Protein AF-A0A2U8FVJ4-F1 (afdb_monomer_lite)

Radius of gyration: 39.27 Å; chains: 1; bounding box: 88×82×113 Å

Sequence (380 aa):
MAILHAAEDKVAYCERFGIKIQPGEWHAMTFRQFVMDNGEGKGQLAMRALEEMEVGASFGAAYDAINKSPLESRHASTQTHVDHLMPGSTMGKRAARGEPCRASLARLNFFEYMPRLIRHVLYHNNEEIITLPTIEMRRDGVEPTRRGVVEWMVANGYTTSAPTDLQALRIRCLPRLQACIQPDGIHLYDPTYSGKRIIRQLVYSSDWLQRSGSLARSRRWTLEAHINPSDLSRIWVNLGGLKCMSLKSPDPDLKELTLMDWLTISGDDRLRLFLDKANKVQEGVDAVASLKRVIKVANKERNAEIKATGTKPTRSELKRERRSNTVLERVAMTGIPTGSKHTRPHAESHAKEDWGTEPTMQPAGLGLDLMQAIRASRKQ

pLDDT: mean 78.92, std 18.02, range [27.73, 97.12]

Structure (mmCIF, N/CA/C/O backbone):
data_AF-A0A2U8FVJ4-F1
#
_entry.id   AF-A0A2U8FVJ4-F1
#
loop_
_atom_site.group_PDB
_atom_site.id
_atom_site.type_symbol
_atom_site.label_atom_id
_atom_site.label_alt_id
_atom_site.label_comp_id
_atom_site.label_asym_id
_atom_site.label_entity_id
_atom_site.label_seq_id
_atom_site.pdbx_PDB_ins_code
_atom_site.Cartn_x
_atom_site.Cartn_y
_atom_site.Cartn_z
_atom_site.occupancy
_atom_site.B_iso_or_equiv
_atom_site.auth_seq_id
_atom_site.auth_comp_id
_atom_site.auth_asym_id
_atom_site.auth_atom_id
_atom_site.pdbx_PDB_model_num
ATOM 1 N N . MET A 1 1 ? 8.568 6.571 -2.606 1.00 82.31 1 MET A N 1
ATOM 2 C CA . MET A 1 1 ? 7.863 5.307 -2.925 1.00 82.31 1 MET A CA 1
ATOM 3 C C . MET A 1 1 ? 8.201 4.775 -4.320 1.00 82.31 1 MET A C 1
ATOM 5 O O . MET A 1 1 ? 8.817 3.723 -4.378 1.00 82.31 1 MET A O 1
ATOM 9 N N . ALA A 1 2 ? 7.887 5.476 -5.422 1.00 83.25 2 ALA A N 1
ATOM 10 C CA . ALA A 1 2 ? 8.130 4.967 -6.788 1.00 83.25 2 ALA A CA 1
ATOM 11 C C . ALA A 1 2 ? 9.593 4.563 -7.062 1.00 83.25 2 ALA A C 1
ATOM 13 O O . ALA A 1 2 ? 9.848 3.517 -7.649 1.00 83.25 2 ALA A O 1
ATOM 14 N N . ILE A 1 3 ? 10.549 5.352 -6.562 1.00 84.50 3 ILE A N 1
ATOM 15 C CA . ILE A 1 3 ? 11.986 5.068 -6.690 1.00 84.50 3 ILE A CA 1
ATOM 16 C C . ILE A 1 3 ? 12.371 3.746 -6.005 1.00 84.50 3 ILE A C 1
ATOM 18 O O . ILE A 1 3 ? 13.066 2.923 -6.593 1.00 84.50 3 ILE A O 1
ATOM 22 N N . LEU A 1 4 ? 11.883 3.517 -4.781 1.00 88.50 4 LEU A N 1
ATOM 23 C CA . LEU A 1 4 ? 12.090 2.254 -4.069 1.00 88.50 4 LEU A CA 1
ATOM 24 C C . LEU A 1 4 ? 11.462 1.091 -4.838 1.00 88.50 4 LEU A C 1
ATOM 26 O O . LEU A 1 4 ? 12.130 0.089 -5.061 1.00 88.50 4 LEU A O 1
ATOM 30 N N . HIS A 1 5 ? 10.218 1.252 -5.294 1.00 90.38 5 HIS A N 1
ATOM 31 C CA . HIS A 1 5 ? 9.534 0.217 -6.060 1.00 90.38 5 HIS A CA 1
ATOM 32 C C . HIS A 1 5 ? 10.307 -0.155 -7.327 1.00 90.38 5 HIS A C 1
ATOM 34 O O . HIS A 1 5 ? 10.372 -1.331 -7.655 1.00 90.38 5 HIS A O 1
ATOM 40 N N . ALA A 1 6 ? 10.936 0.802 -8.021 1.00 89.31 6 ALA A N 1
ATOM 41 C CA . ALA A 1 6 ? 11.774 0.518 -9.186 1.00 89.31 6 ALA A CA 1
ATOM 42 C C . ALA A 1 6 ? 12.968 -0.394 -8.847 1.00 89.31 6 ALA A C 1
ATOM 44 O O . ALA A 1 6 ? 13.240 -1.327 -9.603 1.00 89.31 6 ALA A O 1
ATOM 45 N N . ALA A 1 7 ? 13.591 -0.193 -7.684 1.00 89.38 7 ALA A N 1
ATOM 46 C CA . ALA A 1 7 ? 14.738 -0.964 -7.208 1.00 89.38 7 ALA A CA 1
ATOM 47 C C . ALA A 1 7 ? 14.377 -2.328 -6.587 1.00 89.38 7 ALA A C 1
ATOM 49 O O . ALA A 1 7 ? 15.232 -3.203 -6.490 1.00 89.38 7 ALA A O 1
ATOM 50 N N . GLU A 1 8 ? 13.138 -2.510 -6.126 1.00 90.69 8 GLU A N 1
ATOM 51 C CA . GLU A 1 8 ? 12.701 -3.745 -5.467 1.00 90.69 8 GLU A CA 1
ATOM 52 C C . GLU A 1 8 ? 12.617 -4.943 -6.423 1.00 90.69 8 GLU A C 1
ATOM 54 O O . GLU A 1 8 ? 12.389 -4.795 -7.626 1.00 90.69 8 GLU A O 1
ATOM 59 N N . ASP A 1 9 ? 12.768 -6.146 -5.866 1.00 92.44 9 ASP A N 1
ATOM 60 C CA . ASP A 1 9 ? 12.634 -7.396 -6.610 1.00 92.44 9 ASP A CA 1
ATOM 61 C C . ASP A 1 9 ? 11.211 -7.553 -7.167 1.00 92.44 9 ASP A C 1
ATOM 63 O O . ASP A 1 9 ? 10.228 -7.646 -6.424 1.00 92.44 9 ASP A O 1
ATOM 67 N N . LYS A 1 10 ? 11.116 -7.585 -8.499 1.00 94.94 10 LYS A N 1
ATOM 68 C CA . LYS A 1 10 ? 9.847 -7.697 -9.216 1.00 94.94 10 LYS A CA 1
ATOM 69 C C . LYS A 1 10 ? 9.264 -9.098 -9.160 1.00 94.94 10 LYS A C 1
ATOM 71 O O . LYS A 1 10 ? 8.044 -9.213 -9.222 1.00 94.94 10 LYS A O 1
ATOM 76 N N . VAL A 1 11 ? 10.088 -10.134 -8.996 1.00 96.12 11 VAL A N 1
ATOM 77 C CA . VAL A 1 11 ? 9.610 -11.515 -8.862 1.00 96.12 11 VAL A CA 1
ATOM 78 C C . VAL A 1 11 ? 8.831 -11.641 -7.556 1.00 96.12 11 VAL A C 1
ATOM 80 O O . VAL A 1 11 ? 7.647 -11.971 -7.583 1.00 96.12 11 VAL A O 1
ATOM 83 N N . ALA A 1 12 ? 9.447 -11.257 -6.432 1.00 94.31 12 ALA A N 1
ATOM 84 C CA . ALA A 1 12 ? 8.789 -11.248 -5.126 1.00 94.31 12 ALA A CA 1
ATOM 85 C C . ALA A 1 12 ? 7.561 -10.316 -5.085 1.00 94.31 12 ALA A C 1
ATOM 87 O O . ALA A 1 12 ? 6.540 -10.647 -4.479 1.00 94.31 12 ALA A O 1
ATOM 88 N N . TYR A 1 13 ? 7.635 -9.155 -5.747 1.00 94.50 13 TYR A N 1
ATOM 89 C CA . TYR A 1 13 ? 6.501 -8.234 -5.844 1.00 94.50 13 TYR A CA 1
ATOM 90 C C . TYR A 1 13 ? 5.318 -8.834 -6.617 1.00 94.50 13 TYR A C 1
ATOM 92 O O . TYR A 1 13 ? 4.182 -8.725 -6.163 1.00 94.50 13 TYR A O 1
ATOM 100 N N . CYS A 1 14 ? 5.559 -9.478 -7.762 1.00 96.19 14 CYS A N 1
ATOM 101 C CA . CYS A 1 14 ? 4.499 -10.103 -8.555 1.00 96.19 14 CYS A CA 1
ATOM 102 C C . CYS A 1 14 ? 3.914 -11.334 -7.851 1.00 96.19 14 CYS A C 1
ATOM 104 O O . CYS A 1 14 ? 2.695 -11.525 -7.867 1.00 96.19 14 CYS A O 1
ATOM 106 N N . GLU A 1 15 ? 4.756 -12.123 -7.174 1.00 95.50 15 GLU A N 1
ATOM 107 C CA . GLU A 1 15 ? 4.329 -13.310 -6.429 1.00 95.50 15 GLU A CA 1
ATOM 108 C C . GLU A 1 15 ? 3.323 -12.958 -5.329 1.00 95.50 15 GLU A C 1
ATOM 110 O O . GLU A 1 15 ? 2.340 -13.676 -5.143 1.00 95.50 15 GLU A O 1
ATOM 115 N N . ARG A 1 16 ? 3.493 -11.800 -4.673 1.00 92.31 16 ARG A N 1
ATOM 116 C CA . ARG A 1 16 ? 2.531 -11.265 -3.695 1.00 92.31 16 ARG A CA 1
ATOM 117 C C . ARG A 1 16 ? 1.104 -11.172 -4.246 1.00 92.31 16 ARG A C 1
ATOM 119 O O . ARG A 1 16 ? 0.153 -11.329 -3.490 1.00 92.31 16 ARG A O 1
ATOM 126 N N . PHE A 1 17 ? 0.956 -10.915 -5.542 1.00 94.62 17 PHE A N 1
ATOM 127 C CA . PHE A 1 17 ? -0.332 -10.799 -6.229 1.00 94.62 17 PHE A CA 1
ATOM 128 C C . PHE A 1 17 ? -0.687 -12.060 -7.037 1.00 94.62 17 PHE A C 1
ATOM 130 O O . PHE A 1 17 ? -1.544 -12.016 -7.920 1.00 94.62 17 PHE A O 1
ATOM 137 N N . GLY A 1 18 ? -0.017 -13.185 -6.766 1.00 94.75 18 GLY A N 1
ATOM 138 C CA . GLY A 1 18 ? -0.267 -14.469 -7.421 1.00 94.75 18 GLY A CA 1
ATOM 139 C C . GLY A 1 18 ? 0.235 -14.557 -8.865 1.00 94.75 18 GLY A C 1
ATOM 140 O O . GLY A 1 18 ? -0.200 -15.439 -9.605 1.00 94.75 18 GLY A O 1
ATOM 141 N N . ILE A 1 19 ? 1.130 -13.660 -9.291 1.00 96.69 19 ILE A N 1
ATOM 142 C CA . ILE A 1 19 ? 1.704 -13.653 -10.641 1.00 96.69 19 ILE A CA 1
ATOM 143 C C . ILE A 1 19 ? 3.146 -14.143 -10.565 1.00 96.69 19 ILE A C 1
ATOM 145 O O . ILE A 1 19 ? 3.987 -13.537 -9.909 1.00 96.69 19 ILE A O 1
ATOM 149 N N . LYS A 1 20 ?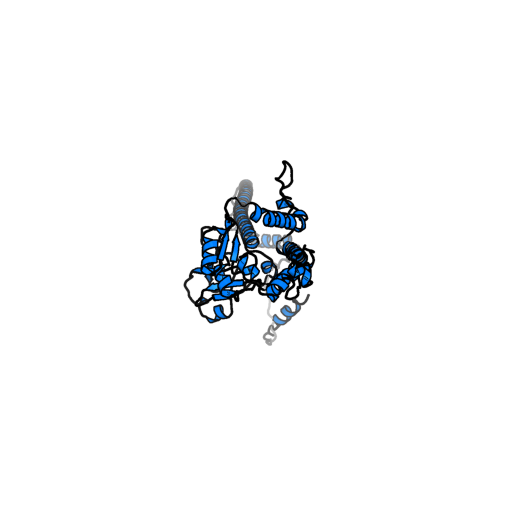 3.442 -15.240 -11.263 1.00 97.12 20 LYS A N 1
ATOM 150 C CA . LYS A 1 20 ? 4.801 -15.775 -11.376 1.00 97.12 20 LYS A CA 1
ATOM 151 C C . LYS A 1 20 ? 5.441 -15.239 -12.648 1.00 97.12 20 LYS A C 1
ATOM 153 O O . LYS A 1 20 ? 4.868 -15.410 -13.719 1.00 97.12 20 LYS A O 1
ATOM 158 N N . ILE A 1 21 ? 6.605 -14.619 -12.501 1.00 96.50 21 ILE A N 1
ATOM 159 C CA . ILE A 1 21 ? 7.416 -14.104 -13.606 1.00 96.50 21 ILE A CA 1
ATOM 160 C C . ILE A 1 21 ? 8.842 -14.628 -13.490 1.00 96.50 21 ILE A C 1
ATOM 162 O O . ILE A 1 21 ? 9.293 -14.964 -12.391 1.00 96.50 21 ILE A O 1
ATOM 166 N N . GLN A 1 22 ? 9.553 -14.673 -14.609 1.00 94.81 22 GLN A N 1
ATOM 167 C CA . GLN A 1 22 ? 10.984 -14.952 -14.616 1.00 94.81 22 GLN A CA 1
ATOM 168 C C . GLN A 1 22 ? 11.797 -13.676 -14.356 1.00 94.81 22 GLN A C 1
ATOM 170 O O . GLN A 1 22 ? 11.362 -12.574 -14.718 1.00 94.81 22 GLN A O 1
ATOM 175 N N . PRO A 1 23 ? 13.001 -13.790 -13.761 1.00 91.50 23 PRO A N 1
ATOM 176 C CA . PRO A 1 23 ? 13.939 -12.674 -13.714 1.00 91.50 23 PRO A CA 1
ATOM 177 C C . PRO A 1 23 ? 14.163 -12.100 -15.125 1.00 91.50 23 PRO A C 1
ATOM 179 O O . PRO A 1 23 ? 14.451 -12.850 -16.052 1.00 91.50 23 PRO A O 1
ATOM 182 N N . GLY A 1 24 ? 14.005 -10.781 -15.289 1.00 88.50 24 GLY A N 1
ATOM 183 C CA . GLY A 1 24 ? 14.154 -10.081 -16.579 1.00 88.50 24 GLY A CA 1
ATOM 184 C C . GLY A 1 24 ? 12.837 -9.725 -17.285 1.00 88.50 24 GLY A C 1
ATOM 185 O O . GLY A 1 24 ? 12.772 -8.718 -17.983 1.00 88.50 24 GLY A O 1
ATOM 186 N N . GLU A 1 25 ? 11.731 -10.432 -17.024 1.00 92.50 25 GLU A N 1
ATOM 187 C CA . GLU A 1 25 ? 10.412 -10.039 -17.569 1.00 92.50 25 GLU A CA 1
ATOM 188 C C . GLU A 1 25 ? 9.929 -8.691 -17.012 1.00 92.50 25 GLU A C 1
ATOM 190 O O . GLU A 1 25 ? 9.162 -7.962 -17.645 1.00 92.50 25 GLU A O 1
ATOM 195 N N . TRP A 1 26 ? 10.416 -8.331 -15.825 1.00 94.25 26 TRP A N 1
ATOM 196 C CA . TRP A 1 26 ? 10.342 -6.980 -15.294 1.00 94.25 26 TRP A CA 1
ATOM 197 C C . TRP A 1 26 ? 11.642 -6.651 -14.563 1.00 94.25 26 TRP A C 1
ATOM 199 O O . TRP A 1 26 ? 11.927 -7.169 -13.484 1.00 94.25 26 TRP A O 1
ATOM 209 N N . HIS A 1 27 ? 12.437 -5.764 -15.156 1.00 90.12 27 HIS A N 1
ATOM 210 C CA . HIS A 1 27 ? 13.724 -5.360 -14.607 1.00 90.12 27 HIS A CA 1
ATOM 211 C C . HIS A 1 27 ? 13.566 -4.501 -13.346 1.00 90.12 27 HIS A C 1
ATOM 213 O O . HIS A 1 27 ? 12.859 -3.488 -13.340 1.00 90.12 27 HIS A O 1
ATOM 219 N N . ALA A 1 28 ? 14.263 -4.894 -12.278 1.00 89.75 28 ALA A N 1
ATOM 220 C CA . ALA A 1 28 ? 14.525 -4.025 -11.139 1.00 89.75 28 ALA A CA 1
ATOM 221 C C . ALA A 1 28 ? 15.705 -3.109 -11.487 1.00 89.75 28 ALA A C 1
ATOM 223 O O . ALA A 1 28 ? 16.768 -3.591 -11.875 1.00 89.75 28 ALA A O 1
ATOM 224 N N . MET A 1 29 ? 15.510 -1.796 -11.385 1.00 86.00 29 MET A N 1
ATOM 225 C CA . MET A 1 29 ? 16.516 -0.809 -11.769 1.00 86.00 29 MET A CA 1
ATOM 226 C C . MET A 1 29 ? 16.517 0.378 -10.816 1.00 86.00 29 MET A C 1
ATOM 228 O O . MET A 1 29 ? 15.477 0.827 -10.331 1.00 86.00 29 MET A O 1
ATOM 232 N N . THR A 1 30 ? 17.707 0.918 -10.597 1.00 84.06 30 THR A N 1
ATOM 233 C CA . THR A 1 30 ? 17.937 2.188 -9.911 1.00 84.06 30 THR A CA 1
ATOM 234 C C . THR A 1 30 ? 18.452 3.198 -10.924 1.00 84.06 30 THR A C 1
ATOM 236 O O . THR A 1 30 ? 19.288 2.891 -11.777 1.00 84.06 30 THR A O 1
ATOM 239 N N . PHE A 1 31 ? 17.946 4.422 -10.835 1.00 79.88 31 PHE A N 1
ATOM 240 C CA . PHE A 1 31 ? 18.260 5.474 -11.793 1.00 79.88 31 PHE A CA 1
ATOM 241 C C . PHE A 1 31 ? 19.105 6.551 -11.119 1.00 79.88 31 PHE A C 1
ATOM 243 O O . PHE A 1 31 ? 18.801 6.975 -10.006 1.00 79.88 31 PHE A O 1
ATOM 250 N N . ARG A 1 32 ? 20.160 7.002 -11.809 1.00 76.56 32 ARG A N 1
ATOM 251 C CA . ARG A 1 32 ? 20.996 8.138 -11.375 1.00 76.56 32 ARG A CA 1
ATOM 252 C C . ARG A 1 32 ? 20.399 9.494 -11.724 1.00 76.56 32 ARG A C 1
ATOM 254 O O . ARG A 1 32 ? 20.836 10.503 -11.181 1.00 76.56 32 ARG A O 1
ATOM 261 N N . GLN A 1 33 ? 19.423 9.516 -12.624 1.00 77.06 33 GLN A N 1
ATOM 262 C CA . GLN A 1 33 ? 18.731 10.726 -13.028 1.00 77.06 33 GLN A CA 1
ATOM 263 C C . GLN A 1 33 ? 17.250 10.431 -13.244 1.00 77.06 33 GLN A C 1
ATOM 265 O O . GLN A 1 33 ? 16.899 9.487 -13.953 1.00 77.06 33 GLN A O 1
ATOM 270 N N . PHE A 1 34 ? 16.391 11.256 -12.656 1.00 77.56 34 PHE A N 1
ATOM 271 C CA . PHE A 1 34 ? 14.957 11.237 -12.905 1.00 77.56 34 PHE A CA 1
ATOM 272 C C . PHE A 1 34 ? 14.550 12.451 -13.731 1.00 77.56 34 PHE A C 1
ATOM 274 O O . PHE A 1 34 ? 14.886 13.587 -13.399 1.00 77.56 34 PHE A O 1
ATOM 281 N N . VAL A 1 35 ? 13.786 12.212 -14.795 1.00 75.69 35 VAL A N 1
ATOM 282 C CA . VAL A 1 35 ? 13.048 13.279 -15.471 1.00 75.69 35 VAL A CA 1
ATOM 283 C C . VAL A 1 35 ? 11.743 13.471 -14.713 1.00 75.69 35 VAL A C 1
ATOM 285 O O . VAL A 1 35 ? 10.942 12.543 -14.618 1.00 75.69 35 VAL A O 1
ATOM 288 N N . MET A 1 36 ? 11.550 14.653 -14.134 1.00 69.94 36 MET A N 1
ATOM 289 C CA . MET A 1 36 ? 10.384 14.955 -13.308 1.00 69.94 36 MET A CA 1
ATOM 290 C C . MET A 1 36 ? 9.603 16.140 -13.864 1.00 69.94 36 MET A C 1
ATOM 292 O O . MET A 1 36 ? 10.172 17.072 -14.438 1.00 69.94 36 MET A O 1
ATOM 296 N N . ASP A 1 37 ? 8.286 16.123 -13.654 1.00 67.88 37 ASP A N 1
ATOM 297 C CA . ASP A 1 37 ? 7.468 17.305 -13.904 1.00 67.88 37 ASP A CA 1
ATOM 298 C C . ASP A 1 37 ? 7.768 18.390 -12.853 1.00 67.88 37 ASP A C 1
ATOM 300 O O . ASP A 1 37 ? 8.083 18.114 -11.693 1.00 67.88 37 ASP A O 1
ATOM 304 N N . ASN A 1 38 ? 7.623 19.647 -13.268 1.00 66.75 38 ASN A N 1
ATOM 305 C CA . ASN A 1 38 ? 7.812 20.848 -12.462 1.00 66.75 38 ASN A CA 1
ATOM 306 C C . ASN A 1 38 ? 6.800 20.989 -11.307 1.00 66.75 38 ASN A C 1
ATOM 308 O O . ASN A 1 38 ? 6.978 21.873 -10.473 1.00 66.75 38 ASN A O 1
ATOM 312 N N . GLY A 1 39 ? 5.747 20.165 -11.269 1.00 68.00 39 GLY A N 1
ATOM 313 C CA . GLY A 1 39 ? 4.781 20.100 -10.171 1.00 68.00 39 GLY A CA 1
ATOM 314 C C . GLY A 1 39 ? 5.323 19.311 -8.978 1.00 68.00 39 GLY A C 1
ATOM 315 O O . GLY A 1 39 ? 6.091 19.831 -8.170 1.00 68.00 39 GLY A O 1
ATOM 316 N N . GLU A 1 40 ? 4.933 18.039 -8.866 1.00 66.75 40 GLU A N 1
ATOM 317 C CA . GLU A 1 40 ? 5.274 17.180 -7.719 1.00 66.75 40 GLU A CA 1
ATOM 318 C C . GLU A 1 40 ? 6.786 17.020 -7.493 1.00 66.75 40 GLU A C 1
ATOM 320 O O . GLU A 1 40 ? 7.234 16.953 -6.347 1.00 66.75 40 GLU A O 1
ATOM 325 N N . GLY A 1 41 ? 7.589 17.029 -8.564 1.00 62.66 41 GLY A N 1
ATOM 326 C CA . GLY A 1 41 ? 9.043 16.876 -8.479 1.00 62.66 41 GLY A CA 1
ATOM 327 C C . GLY A 1 41 ? 9.756 18.033 -7.768 1.00 62.66 41 GLY A C 1
ATOM 328 O O . GLY A 1 41 ? 10.834 17.829 -7.218 1.00 62.66 41 GLY A O 1
ATOM 329 N N . LYS A 1 42 ? 9.149 19.229 -7.713 1.00 69.88 42 LYS A N 1
ATOM 330 C CA . LYS A 1 42 ? 9.682 20.392 -6.974 1.00 69.88 42 LYS A CA 1
ATOM 331 C C . LYS A 1 42 ? 9.216 20.463 -5.519 1.00 69.88 42 LYS A C 1
ATOM 333 O O . LYS A 1 42 ? 9.543 21.414 -4.809 1.00 69.88 42 LYS A O 1
ATOM 338 N N . GLY A 1 43 ? 8.456 19.475 -5.047 1.00 73.69 43 GLY A N 1
ATOM 339 C CA . GLY A 1 43 ? 8.089 19.384 -3.639 1.00 73.69 43 GLY A CA 1
ATOM 340 C C . GLY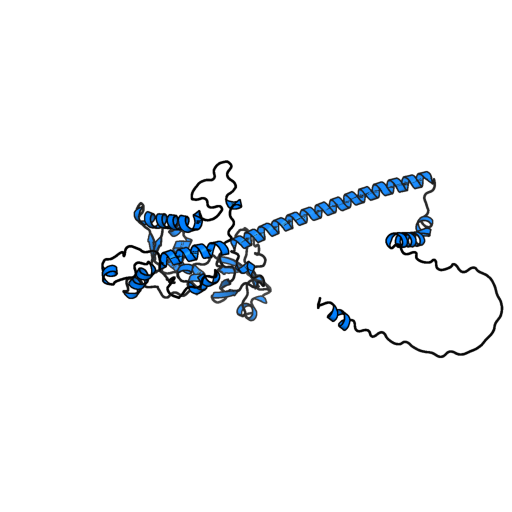 A 1 43 ? 9.332 19.254 -2.753 1.00 73.69 43 GLY A C 1
ATOM 341 O O . GLY A 1 43 ? 10.242 18.487 -3.059 1.00 73.69 43 GLY A O 1
ATOM 342 N N . GLN A 1 44 ? 9.361 19.957 -1.616 1.00 73.62 44 GLN A N 1
ATOM 343 C CA . GLN A 1 44 ? 10.512 19.939 -0.695 1.00 73.62 44 GLN A CA 1
ATOM 344 C C . GLN A 1 44 ? 10.902 18.521 -0.250 1.00 73.62 44 GLN A C 1
ATOM 346 O O . GLN A 1 44 ? 12.083 18.223 -0.108 1.00 73.62 44 GLN A O 1
ATOM 351 N N . LEU A 1 45 ? 9.918 17.639 -0.048 1.00 71.94 45 LEU A N 1
ATOM 352 C CA . LEU A 1 45 ? 10.161 16.243 0.321 1.00 71.94 45 LEU A CA 1
ATOM 353 C C . LEU A 1 45 ? 10.799 15.441 -0.819 1.00 71.94 45 LEU A C 1
ATOM 355 O O . LEU A 1 45 ? 11.688 14.636 -0.561 1.00 71.94 45 LEU A O 1
ATOM 359 N N . ALA A 1 46 ? 10.368 15.671 -2.063 1.00 72.75 46 ALA A N 1
ATOM 360 C CA . ALA A 1 46 ? 10.928 15.003 -3.234 1.00 72.75 46 ALA A CA 1
ATOM 361 C C . ALA A 1 46 ? 12.373 15.456 -3.478 1.00 72.75 46 ALA A C 1
ATOM 363 O O . ALA A 1 46 ? 13.248 14.611 -3.636 1.00 72.75 46 ALA A O 1
ATOM 364 N N . MET A 1 47 ? 12.640 16.766 -3.410 1.00 75.00 47 MET A N 1
ATOM 365 C CA . MET A 1 47 ? 13.994 17.298 -3.591 1.00 75.00 47 MET A CA 1
ATOM 366 C C . MET A 1 47 ? 14.954 16.817 -2.500 1.00 75.00 47 MET A C 1
ATOM 368 O O . MET A 1 47 ? 16.025 16.324 -2.829 1.00 75.00 47 MET A O 1
ATOM 372 N N . ARG A 1 48 ? 14.545 16.843 -1.222 1.00 74.81 48 ARG A N 1
ATOM 373 C CA . ARG A 1 48 ? 15.369 16.295 -0.129 1.00 74.81 48 ARG A CA 1
ATOM 374 C C . ARG A 1 48 ? 15.662 14.810 -0.312 1.00 74.81 48 ARG A C 1
ATOM 376 O O . ARG A 1 48 ? 16.789 14.388 -0.100 1.00 74.81 48 ARG A O 1
ATOM 383 N N . ALA A 1 49 ? 14.668 14.018 -0.719 1.00 73.94 49 ALA A N 1
ATOM 384 C CA . ALA A 1 49 ? 14.883 12.598 -0.969 1.00 73.94 49 ALA A CA 1
ATOM 385 C C . ALA A 1 49 ? 15.882 12.365 -2.116 1.00 73.94 49 ALA A C 1
ATOM 387 O O . ALA A 1 49 ? 16.715 11.473 -2.008 1.00 73.94 49 ALA A O 1
ATOM 388 N N . LEU A 1 50 ? 15.826 13.164 -3.186 1.00 77.56 50 LEU A N 1
ATOM 389 C CA . LEU A 1 50 ? 16.748 13.069 -4.324 1.00 77.56 50 LEU A CA 1
ATOM 390 C C . LEU A 1 50 ? 18.170 13.511 -3.952 1.00 77.56 50 LEU A C 1
ATOM 392 O O . LEU A 1 50 ? 19.120 12.799 -4.273 1.00 77.56 50 LEU A O 1
ATOM 396 N N . GLU A 1 51 ? 18.303 14.615 -3.212 1.00 75.06 51 GLU A N 1
ATOM 397 C CA . GLU A 1 51 ? 19.577 15.098 -2.661 1.00 75.06 51 GLU A CA 1
ATOM 398 C C . GLU A 1 51 ? 20.219 14.055 -1.743 1.00 75.06 51 GLU A C 1
ATOM 400 O O . GLU A 1 51 ? 21.367 13.672 -1.950 1.00 75.06 51 GLU A O 1
ATOM 405 N N . GLU A 1 52 ? 19.469 13.529 -0.768 1.00 72.06 52 GLU A N 1
ATOM 406 C CA . GLU A 1 52 ? 19.955 12.485 0.141 1.00 72.06 52 GLU A CA 1
ATOM 407 C C . GLU A 1 52 ? 20.363 11.216 -0.618 1.00 72.06 52 GLU A C 1
ATOM 409 O O . GLU A 1 52 ? 21.270 10.501 -0.191 1.00 72.06 52 GLU A O 1
ATOM 414 N N . MET A 1 53 ? 19.683 10.914 -1.726 1.00 71.12 53 MET A N 1
ATOM 415 C CA . MET A 1 53 ? 19.970 9.774 -2.592 1.00 71.12 53 MET A CA 1
ATOM 416 C C . MET A 1 53 ? 21.146 9.976 -3.544 1.00 71.12 53 MET A C 1
ATOM 418 O O . MET A 1 53 ? 21.531 8.998 -4.180 1.00 71.12 53 MET A O 1
ATOM 422 N N . GLU A 1 54 ? 21.715 11.182 -3.622 1.00 71.50 54 GLU A N 1
ATOM 423 C CA . GLU A 1 54 ? 22.726 11.552 -4.622 1.00 71.50 54 GLU A CA 1
ATOM 424 C C . GLU A 1 54 ? 22.248 11.253 -6.056 1.00 71.50 54 GLU A C 1
ATOM 426 O O . GLU A 1 54 ? 23.016 10.865 -6.938 1.00 71.50 54 GLU A O 1
ATOM 431 N N . VAL A 1 55 ? 20.941 11.413 -6.288 1.00 74.31 55 VAL A N 1
ATOM 432 C CA . VAL A 1 55 ? 20.304 11.189 -7.585 1.00 74.31 55 VAL A CA 1
ATOM 433 C C . VAL A 1 55 ? 19.950 12.532 -8.210 1.00 74.31 55 VAL A C 1
ATOM 435 O O . VAL A 1 55 ? 19.320 13.383 -7.585 1.00 74.31 55 VAL A O 1
ATOM 438 N N . GLY A 1 56 ? 20.326 12.716 -9.474 1.00 69.12 56 GLY A N 1
ATOM 439 C CA . GLY A 1 56 ? 19.991 13.911 -10.234 1.00 69.12 56 GLY A CA 1
ATOM 440 C C . GLY A 1 56 ? 18.503 13.984 -10.580 1.00 69.12 56 GLY A C 1
ATOM 441 O O . GLY A 1 56 ? 17.847 12.976 -10.844 1.00 69.12 56 GLY A O 1
ATOM 442 N N . ALA A 1 57 ? 17.973 15.200 -10.649 1.00 68.38 57 ALA A N 1
ATOM 443 C CA . ALA A 1 57 ? 16.646 15.472 -11.180 1.00 68.38 57 ALA A CA 1
ATOM 444 C C . ALA A 1 57 ? 16.778 16.462 -12.335 1.00 68.38 57 ALA A C 1
ATOM 446 O O . ALA A 1 57 ? 17.307 17.558 -12.160 1.00 68.38 57 ALA A O 1
ATOM 447 N N . SER A 1 58 ? 16.300 16.085 -13.516 1.00 68.75 58 SER A N 1
ATOM 448 C CA . SER A 1 58 ? 16.127 17.023 -14.622 1.00 68.75 58 SER A CA 1
ATOM 449 C C . SER A 1 58 ? 14.661 17.382 -14.746 1.00 68.75 58 SER A C 1
ATOM 451 O O . SER A 1 58 ? 13.802 16.508 -14.877 1.00 68.75 58 SER A O 1
ATOM 453 N N . PHE A 1 59 ? 14.391 18.677 -14.748 1.00 68.62 59 PHE A N 1
ATOM 454 C CA . PHE A 1 59 ? 13.067 19.214 -14.997 1.00 68.62 59 PHE A CA 1
ATOM 455 C C . PHE A 1 59 ? 12.994 19.675 -16.447 1.00 68.62 59 PHE A C 1
ATOM 457 O O . PHE A 1 59 ? 13.910 20.342 -16.930 1.00 68.62 59 PHE A O 1
ATOM 464 N N . GLY A 1 60 ? 11.909 19.327 -17.141 1.00 59.16 60 GLY A N 1
ATOM 465 C CA . GLY A 1 60 ? 11.651 19.879 -18.470 1.00 59.16 60 GLY A CA 1
ATOM 466 C C . GLY A 1 60 ? 11.600 21.410 -18.415 1.00 59.16 60 GLY A C 1
ATOM 467 O O . GLY A 1 60 ? 11.133 21.984 -17.421 1.00 59.16 60 GLY A O 1
ATOM 468 N N . ALA A 1 61 ? 12.084 22.074 -19.469 1.00 56.88 61 ALA A N 1
ATOM 469 C CA . ALA A 1 61 ? 12.021 23.528 -19.570 1.00 56.88 61 ALA A CA 1
ATOM 470 C C . ALA A 1 61 ? 10.568 24.016 -19.408 1.00 56.88 61 ALA A C 1
ATOM 472 O O . ALA A 1 61 ? 9.616 23.354 -19.834 1.00 56.88 61 ALA A O 1
ATOM 473 N N . ALA A 1 62 ? 10.378 25.165 -18.753 1.00 49.44 62 ALA A N 1
ATOM 474 C CA . ALA A 1 62 ? 9.054 25.769 -18.646 1.00 49.44 62 ALA A CA 1
ATOM 475 C C . ALA A 1 62 ? 8.491 25.996 -20.062 1.00 49.44 62 ALA A C 1
ATOM 477 O O . ALA A 1 62 ? 9.201 26.524 -20.913 1.00 49.44 62 ALA A O 1
ATOM 478 N N . TYR A 1 63 ? 7.235 25.598 -20.293 1.00 50.72 63 TYR A N 1
ATOM 479 C CA . TYR A 1 63 ? 6.534 25.637 -21.591 1.00 50.72 63 TYR A CA 1
ATOM 480 C C . TYR A 1 63 ? 6.945 24.596 -22.645 1.00 50.72 63 TYR A C 1
ATOM 482 O O . TYR A 1 63 ? 6.418 24.628 -23.755 1.00 50.72 63 TYR A O 1
ATOM 490 N N . ASP A 1 64 ? 7.781 23.614 -22.305 1.00 51.28 64 ASP A N 1
ATOM 491 C CA . ASP A 1 64 ? 8.107 22.517 -23.219 1.00 51.28 64 ASP A CA 1
ATOM 492 C C . ASP A 1 64 ? 7.071 21.378 -23.121 1.00 51.28 64 ASP A C 1
ATOM 494 O O . ASP A 1 64 ? 7.260 20.358 -22.449 1.00 51.28 64 ASP A O 1
ATOM 498 N N . ALA A 1 65 ? 5.912 21.587 -23.758 1.00 44.72 65 ALA A N 1
ATOM 499 C CA . ALA A 1 65 ? 4.784 20.645 -23.789 1.00 44.72 65 ALA A CA 1
ATOM 500 C C . ALA A 1 65 ? 5.144 19.274 -24.406 1.00 44.72 65 ALA A C 1
ATOM 502 O O . ALA A 1 65 ? 4.449 18.279 -24.176 1.00 44.72 65 ALA A O 1
ATOM 503 N N . ILE A 1 66 ? 6.254 19.203 -25.148 1.00 44.78 66 ILE A N 1
ATOM 504 C CA . ILE A 1 66 ? 6.746 18.000 -25.827 1.00 44.78 66 ILE A CA 1
ATOM 505 C C . ILE A 1 66 ? 7.194 16.933 -24.818 1.00 44.78 66 ILE A C 1
ATOM 507 O O . ILE A 1 66 ? 6.990 15.748 -25.062 1.00 44.78 66 ILE A O 1
ATOM 511 N N . ASN A 1 67 ? 7.701 17.325 -23.644 1.00 49.50 67 ASN A N 1
ATOM 512 C CA . ASN A 1 67 ? 8.084 16.368 -22.600 1.00 49.50 67 ASN A CA 1
ATOM 513 C C . ASN A 1 67 ? 6.873 15.761 -21.869 1.00 49.50 67 ASN A C 1
ATOM 515 O O . ASN A 1 67 ? 6.967 14.654 -21.345 1.00 49.50 67 ASN A O 1
ATOM 519 N N . LYS A 1 68 ? 5.723 16.451 -21.850 1.00 52.38 68 LYS A N 1
ATOM 520 C CA . LYS A 1 68 ? 4.497 15.979 -21.179 1.00 52.38 68 LYS A CA 1
ATOM 521 C C . LYS A 1 68 ? 3.650 15.068 -22.060 1.00 52.38 68 LYS A C 1
ATOM 523 O O . LYS A 1 68 ? 3.141 14.059 -21.579 1.00 52.38 68 LYS A O 1
ATOM 528 N N . SER A 1 69 ? 3.552 15.382 -23.351 1.00 52.53 69 SER A N 1
ATOM 529 C CA . SER A 1 69 ? 2.639 14.707 -24.282 1.00 52.53 69 SER A CA 1
ATOM 530 C C . SER A 1 69 ? 2.819 13.173 -24.359 1.00 52.53 69 SER A C 1
ATOM 532 O O . SER A 1 69 ? 1.816 12.461 -24.263 1.00 52.53 69 SER A O 1
ATOM 534 N N . PRO A 1 70 ? 4.044 12.600 -24.417 1.00 56.88 70 PRO A N 1
ATOM 535 C CA . PRO A 1 70 ? 4.228 11.146 -24.420 1.00 56.88 70 PRO A CA 1
ATOM 536 C C . PRO A 1 70 ? 3.869 10.474 -23.087 1.00 56.88 70 PRO A C 1
ATOM 538 O O . PRO A 1 70 ? 3.343 9.363 -23.088 1.00 56.88 70 PRO A O 1
ATOM 541 N N . LEU A 1 71 ? 4.148 11.127 -21.954 1.00 55.78 71 LEU A N 1
ATOM 542 C CA . LEU A 1 71 ? 3.839 10.612 -20.615 1.00 55.78 71 LEU A CA 1
ATOM 543 C C . LEU A 1 71 ? 2.328 10.650 -20.350 1.00 55.78 71 LEU A C 1
ATOM 545 O O . LEU A 1 71 ? 1.757 9.654 -19.915 1.00 55.78 71 LEU A O 1
ATOM 549 N N . GLU A 1 72 ? 1.664 11.759 -20.673 1.00 59.53 72 GLU A N 1
ATOM 550 C CA . GLU A 1 72 ? 0.212 11.922 -20.528 1.00 59.53 72 GLU A CA 1
ATOM 551 C C . GLU A 1 72 ? -0.565 10.991 -21.470 1.00 59.53 72 GLU A C 1
ATOM 553 O O . GLU A 1 72 ? -1.499 10.316 -21.036 1.00 59.53 72 GLU A O 1
ATOM 558 N N . SER A 1 73 ? -0.128 10.856 -22.728 1.00 60.88 73 SER A N 1
ATOM 559 C CA . SER A 1 73 ? -0.744 9.928 -23.690 1.00 60.88 73 SER A CA 1
ATOM 560 C C . SER A 1 73 ? -0.599 8.464 -23.261 1.00 60.88 73 SER A C 1
ATOM 562 O O . SER A 1 73 ? -1.510 7.659 -23.458 1.00 60.88 73 SER A O 1
ATOM 564 N N . ARG A 1 74 ? 0.528 8.097 -22.633 1.00 65.44 74 ARG A N 1
ATOM 565 C CA . ARG A 1 74 ? 0.740 6.740 -22.104 1.00 65.44 74 ARG A CA 1
ATOM 566 C C . ARG A 1 74 ? -0.097 6.467 -20.861 1.00 65.44 74 ARG A C 1
ATOM 568 O O . ARG A 1 74 ? -0.704 5.403 -20.794 1.00 65.44 74 ARG A O 1
ATOM 575 N N . HIS A 1 75 ? -0.204 7.421 -19.935 1.00 64.06 75 HIS A N 1
ATOM 576 C CA . HIS A 1 75 ? -1.131 7.298 -18.806 1.00 64.06 75 HIS A CA 1
ATOM 577 C C . HIS A 1 75 ? -2.574 7.112 -19.287 1.00 64.06 75 HIS A C 1
ATOM 579 O O . HIS A 1 75 ? -3.267 6.234 -18.782 1.00 64.06 75 HIS A O 1
ATOM 585 N N . ALA A 1 76 ? -2.999 7.854 -20.314 1.00 63.41 76 ALA A N 1
ATOM 586 C CA . ALA A 1 76 ? -4.313 7.674 -20.927 1.00 63.41 76 ALA A CA 1
ATOM 587 C C . ALA A 1 76 ? -4.482 6.280 -21.567 1.00 63.41 76 ALA A C 1
ATOM 589 O O . ALA A 1 76 ? -5.553 5.677 -21.461 1.00 63.41 76 ALA A O 1
ATOM 590 N N . SER A 1 77 ? -3.431 5.730 -22.188 1.00 71.88 77 SER A N 1
ATOM 591 C CA . SER A 1 77 ? -3.449 4.367 -22.741 1.00 71.88 77 SER A CA 1
ATOM 592 C C . SER A 1 77 ? -3.599 3.300 -21.652 1.00 71.88 77 SER A C 1
ATOM 594 O O . SER A 1 77 ? -4.465 2.429 -21.767 1.00 71.88 77 SER A O 1
ATOM 596 N N . THR A 1 78 ? -2.827 3.393 -20.565 1.00 71.44 78 THR A N 1
ATOM 597 C CA . THR A 1 78 ? -2.944 2.482 -19.415 1.00 71.44 78 THR A CA 1
ATOM 598 C C . THR A 1 78 ? -4.318 2.589 -18.755 1.00 71.44 78 THR A C 1
ATOM 600 O O . THR A 1 78 ? -4.963 1.567 -18.518 1.00 71.44 78 THR A O 1
ATOM 603 N N . GLN A 1 79 ? -4.814 3.812 -18.536 1.00 75.00 79 GLN A N 1
ATOM 604 C CA . GLN A 1 79 ? -6.165 4.052 -18.017 1.00 75.00 79 GLN A CA 1
ATOM 605 C C . GLN A 1 79 ? -7.234 3.433 -18.920 1.00 75.00 79 GLN A C 1
ATOM 607 O O . GLN A 1 79 ? -8.196 2.852 -18.429 1.00 75.00 79 GLN A O 1
ATOM 612 N N . THR A 1 80 ? -7.058 3.492 -20.240 1.00 75.88 80 THR A N 1
ATOM 613 C CA . THR A 1 80 ? -8.012 2.904 -21.187 1.00 75.88 80 THR A CA 1
ATOM 614 C C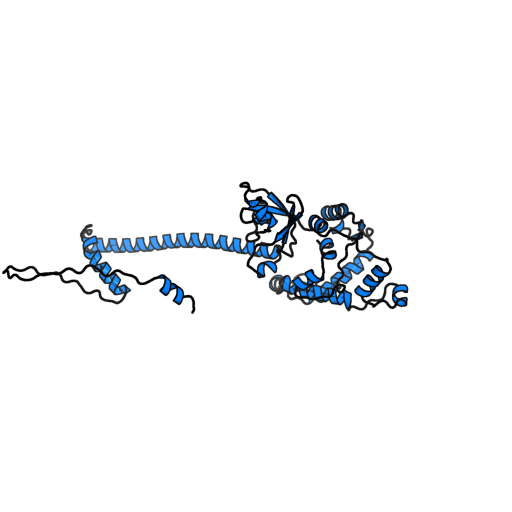 . THR A 1 80 ? -8.005 1.378 -21.152 1.00 75.88 80 THR A C 1
ATOM 616 O O . THR A 1 80 ? -9.070 0.765 -21.166 1.00 75.88 80 THR A O 1
ATOM 619 N N . HIS A 1 81 ? -6.830 0.755 -21.076 1.00 77.94 81 HIS A N 1
ATOM 620 C CA . HIS A 1 81 ? -6.706 -0.704 -21.108 1.00 77.94 81 HIS A CA 1
ATOM 621 C C . HIS A 1 81 ? -7.059 -1.380 -19.785 1.00 77.94 81 HIS A C 1
ATOM 623 O O . HIS A 1 81 ? -7.528 -2.516 -19.791 1.00 77.94 81 HIS A O 1
ATOM 629 N N . VAL A 1 82 ? -6.819 -0.710 -18.659 1.00 79.88 82 VAL A N 1
ATOM 630 C CA . VAL A 1 82 ? -7.064 -1.275 -17.330 1.00 79.88 82 VAL A CA 1
ATOM 631 C C . VAL A 1 82 ? -8.262 -0.584 -16.693 1.00 79.88 82 VAL A C 1
ATOM 633 O O . VAL A 1 82 ? -9.311 -1.198 -16.530 1.00 79.88 82 VAL A O 1
ATOM 636 N N . ASP A 1 83 ? -8.154 0.704 -16.382 1.00 78.62 83 ASP A N 1
ATOM 637 C CA . ASP A 1 83 ? -9.101 1.385 -15.491 1.00 78.62 83 ASP A CA 1
ATOM 638 C C . ASP A 1 83 ? -10.488 1.615 -16.110 1.00 78.62 83 ASP A C 1
ATOM 640 O O . ASP A 1 83 ? -11.493 1.592 -15.401 1.00 78.62 83 ASP A O 1
ATOM 644 N N . HIS A 1 84 ? -10.592 1.834 -17.423 1.00 83.19 84 HIS A N 1
ATOM 645 C CA . HIS A 1 84 ? -11.873 2.070 -18.104 1.00 83.19 84 HIS A CA 1
ATOM 646 C C . HIS A 1 84 ? -12.731 0.808 -18.216 1.00 83.19 84 HIS A C 1
ATOM 648 O O . HIS A 1 84 ? -13.951 0.912 -18.326 1.00 83.19 84 HIS A O 1
ATOM 654 N N . LEU A 1 85 ? -12.119 -0.375 -18.139 1.00 82.06 85 LEU A N 1
ATOM 655 C CA . LEU A 1 85 ? -12.841 -1.647 -18.125 1.00 82.06 85 LEU A CA 1
ATOM 656 C C . LEU A 1 85 ? -13.420 -1.972 -16.738 1.00 82.06 85 LEU A C 1
ATOM 658 O O . LEU A 1 85 ? -14.192 -2.921 -16.599 1.00 82.06 85 LEU A O 1
ATOM 662 N N . MET A 1 86 ? -13.055 -1.202 -15.706 1.00 83.94 86 MET A N 1
ATOM 663 C CA . MET A 1 86 ? -13.457 -1.476 -14.331 1.00 83.94 86 MET A CA 1
ATOM 664 C C . MET A 1 86 ? -14.843 -0.901 -14.004 1.00 83.94 86 MET A C 1
ATOM 666 O O . MET A 1 86 ? -15.175 0.225 -14.398 1.00 83.94 86 MET A O 1
ATOM 670 N N . PRO A 1 87 ? -15.659 -1.628 -13.221 1.00 81.19 87 PRO A N 1
ATOM 671 C CA . PRO A 1 87 ? -16.942 -1.117 -12.759 1.00 81.19 87 PRO A CA 1
ATOM 672 C C . PRO A 1 87 ? -16.731 0.099 -11.846 1.00 81.19 87 PRO A C 1
ATOM 674 O O . PRO A 1 87 ? -15.888 0.082 -10.951 1.00 81.19 87 PRO A O 1
ATOM 677 N N . GLY A 1 88 ? -17.494 1.168 -12.086 1.00 78.19 88 GLY A N 1
ATOM 678 C CA . GLY A 1 88 ? -17.359 2.438 -11.361 1.00 78.19 88 GLY A CA 1
ATOM 679 C C . GLY A 1 88 ? -16.315 3.406 -11.932 1.00 78.19 88 GLY A C 1
ATOM 680 O O . GLY A 1 88 ? -16.145 4.493 -11.380 1.00 78.19 88 GLY A O 1
ATOM 681 N N . SER A 1 89 ? -15.658 3.075 -13.050 1.00 82.56 89 SER A N 1
ATOM 682 C CA . SER A 1 89 ? -14.714 3.979 -13.717 1.00 82.56 89 SER A CA 1
ATOM 683 C C . SER A 1 89 ? -15.355 5.312 -14.123 1.00 82.56 89 SER A C 1
ATOM 685 O O . SER A 1 89 ? -16.523 5.382 -14.527 1.00 82.56 89 SER A O 1
ATOM 687 N N . THR A 1 90 ? -14.594 6.407 -14.021 1.00 77.62 90 THR A N 1
ATOM 688 C CA . THR A 1 90 ? -15.039 7.724 -14.500 1.00 77.62 90 THR A CA 1
ATOM 689 C C . THR A 1 90 ? -14.945 7.853 -16.013 1.00 77.62 90 THR A C 1
ATOM 691 O O . THR A 1 90 ? -15.664 8.664 -16.594 1.00 77.62 90 THR A O 1
ATOM 694 N N . MET A 1 91 ? -14.063 7.074 -16.651 1.00 78.38 91 MET A N 1
ATOM 695 C CA . MET A 1 91 ? -13.620 7.291 -18.033 1.00 78.38 91 MET A CA 1
ATOM 696 C C . MET A 1 91 ? -13.247 8.761 -18.310 1.00 78.38 91 MET A C 1
ATOM 698 O O . MET A 1 91 ? -13.526 9.293 -19.383 1.00 78.38 91 MET A O 1
ATOM 702 N N . GLY A 1 92 ? -12.734 9.470 -17.295 1.00 74.81 92 GLY A N 1
ATOM 703 C CA . GLY A 1 92 ? -12.444 10.907 -17.364 1.00 74.81 92 GLY A CA 1
ATOM 704 C C . GLY A 1 92 ? -13.673 11.832 -17.406 1.00 74.81 92 GLY A C 1
ATOM 705 O O . GLY A 1 92 ? -13.519 13.046 -17.527 1.00 74.81 92 GLY A O 1
ATOM 706 N N . LYS A 1 93 ? -14.898 11.306 -17.290 1.00 79.31 93 LYS A N 1
ATOM 707 C CA . LYS A 1 93 ? -16.141 12.089 -17.334 1.00 79.31 93 LYS A CA 1
ATOM 708 C C . LYS A 1 93 ? -16.572 12.542 -15.939 1.00 79.31 93 LYS A C 1
ATOM 710 O O . LYS A 1 93 ? -16.484 11.798 -14.960 1.00 79.31 93 LYS A O 1
ATOM 715 N N . ARG A 1 94 ? -17.099 13.769 -15.857 1.00 81.19 94 ARG A N 1
ATOM 716 C CA . ARG A 1 94 ? -17.791 14.264 -14.656 1.00 81.19 94 ARG A CA 1
ATOM 717 C C . ARG A 1 94 ? -19.116 13.521 -14.481 1.00 81.19 94 ARG A C 1
ATOM 719 O O . ARG A 1 94 ? -19.720 13.097 -15.462 1.00 81.19 94 ARG A O 1
ATOM 726 N N . ALA A 1 95 ? -19.557 13.365 -13.235 1.00 80.75 95 ALA A N 1
ATOM 727 C CA . ALA A 1 95 ? -20.855 12.769 -12.937 1.00 80.75 95 ALA A CA 1
ATOM 728 C C . ALA A 1 95 ? -21.988 13.624 -13.523 1.00 80.75 95 ALA A C 1
ATOM 730 O O . ALA A 1 95 ? -22.016 14.841 -13.315 1.00 80.75 95 ALA A O 1
ATOM 731 N N . ALA A 1 96 ? -22.912 12.993 -14.245 1.00 84.00 96 ALA A N 1
ATOM 732 C CA . ALA A 1 96 ? -24.126 13.647 -14.711 1.00 84.00 96 ALA A CA 1
ATOM 733 C C . ALA A 1 96 ? -25.221 13.601 -13.633 1.00 84.00 96 ALA A C 1
ATOM 735 O O . ALA A 1 96 ? -25.242 12.734 -12.755 1.00 84.00 96 ALA A O 1
ATOM 736 N N . ARG A 1 97 ? -26.153 14.559 -13.681 1.00 81.62 97 ARG A N 1
ATOM 737 C CA . ARG A 1 97 ? -27.269 14.623 -12.730 1.00 81.62 97 ARG A CA 1
ATOM 738 C C . ARG A 1 97 ? -28.140 13.369 -12.872 1.00 81.62 97 ARG A C 1
ATOM 740 O O . ARG A 1 97 ? -28.667 13.116 -13.948 1.00 81.62 97 ARG A O 1
ATOM 747 N N . GLY A 1 98 ? -28.320 12.635 -11.775 1.00 83.94 98 GLY A N 1
ATOM 748 C CA . GLY A 1 98 ? -29.104 11.395 -11.737 1.00 83.94 98 GLY A CA 1
ATOM 749 C C . GLY A 1 98 ? -28.286 10.115 -11.927 1.00 83.94 98 GLY A C 1
ATOM 750 O O . GLY A 1 98 ? -28.838 9.032 -11.758 1.00 83.94 98 GLY A O 1
ATOM 751 N N . GLU A 1 99 ? -26.983 10.210 -12.219 1.00 83.50 99 GLU A N 1
ATOM 752 C CA . GLU A 1 99 ? -26.113 9.032 -12.224 1.00 83.50 99 GLU A CA 1
ATOM 753 C C . GLU A 1 99 ? -25.905 8.498 -10.796 1.00 83.50 99 GLU A C 1
ATOM 755 O O . GLU A 1 99 ? -25.729 9.285 -9.857 1.00 83.50 99 GLU A O 1
ATOM 760 N N . PRO A 1 100 ? -25.890 7.166 -10.606 1.00 81.38 100 PRO A N 1
ATOM 761 C CA . PRO A 1 100 ? -25.530 6.576 -9.325 1.00 81.38 100 PRO A CA 1
ATOM 762 C C . PRO A 1 100 ? -24.092 6.949 -8.944 1.00 81.38 100 PRO A C 1
ATOM 764 O O . PRO A 1 100 ? -23.213 7.109 -9.795 1.00 81.38 100 PRO A O 1
ATOM 767 N N . CYS A 1 101 ? -23.834 7.063 -7.639 1.00 83.69 101 CYS A N 1
ATOM 768 C CA . CYS A 1 101 ? -22.502 7.383 -7.138 1.00 83.69 101 CYS A CA 1
ATOM 769 C C . CYS A 1 101 ? -21.487 6.334 -7.616 1.00 83.69 101 CYS A C 1
ATOM 771 O O . CYS A 1 101 ? -21.648 5.144 -7.351 1.00 83.69 101 CYS A O 1
ATOM 773 N N . ARG A 1 102 ? -20.408 6.758 -8.279 1.00 80.75 102 ARG A N 1
ATOM 774 C CA . ARG A 1 102 ? -19.405 5.837 -8.845 1.00 80.75 102 ARG A CA 1
ATOM 775 C C . ARG A 1 102 ? -18.729 4.964 -7.789 1.00 80.75 102 ARG A C 1
ATOM 777 O O . ARG A 1 102 ? -18.492 3.790 -8.043 1.00 80.75 102 ARG A O 1
ATOM 784 N N . ALA A 1 103 ? -18.531 5.492 -6.580 1.00 81.88 103 ALA A N 1
ATOM 785 C CA . ALA A 1 103 ? -18.024 4.714 -5.450 1.00 81.88 103 ALA A CA 1
ATOM 786 C C . ALA A 1 103 ? -18.945 3.535 -5.084 1.00 81.88 103 ALA A C 1
ATOM 788 O O . ALA A 1 103 ? -18.457 2.482 -4.700 1.00 81.88 103 ALA A O 1
ATOM 789 N N . SER A 1 104 ? -20.266 3.669 -5.268 1.00 83.69 104 SER A N 1
ATOM 790 C CA . SER A 1 104 ? -21.218 2.564 -5.049 1.00 83.69 104 SER A CA 1
ATOM 791 C C . SER A 1 104 ? -21.179 1.494 -6.146 1.00 83.69 104 SER A C 1
ATOM 793 O O . SER A 1 104 ? -21.627 0.368 -5.938 1.00 83.69 104 SER A O 1
ATOM 795 N N . LEU A 1 105 ? -20.641 1.841 -7.319 1.00 84.19 105 LEU A N 1
ATOM 796 C CA . LEU A 1 105 ? -20.456 0.922 -8.436 1.00 84.19 105 LEU A CA 1
ATOM 797 C C . LEU A 1 105 ? -19.093 0.225 -8.410 1.00 84.19 105 LEU A C 1
ATOM 799 O O . LEU A 1 105 ? -18.948 -0.787 -9.091 1.00 84.19 105 LEU A O 1
ATOM 803 N N . ALA A 1 106 ? -18.115 0.740 -7.659 1.00 84.12 106 ALA A N 1
ATOM 804 C CA . ALA A 1 106 ? -16.805 0.118 -7.512 1.00 84.12 106 ALA A CA 1
ATOM 805 C C . ALA A 1 106 ? -16.943 -1.269 -6.863 1.00 84.12 106 ALA A C 1
ATOM 807 O O . ALA A 1 106 ? -17.604 -1.421 -5.837 1.00 84.12 106 ALA A O 1
ATOM 808 N N . ARG A 1 107 ? -16.349 -2.292 -7.490 1.00 86.19 107 ARG A N 1
ATOM 809 C CA . ARG A 1 107 ? -16.455 -3.697 -7.044 1.00 86.19 107 ARG A CA 1
ATOM 810 C C . ARG A 1 107 ? -15.133 -4.361 -6.707 1.00 86.19 107 ARG A C 1
ATOM 812 O O . ARG A 1 107 ? -15.169 -5.433 -6.123 1.00 86.19 107 ARG A O 1
ATOM 819 N N . LEU A 1 108 ? -14.015 -3.763 -7.107 1.00 88.62 108 LEU A N 1
ATOM 820 C CA . LEU A 1 108 ? -12.703 -4.365 -6.926 1.00 88.62 108 LEU A CA 1
ATOM 821 C C . LEU A 1 108 ? -11.999 -3.763 -5.720 1.00 88.62 108 LEU A C 1
ATOM 823 O O . LEU A 1 108 ? -11.973 -2.541 -5.563 1.00 88.62 108 LEU A O 1
ATOM 827 N N . ASN A 1 109 ? -11.395 -4.625 -4.912 1.00 89.06 109 ASN A N 1
ATOM 828 C CA . ASN A 1 109 ? -10.433 -4.220 -3.899 1.00 89.06 109 ASN A CA 1
ATOM 829 C C . ASN A 1 109 ? -9.018 -4.075 -4.501 1.00 89.06 109 ASN A C 1
ATOM 831 O O . ASN A 1 109 ? -8.775 -4.369 -5.677 1.00 89.06 109 ASN A O 1
ATOM 835 N N . PHE A 1 110 ? -8.067 -3.611 -3.686 1.00 91.12 110 PHE A N 1
ATOM 836 C CA . PHE A 1 110 ? -6.682 -3.404 -4.112 1.00 91.12 110 PHE A CA 1
ATOM 837 C C . PHE A 1 110 ? -6.027 -4.691 -4.645 1.00 91.12 110 PHE A C 1
ATOM 839 O O . PHE A 1 110 ? -5.417 -4.673 -5.715 1.00 91.12 110 PHE A O 1
ATOM 846 N N . PHE A 1 111 ? -6.194 -5.820 -3.955 1.00 91.19 111 PHE A N 1
ATOM 847 C CA . PHE A 1 111 ? -5.591 -7.102 -4.335 1.00 91.19 111 PHE A CA 1
ATOM 848 C C . PHE A 1 111 ? -6.227 -7.742 -5.566 1.00 91.19 111 PHE A C 1
ATOM 850 O O . PHE A 1 111 ? -5.558 -8.479 -6.284 1.00 91.19 111 PHE A O 1
ATOM 857 N N . GLU A 1 112 ? -7.476 -7.416 -5.878 1.00 91.00 112 GLU A N 1
ATOM 858 C CA . GLU A 1 112 ? -8.113 -7.819 -7.127 1.00 91.00 112 GLU A CA 1
ATOM 859 C C . GLU A 1 112 ? -7.669 -6.926 -8.292 1.00 91.00 112 GLU A C 1
ATOM 861 O O . GLU A 1 112 ? -7.480 -7.402 -9.415 1.00 91.00 112 GLU A O 1
ATOM 866 N N . TYR A 1 113 ? -7.488 -5.627 -8.055 1.00 92.00 113 TYR A N 1
ATOM 867 C CA . TYR A 1 113 ? -7.048 -4.684 -9.081 1.00 92.00 113 TYR A CA 1
ATOM 868 C C . TYR A 1 113 ? -5.597 -4.934 -9.517 1.00 92.00 113 TYR A C 1
ATOM 870 O O . TYR A 1 113 ? -5.317 -5.042 -10.714 1.00 92.00 113 TYR A O 1
ATOM 878 N N . MET A 1 114 ? -4.679 -5.074 -8.559 1.00 94.00 114 MET A N 1
ATOM 879 C CA . MET A 1 114 ? -3.237 -5.117 -8.818 1.00 94.00 114 MET A CA 1
ATOM 880 C C . MET A 1 114 ? -2.789 -6.184 -9.834 1.00 94.00 114 MET A C 1
ATOM 882 O O . MET A 1 114 ? -2.016 -5.837 -10.729 1.00 94.00 114 MET A O 1
ATOM 886 N N . PRO A 1 115 ? -3.289 -7.437 -9.813 1.00 94.38 115 PRO A N 1
ATOM 887 C CA . PRO A 1 115 ? -2.951 -8.431 -10.827 1.00 94.38 115 PRO A CA 1
ATOM 888 C C . PRO A 1 115 ? -3.258 -7.986 -12.262 1.00 94.38 115 PRO A C 1
ATOM 890 O O . PRO A 1 115 ? -2.543 -8.348 -13.193 1.00 94.38 115 PRO A O 1
ATOM 893 N N . ARG A 1 116 ? -4.322 -7.200 -12.468 1.00 93.44 116 ARG A N 1
ATOM 894 C CA . ARG A 1 116 ? -4.712 -6.706 -13.799 1.00 93.44 116 ARG A CA 1
ATOM 895 C C . ARG A 1 116 ? -3.727 -5.654 -14.293 1.00 93.44 116 ARG A C 1
ATOM 897 O O . ARG A 1 116 ? -3.273 -5.737 -15.432 1.00 93.44 116 ARG A O 1
ATOM 904 N N . LEU A 1 117 ? -3.352 -4.726 -13.414 1.00 92.69 117 LEU A N 1
ATOM 905 C CA . LEU A 1 117 ? -2.333 -3.723 -13.705 1.00 92.69 117 LEU A CA 1
ATOM 906 C C . LEU A 1 117 ? -0.976 -4.376 -13.998 1.00 92.69 117 LEU A C 1
ATOM 908 O O . LEU A 1 117 ? -0.350 -4.056 -15.003 1.00 92.69 117 LEU A O 1
ATOM 912 N N . ILE A 1 118 ? -0.547 -5.332 -13.168 1.00 95.00 118 ILE A N 1
ATOM 913 C CA . ILE A 1 118 ? 0.730 -6.036 -13.347 1.00 95.00 118 ILE A CA 1
ATOM 914 C C . ILE A 1 118 ? 0.762 -6.776 -14.688 1.00 95.00 118 ILE A C 1
ATOM 916 O O . ILE A 1 118 ? 1.733 -6.640 -15.425 1.00 95.00 118 ILE A O 1
ATOM 920 N N . ARG A 1 119 ? -0.302 -7.501 -15.057 1.00 94.81 119 ARG A N 1
ATOM 921 C CA . ARG A 1 119 ? -0.375 -8.166 -16.371 1.00 94.81 119 ARG A CA 1
ATOM 922 C C . ARG A 1 119 ? -0.274 -7.178 -17.528 1.00 94.81 119 ARG A C 1
ATOM 924 O O . ARG A 1 119 ? 0.422 -7.460 -18.495 1.00 94.81 119 ARG A O 1
ATOM 931 N N . HIS A 1 120 ? -0.923 -6.019 -17.423 1.00 93.00 120 HIS A N 1
ATOM 932 C CA . HIS A 1 120 ? -0.804 -4.984 -18.448 1.00 93.00 120 HIS A CA 1
ATOM 933 C C . HIS A 1 120 ? 0.628 -4.440 -18.555 1.00 93.00 120 HIS A C 1
ATOM 935 O O . HIS A 1 120 ? 1.124 -4.257 -19.662 1.00 93.00 120 HIS A O 1
ATOM 941 N N . VAL A 1 121 ? 1.322 -4.246 -17.428 1.00 93.38 121 VAL A N 1
ATOM 942 C CA . VAL A 1 121 ? 2.742 -3.855 -17.420 1.00 93.38 121 VAL A CA 1
ATOM 943 C C . VAL A 1 121 ? 3.615 -4.927 -18.080 1.00 93.38 121 VAL A C 1
ATOM 945 O O . VAL A 1 121 ? 4.482 -4.592 -18.884 1.00 93.38 121 VAL A O 1
ATOM 948 N N . LEU A 1 122 ? 3.376 -6.208 -17.789 1.00 95.44 122 LEU A N 1
ATOM 949 C CA . LEU A 1 122 ? 4.120 -7.312 -18.403 1.00 95.44 122 LEU A CA 1
ATOM 950 C C . LEU A 1 122 ? 3.895 -7.372 -19.917 1.00 95.44 122 LEU A C 1
ATOM 952 O O . LEU A 1 122 ? 4.870 -7.467 -20.657 1.00 95.44 122 LEU A O 1
ATOM 956 N N . TYR A 1 123 ? 2.653 -7.221 -20.379 1.00 94.94 123 TYR A N 1
ATOM 957 C CA . TYR A 1 123 ? 2.339 -7.111 -21.806 1.00 94.94 123 TYR A CA 1
ATOM 958 C C . TYR A 1 123 ? 3.055 -5.912 -22.450 1.00 94.94 123 TYR A C 1
ATOM 960 O O . TYR A 1 123 ? 3.737 -6.049 -23.463 1.00 94.94 123 TYR A O 1
ATOM 968 N N . HIS A 1 124 ? 2.967 -4.733 -21.830 1.00 92.19 124 HIS A N 1
ATOM 969 C CA . HIS A 1 124 ? 3.596 -3.506 -22.325 1.00 92.19 124 HIS A CA 1
ATOM 970 C C . HIS A 1 124 ? 5.122 -3.623 -22.461 1.00 92.19 124 HIS A C 1
ATOM 972 O O . HIS A 1 124 ? 5.724 -3.055 -23.379 1.00 92.19 124 HIS A O 1
ATOM 978 N N . ASN A 1 125 ? 5.753 -4.348 -21.537 1.00 93.31 125 ASN A N 1
ATOM 979 C CA . ASN A 1 125 ? 7.198 -4.525 -21.514 1.00 93.31 125 ASN A CA 1
ATOM 980 C C . ASN A 1 125 ? 7.670 -5.606 -22.492 1.00 93.31 125 ASN A C 1
ATOM 982 O O . ASN A 1 125 ? 8.665 -5.391 -23.187 1.00 93.31 125 ASN A O 1
ATOM 986 N N . ASN A 1 126 ? 6.970 -6.743 -22.533 1.00 95.12 126 ASN A N 1
ATOM 987 C CA . ASN A 1 126 ? 7.466 -7.980 -23.138 1.00 95.12 126 ASN A CA 1
ATOM 988 C C . ASN A 1 126 ? 6.797 -8.347 -24.468 1.00 95.12 126 ASN A C 1
ATOM 990 O O . ASN A 1 126 ? 7.395 -9.088 -25.235 1.00 95.12 126 ASN A O 1
ATOM 994 N N . GLU A 1 127 ? 5.586 -7.860 -24.746 1.00 94.56 127 GLU A N 1
ATOM 995 C CA . GLU A 1 127 ? 4.793 -8.290 -25.910 1.00 94.56 127 GLU A CA 1
ATOM 996 C C . GLU A 1 127 ? 4.462 -7.139 -26.867 1.00 94.56 127 GLU A C 1
ATOM 998 O O . GLU A 1 127 ? 4.415 -7.335 -28.080 1.00 94.56 127 GLU A O 1
ATOM 1003 N N . GLU A 1 128 ? 4.241 -5.924 -26.351 1.00 92.88 128 GLU A N 1
ATOM 1004 C CA . GLU A 1 128 ? 3.895 -4.778 -27.193 1.00 92.88 128 GLU A CA 1
ATOM 1005 C C . GLU A 1 128 ? 5.052 -4.422 -28.140 1.00 92.88 128 GLU A C 1
ATOM 1007 O O . GLU A 1 128 ? 6.110 -3.945 -27.714 1.00 92.88 128 GLU A O 1
ATOM 1012 N N . ILE A 1 129 ? 4.808 -4.610 -29.439 1.00 93.75 129 ILE A N 1
ATOM 1013 C CA . ILE A 1 129 ? 5.767 -4.298 -30.496 1.00 93.75 129 ILE A CA 1
ATOM 1014 C C . ILE A 1 129 ? 5.940 -2.784 -30.602 1.00 93.75 129 ILE A C 1
ATOM 1016 O O . ILE A 1 129 ? 4.975 -2.033 -30.763 1.00 93.75 129 ILE A O 1
ATOM 1020 N N . ILE A 1 130 ? 7.192 -2.339 -30.572 1.00 92.75 130 ILE A N 1
ATOM 1021 C CA . ILE A 1 130 ? 7.572 -0.943 -30.747 1.00 92.75 130 ILE A CA 1
ATOM 1022 C C . ILE A 1 130 ? 8.451 -0.744 -31.973 1.00 92.75 130 ILE A C 1
ATOM 1024 O O . ILE A 1 130 ? 9.241 -1.596 -32.380 1.00 92.75 130 ILE A O 1
ATOM 1028 N N . THR A 1 131 ? 8.363 0.455 -32.535 1.00 93.19 131 THR A N 1
ATOM 1029 C CA . THR A 1 131 ? 9.333 0.919 -33.519 1.00 93.19 131 THR A CA 1
ATOM 1030 C C . THR A 1 131 ? 10.683 1.093 -32.833 1.00 93.19 131 THR A C 1
ATOM 1032 O O . THR A 1 131 ? 10.811 1.926 -31.935 1.00 93.19 131 THR A O 1
ATOM 1035 N N . LEU A 1 132 ? 11.692 0.337 -33.278 1.00 92.06 132 LEU A N 1
ATOM 1036 C CA . LEU A 1 132 ? 13.050 0.462 -32.752 1.00 92.06 132 LEU A CA 1
ATOM 1037 C C . LEU A 1 132 ? 13.555 1.911 -32.902 1.00 92.06 132 LEU A C 1
ATOM 1039 O O . LEU A 1 132 ? 13.540 2.429 -34.031 1.00 92.06 132 LEU A O 1
ATOM 1043 N N . PRO A 1 133 ? 13.988 2.549 -31.794 1.00 87.12 133 PRO A N 1
ATOM 1044 C CA . PRO A 1 133 ? 14.394 3.953 -31.775 1.00 87.12 133 PRO A CA 1
ATOM 1045 C C . PRO A 1 133 ? 15.565 4.299 -32.695 1.00 87.12 133 PRO A C 1
ATOM 1047 O O . PRO A 1 133 ? 15.579 5.383 -33.274 1.00 87.12 133 PRO A O 1
ATOM 1050 N N . THR A 1 134 ? 16.550 3.406 -32.833 1.00 90.94 134 THR A N 1
ATOM 1051 C CA . THR A 1 134 ? 17.788 3.687 -33.575 1.00 90.94 134 THR A CA 1
ATOM 1052 C C . THR A 1 134 ? 18.016 2.696 -34.714 1.00 90.94 134 THR A C 1
ATOM 1054 O O . THR A 1 134 ? 17.515 1.570 -34.714 1.00 90.94 134 THR A O 1
ATOM 1057 N N . ILE A 1 135 ? 18.793 3.122 -35.715 1.00 93.50 135 ILE A N 1
ATOM 1058 C CA . ILE A 1 135 ? 19.254 2.244 -36.804 1.00 93.50 135 ILE A CA 1
ATOM 1059 C C . ILE A 1 135 ? 20.202 1.171 -36.259 1.00 93.50 135 ILE A C 1
ATOM 1061 O O . ILE A 1 135 ? 20.180 0.044 -36.737 1.00 93.50 135 ILE A O 1
ATOM 1065 N N . GLU A 1 136 ? 20.988 1.497 -35.234 1.00 95.25 136 GLU A N 1
ATOM 1066 C CA . GLU A 1 136 ? 21.891 0.559 -34.566 1.00 95.25 136 GLU A CA 1
ATOM 1067 C C . GLU A 1 136 ? 21.129 -0.639 -33.990 1.00 95.25 136 GLU A C 1
ATOM 1069 O O . GLU A 1 136 ? 21.451 -1.775 -34.316 1.00 95.25 136 GLU A O 1
ATOM 1074 N N . MET A 1 137 ? 20.025 -0.390 -33.275 1.00 95.38 137 MET A N 1
ATOM 1075 C CA . MET A 1 137 ? 19.159 -1.460 -32.768 1.00 95.38 137 MET A CA 1
ATOM 1076 C C . MET A 1 137 ? 18.598 -2.338 -33.897 1.00 95.38 137 MET A C 1
ATOM 1078 O O . MET A 1 137 ? 18.458 -3.546 -33.736 1.00 95.38 137 MET A O 1
ATOM 1082 N N . ARG A 1 138 ? 18.279 -1.748 -35.059 1.00 95.06 138 ARG A N 1
ATOM 1083 C CA . ARG A 1 138 ? 17.794 -2.506 -36.228 1.00 95.06 138 ARG A CA 1
ATOM 1084 C C . ARG A 1 138 ? 18.891 -3.367 -36.836 1.00 95.06 138 ARG A C 1
ATOM 1086 O O . ARG A 1 138 ? 18.627 -4.506 -37.201 1.00 95.06 138 ARG A O 1
ATOM 1093 N N . ARG A 1 139 ? 20.102 -2.816 -36.953 1.00 96.31 139 ARG A N 1
ATOM 1094 C CA . ARG A 1 139 ? 21.280 -3.524 -37.463 1.00 96.31 139 ARG A CA 1
ATOM 1095 C C . ARG A 1 139 ? 21.627 -4.713 -36.570 1.00 96.31 139 ARG A C 1
ATOM 1097 O O . ARG A 1 139 ? 21.938 -5.779 -37.085 1.00 96.31 139 ARG A O 1
ATOM 1104 N N . ASP A 1 140 ? 21.529 -4.526 -35.262 1.00 96.00 140 ASP A N 1
ATOM 1105 C CA . ASP A 1 140 ? 21.881 -5.534 -34.266 1.00 96.00 140 ASP A CA 1
ATOM 1106 C C . ASP A 1 140 ? 20.749 -6.555 -34.025 1.00 96.00 140 ASP A C 1
ATOM 1108 O O . ASP A 1 140 ? 20.903 -7.471 -33.221 1.00 96.00 140 ASP A O 1
ATOM 1112 N N . GLY A 1 141 ? 19.612 -6.424 -34.722 1.00 94.88 141 GLY A N 1
ATOM 1113 C CA . GLY A 1 141 ? 18.501 -7.375 -34.641 1.00 94.88 141 GLY A CA 1
ATOM 1114 C C . GLY A 1 141 ? 17.796 -7.391 -33.283 1.00 94.88 141 GLY A C 1
ATOM 1115 O O . GLY A 1 141 ? 17.323 -8.443 -32.858 1.00 94.88 141 GLY A O 1
ATOM 1116 N N . VAL A 1 142 ? 17.739 -6.245 -32.595 1.00 96.25 142 VAL A N 1
ATOM 1117 C CA . VAL A 1 142 ? 17.124 -6.124 -31.265 1.00 96.25 142 VAL A CA 1
ATOM 1118 C C . VAL A 1 142 ? 15.656 -6.535 -31.310 1.00 96.25 142 VAL A C 1
ATOM 1120 O O . VAL A 1 142 ? 14.911 -6.112 -32.198 1.00 96.25 142 VAL A O 1
ATOM 1123 N N . GLU A 1 143 ? 15.230 -7.333 -30.327 1.00 95.12 143 GLU A N 1
ATOM 1124 C CA . GLU A 1 143 ? 13.820 -7.678 -30.148 1.00 95.12 143 GLU A CA 1
ATOM 1125 C C . GLU A 1 143 ? 13.002 -6.374 -30.043 1.00 95.12 143 GLU A C 1
ATOM 1127 O O . GLU A 1 143 ? 13.308 -5.537 -29.188 1.00 95.12 143 GLU A O 1
ATOM 1132 N N . PRO A 1 144 ? 11.976 -6.155 -30.890 1.00 95.31 144 PRO A N 1
ATOM 1133 C CA . PRO A 1 144 ? 11.231 -4.898 -30.947 1.00 95.31 144 PRO A CA 1
ATOM 1134 C C . PRO A 1 144 ? 10.228 -4.766 -29.790 1.00 95.31 144 PRO A C 1
ATOM 1136 O O . PRO A 1 144 ? 9.088 -4.359 -29.987 1.00 95.31 144 PRO A O 1
ATOM 1139 N N . THR A 1 145 ? 10.654 -5.105 -28.579 1.00 95.75 145 THR A N 1
ATOM 1140 C CA . THR A 1 145 ? 9.929 -4.970 -27.316 1.00 95.75 145 THR A CA 1
ATOM 1141 C C . THR A 1 145 ? 10.682 -3.988 -26.422 1.00 95.75 145 THR A C 1
ATOM 1143 O O . THR A 1 145 ? 11.870 -3.708 -26.613 1.00 95.75 145 THR A O 1
ATOM 1146 N N . ARG A 1 146 ? 10.011 -3.425 -25.412 1.00 93.69 146 ARG A N 1
ATOM 1147 C CA . ARG A 1 146 ? 10.684 -2.514 -24.467 1.00 93.69 146 ARG A CA 1
ATOM 1148 C C . ARG A 1 146 ? 11.724 -3.241 -23.634 1.00 93.69 146 ARG A C 1
ATOM 1150 O O . ARG A 1 146 ? 12.781 -2.669 -23.384 1.00 93.69 146 ARG A O 1
ATOM 1157 N N . ARG A 1 147 ? 11.439 -4.486 -23.242 1.00 94.62 147 ARG A N 1
ATOM 1158 C CA . ARG A 1 147 ? 12.419 -5.357 -22.595 1.00 94.62 147 ARG A CA 1
ATOM 1159 C C . ARG A 1 147 ? 13.660 -5.498 -23.476 1.00 94.62 147 ARG A C 1
ATOM 1161 O O . ARG A 1 147 ? 14.738 -5.148 -23.011 1.00 94.62 147 ARG A O 1
ATOM 1168 N N . GLY A 1 148 ? 13.493 -5.897 -24.739 1.00 94.62 148 GLY A N 1
ATOM 1169 C CA . GLY A 1 148 ? 14.607 -6.084 -25.672 1.00 94.62 148 GLY A CA 1
ATOM 1170 C C . GLY A 1 148 ? 15.451 -4.823 -25.854 1.00 94.62 148 GLY A C 1
ATOM 1171 O O . GLY A 1 148 ? 16.679 -4.875 -25.800 1.00 94.62 148 GLY A O 1
ATOM 1172 N N . VAL A 1 149 ? 14.803 -3.660 -25.973 1.00 94.38 149 VAL A N 1
ATOM 1173 C CA . VAL A 1 149 ? 15.500 -2.366 -26.040 1.00 94.38 149 VAL A CA 1
ATOM 1174 C C . VAL A 1 149 ? 16.297 -2.076 -24.766 1.00 94.38 149 VAL A C 1
ATOM 1176 O O . VAL A 1 149 ? 17.457 -1.678 -24.859 1.00 94.38 149 VAL A O 1
ATOM 1179 N N . VAL A 1 150 ? 15.711 -2.266 -23.580 1.00 91.88 150 VAL A N 1
ATOM 1180 C CA . VAL A 1 150 ? 16.395 -2.007 -22.302 1.00 91.88 150 VAL A CA 1
ATOM 1181 C C . VAL A 1 150 ? 17.571 -2.963 -22.101 1.00 91.88 150 VAL A C 1
ATOM 1183 O O . VAL A 1 150 ? 18.655 -2.513 -21.735 1.00 91.88 150 VAL A O 1
ATOM 1186 N N . GLU A 1 151 ? 17.390 -4.252 -22.380 1.00 93.19 151 GLU A N 1
ATOM 1187 C CA . GLU A 1 151 ? 18.450 -5.260 -22.284 1.00 93.19 151 GLU A CA 1
ATOM 1188 C C . GLU A 1 151 ? 19.610 -4.941 -23.232 1.00 93.19 151 GLU A C 1
ATOM 1190 O O . GLU A 1 151 ? 20.766 -4.933 -22.805 1.00 93.19 151 GLU A O 1
ATOM 1195 N N . TRP A 1 152 ? 19.316 -4.576 -24.486 1.00 95.06 152 TRP A N 1
ATOM 1196 C CA . TRP A 1 152 ? 20.340 -4.147 -25.440 1.00 95.06 152 TRP A CA 1
ATOM 1197 C C . TRP A 1 152 ? 21.052 -2.869 -24.975 1.00 95.06 152 TRP A C 1
ATOM 1199 O O . TRP A 1 152 ? 22.277 -2.781 -25.059 1.00 95.06 152 TRP A O 1
ATOM 1209 N N . MET A 1 153 ? 20.326 -1.889 -24.426 1.00 92.69 153 MET A N 1
ATOM 1210 C CA . MET A 1 153 ? 20.936 -0.664 -23.894 1.00 92.69 153 MET A CA 1
ATOM 1211 C C . MET A 1 153 ? 21.874 -0.943 -22.716 1.00 92.69 153 MET A C 1
ATOM 1213 O O . MET A 1 153 ? 22.920 -0.303 -22.609 1.00 92.69 153 MET A O 1
ATOM 1217 N N . VAL A 1 154 ? 21.515 -1.876 -21.832 1.00 90.56 154 VAL A N 1
ATOM 1218 C CA . VAL A 1 154 ? 22.371 -2.293 -20.713 1.00 90.56 154 VAL A CA 1
ATOM 1219 C C . VAL A 1 154 ? 23.602 -3.036 -21.231 1.00 90.56 154 VAL A C 1
ATOM 1221 O O . VAL A 1 154 ? 24.716 -2.717 -20.820 1.00 90.56 154 VAL A O 1
ATOM 1224 N N . ALA A 1 155 ? 23.424 -3.975 -22.165 1.00 92.00 155 ALA A N 1
ATOM 1225 C CA . ALA A 1 155 ? 24.514 -4.771 -22.730 1.00 92.00 155 ALA A CA 1
ATOM 1226 C C . ALA A 1 155 ? 25.563 -3.917 -23.464 1.00 92.00 155 ALA A C 1
ATOM 1228 O O . ALA A 1 155 ? 26.755 -4.197 -23.376 1.00 92.00 155 ALA A O 1
ATOM 1229 N N . ASN A 1 156 ? 25.130 -2.849 -24.138 1.00 92.44 156 ASN A N 1
ATOM 1230 C CA . ASN A 1 156 ? 26.007 -1.932 -24.873 1.00 92.44 156 ASN A CA 1
ATOM 1231 C C . ASN A 1 156 ? 26.495 -0.735 -24.033 1.00 92.44 156 ASN A C 1
ATOM 1233 O O . ASN A 1 156 ? 27.169 0.151 -24.552 1.00 92.44 156 ASN A O 1
ATOM 1237 N N . GLY A 1 157 ? 26.162 -0.678 -22.738 1.00 87.56 157 GLY A N 1
ATOM 1238 C CA . GLY A 1 157 ? 26.635 0.375 -21.833 1.00 87.56 157 GLY A CA 1
ATOM 1239 C C . GLY A 1 157 ? 25.964 1.743 -22.010 1.00 87.56 157 GLY A C 1
ATOM 1240 O O . GLY A 1 157 ? 26.417 2.721 -21.419 1.00 87.56 157 GLY A O 1
ATOM 1241 N N . TYR A 1 158 ? 24.866 1.832 -22.769 1.00 86.62 158 TYR A N 1
ATOM 1242 C CA . TYR A 1 158 ? 24.062 3.056 -22.893 1.00 86.62 158 TYR A CA 1
ATOM 1243 C C . TYR A 1 158 ? 23.326 3.409 -21.600 1.00 86.62 158 TYR A C 1
ATOM 1245 O O . TYR A 1 158 ? 22.994 4.570 -21.360 1.00 86.62 158 TYR A O 1
ATOM 1253 N N . THR A 1 159 ? 23.042 2.412 -20.763 1.00 82.06 159 THR A N 1
ATOM 1254 C CA . THR A 1 159 ? 22.464 2.615 -19.436 1.00 82.06 159 THR A CA 1
ATOM 1255 C C . THR A 1 159 ? 23.023 1.608 -18.441 1.00 82.06 159 THR A C 1
ATOM 1257 O O . THR A 1 159 ? 23.540 0.554 -18.805 1.00 82.06 159 THR A O 1
ATOM 1260 N N . THR A 1 160 ? 22.949 1.928 -17.155 1.00 78.38 160 THR A N 1
ATOM 1261 C CA . THR A 1 160 ? 23.425 1.046 -16.087 1.00 78.38 160 THR A CA 1
ATOM 1262 C C . THR A 1 160 ? 22.576 1.253 -14.844 1.00 78.38 160 THR A C 1
ATOM 1264 O O . THR A 1 160 ? 22.296 2.390 -14.464 1.00 78.38 160 THR A O 1
ATOM 1267 N N . SER A 1 161 ? 22.205 0.157 -14.181 1.00 77.12 161 SER A N 1
ATOM 1268 C CA . SER A 1 161 ? 21.615 0.221 -12.844 1.00 77.12 161 SER A CA 1
ATOM 1269 C C . SER A 1 161 ? 22.712 0.505 -11.820 1.00 77.12 161 SER A C 1
ATOM 1271 O O . SER A 1 161 ? 23.728 -0.188 -11.781 1.00 77.12 161 SER A O 1
ATOM 1273 N N . ALA A 1 162 ? 22.523 1.506 -10.965 1.00 69.56 162 ALA A N 1
ATOM 1274 C CA . ALA A 1 162 ? 23.465 1.768 -9.882 1.00 69.56 162 ALA A CA 1
ATOM 1275 C C . ALA A 1 162 ? 23.339 0.689 -8.782 1.00 69.56 162 ALA A C 1
ATOM 1277 O O . ALA A 1 162 ? 22.225 0.371 -8.360 1.00 69.56 162 ALA A O 1
ATOM 1278 N N . PRO A 1 163 ? 24.436 0.134 -8.243 1.00 62.94 163 PRO A N 1
ATOM 1279 C CA . PRO A 1 163 ? 24.355 -0.638 -7.008 1.00 62.94 163 PRO A CA 1
ATOM 1280 C C . PRO A 1 163 ? 23.742 0.249 -5.921 1.00 62.94 163 PRO A C 1
ATOM 1282 O O . PRO A 1 163 ? 24.189 1.378 -5.718 1.00 62.94 163 PRO A O 1
ATOM 1285 N N . THR A 1 164 ? 22.681 -0.202 -5.256 1.00 70.88 164 THR A N 1
ATOM 1286 C CA . THR A 1 164 ? 22.036 0.604 -4.215 1.00 70.88 164 THR A CA 1
ATOM 1287 C C . THR A 1 164 ? 21.628 -0.260 -3.038 1.00 70.88 164 THR A C 1
ATOM 1289 O O . THR A 1 164 ? 21.033 -1.323 -3.202 1.00 70.88 164 THR A O 1
ATOM 1292 N N . ASP A 1 165 ? 21.932 0.222 -1.834 1.00 84.06 165 ASP A N 1
ATOM 1293 C CA . ASP A 1 165 ? 21.443 -0.382 -0.605 1.00 84.06 165 ASP A CA 1
ATOM 1294 C C . ASP A 1 165 ? 19.926 -0.167 -0.482 1.00 84.06 165 ASP A C 1
ATOM 1296 O O . ASP A 1 165 ? 19.438 0.937 -0.219 1.00 84.06 165 ASP A O 1
ATOM 1300 N N . LEU A 1 166 ? 19.168 -1.252 -0.651 1.00 84.75 166 LEU A N 1
ATOM 1301 C CA . LEU A 1 166 ? 17.715 -1.254 -0.491 1.00 84.75 166 LEU A CA 1
ATOM 1302 C C . LEU A 1 166 ? 17.279 -0.787 0.905 1.00 84.75 166 LEU A C 1
ATOM 1304 O O . LEU A 1 166 ? 16.195 -0.224 1.040 1.00 84.75 166 LEU A O 1
ATOM 1308 N N . GLN A 1 167 ? 18.081 -1.003 1.952 1.00 84.38 167 GLN A N 1
ATOM 1309 C CA . GLN A 1 167 ? 17.739 -0.545 3.301 1.00 84.38 167 GLN A CA 1
ATOM 1310 C C . GLN A 1 167 ? 17.837 0.978 3.411 1.00 84.38 167 GLN A C 1
ATOM 1312 O O . GLN A 1 167 ? 16.901 1.613 3.902 1.00 84.38 167 GLN A O 1
ATOM 1317 N N . ALA A 1 168 ? 18.908 1.574 2.882 1.00 82.94 168 ALA A N 1
ATOM 1318 C CA . ALA A 1 168 ? 19.023 3.024 2.755 1.00 82.94 168 ALA A CA 1
ATOM 1319 C C . ALA A 1 168 ? 17.867 3.620 1.931 1.00 82.94 168 ALA A C 1
ATOM 1321 O O . ALA A 1 168 ? 17.264 4.615 2.342 1.00 82.94 168 ALA A O 1
ATOM 1322 N N . LEU A 1 169 ? 17.485 2.977 0.819 1.00 84.38 169 LEU A N 1
ATOM 1323 C CA . LEU A 1 169 ? 16.329 3.405 0.024 1.00 84.38 169 LEU A CA 1
ATOM 1324 C C . LEU A 1 169 ? 15.026 3.358 0.816 1.00 84.38 169 LEU A C 1
ATOM 1326 O O . LEU A 1 169 ? 14.236 4.294 0.727 1.00 84.38 169 LEU A O 1
ATOM 1330 N N . ARG A 1 170 ? 14.791 2.313 1.615 1.00 87.50 170 ARG A N 1
ATOM 1331 C CA . ARG A 1 170 ? 13.580 2.201 2.442 1.00 87.50 170 ARG A CA 1
ATOM 1332 C C . ARG A 1 170 ? 13.455 3.344 3.440 1.00 87.50 170 ARG A C 1
ATOM 1334 O O . ARG A 1 170 ? 12.382 3.930 3.538 1.00 87.50 170 ARG A O 1
ATOM 1341 N N . ILE A 1 171 ? 14.539 3.714 4.119 1.00 84.62 171 ILE A N 1
ATOM 1342 C CA . ILE A 1 171 ? 14.541 4.842 5.069 1.00 84.62 171 ILE A CA 1
ATOM 1343 C C . ILE A 1 171 ? 14.148 6.154 4.371 1.00 84.62 171 ILE A C 1
ATOM 1345 O O . ILE A 1 171 ? 13.391 6.959 4.919 1.00 84.62 171 ILE A O 1
ATOM 1349 N N . ARG A 1 172 ? 14.651 6.371 3.154 1.00 83.06 172 ARG A N 1
ATOM 1350 C CA . ARG A 1 172 ? 14.462 7.623 2.407 1.00 83.06 172 ARG A CA 1
ATOM 1351 C C . ARG A 1 172 ? 13.110 7.694 1.700 1.00 83.06 172 ARG A C 1
ATOM 1353 O O . ARG A 1 172 ? 12.479 8.744 1.666 1.00 83.06 172 ARG A O 1
ATOM 1360 N N . CYS A 1 173 ? 12.655 6.576 1.137 1.00 86.25 173 CYS A N 1
ATOM 1361 C CA . CYS A 1 173 ? 11.510 6.536 0.230 1.00 86.25 173 CYS A CA 1
ATOM 1362 C C . CYS A 1 173 ? 10.182 6.140 0.879 1.00 86.25 173 CYS A C 1
ATOM 1364 O O . CYS A 1 173 ? 9.142 6.402 0.259 1.00 86.25 173 CYS A O 1
ATOM 1366 N N . LEU A 1 174 ? 10.201 5.457 2.030 1.00 90.50 174 LEU A N 1
ATOM 1367 C CA . LEU A 1 174 ? 8.982 5.046 2.724 1.00 90.50 174 LEU A CA 1
ATOM 1368 C C . LEU A 1 174 ? 8.451 6.179 3.613 1.00 90.50 174 LEU A C 1
ATOM 1370 O O . LEU A 1 174 ? 9.242 6.856 4.281 1.00 90.50 174 LEU A O 1
ATOM 1374 N N . PRO A 1 175 ? 7.122 6.371 3.671 1.00 90.94 175 PRO A N 1
ATOM 1375 C CA . PRO A 1 175 ? 6.515 7.323 4.586 1.00 90.94 175 PRO A CA 1
ATOM 1376 C C . PRO A 1 175 ? 6.816 6.968 6.043 1.00 90.94 175 PRO A C 1
ATOM 1378 O O . PRO A 1 175 ? 6.887 5.798 6.429 1.00 90.94 175 PRO A O 1
ATOM 1381 N N . ARG A 1 176 ? 6.974 8.022 6.845 1.00 92.12 176 ARG A N 1
ATOM 1382 C CA . ARG A 1 176 ? 7.291 7.954 8.270 1.00 92.12 176 ARG A CA 1
ATOM 1383 C C . ARG A 1 176 ? 6.011 8.129 9.072 1.00 92.12 176 ARG A C 1
ATOM 1385 O O . ARG A 1 176 ? 5.308 9.124 8.909 1.00 92.12 176 ARG A O 1
ATOM 1392 N N . LEU A 1 177 ? 5.728 7.179 9.950 1.00 93.69 177 LEU A N 1
ATOM 1393 C CA . LEU A 1 177 ? 4.658 7.259 10.932 1.00 93.69 177 LEU A CA 1
ATOM 1394 C C . LEU A 1 177 ? 5.253 7.308 12.331 1.00 93.69 177 LEU A C 1
ATOM 1396 O O . LEU A 1 177 ? 6.250 6.646 12.628 1.00 93.69 177 LEU A O 1
ATOM 1400 N N . GLN A 1 178 ? 4.613 8.069 13.216 1.00 94.25 178 GLN A N 1
ATOM 1401 C CA . GLN A 1 178 ? 4.939 7.982 14.631 1.00 94.25 178 GLN A CA 1
ATOM 1402 C C . GLN A 1 178 ? 4.532 6.605 15.154 1.00 94.25 178 GLN A C 1
ATOM 1404 O O . GLN A 1 178 ? 3.468 6.084 14.826 1.00 94.25 178 GLN A O 1
ATOM 1409 N N . ALA A 1 179 ? 5.357 6.044 16.024 1.00 94.56 179 ALA A N 1
ATOM 1410 C CA . ALA A 1 179 ? 5.131 4.755 16.647 1.00 94.56 179 ALA A CA 1
ATOM 1411 C C . ALA A 1 179 ? 5.495 4.799 18.134 1.00 94.56 179 ALA A C 1
ATOM 1413 O O . ALA A 1 179 ? 6.173 5.714 18.611 1.00 94.56 179 ALA A O 1
ATOM 1414 N N . CYS A 1 180 ? 5.050 3.801 18.888 1.00 92.25 180 CYS A N 1
ATOM 1415 C CA . CYS A 1 180 ? 5.471 3.592 20.267 1.00 92.25 180 CYS A CA 1
ATOM 1416 C C . CYS A 1 180 ? 5.739 2.122 20.556 1.00 92.25 180 CYS A C 1
ATOM 1418 O O . CYS A 1 180 ? 5.069 1.237 20.025 1.00 92.25 180 CYS A O 1
ATOM 1420 N N . ILE A 1 181 ? 6.685 1.876 21.457 1.00 90.81 181 ILE A N 1
ATOM 1421 C CA . ILE A 1 181 ? 6.935 0.539 21.992 1.00 90.81 181 ILE A CA 1
ATOM 1422 C C . ILE A 1 181 ? 6.004 0.292 23.181 1.00 90.81 181 ILE A C 1
ATOM 1424 O O . ILE A 1 181 ? 5.912 1.111 24.100 1.00 90.81 181 ILE A O 1
ATOM 1428 N N . GLN A 1 182 ? 5.317 -0.845 23.145 1.00 89.25 182 GLN A N 1
ATOM 1429 C CA . GLN A 1 182 ? 4.520 -1.419 24.226 1.00 89.25 182 GLN A CA 1
ATOM 1430 C C . GLN A 1 182 ? 5.024 -2.843 24.532 1.00 89.25 182 GLN A C 1
ATOM 1432 O O . GLN A 1 182 ? 5.800 -3.381 23.743 1.00 89.25 182 GLN A O 1
ATOM 1437 N N . PRO A 1 183 ? 4.623 -3.470 25.655 1.00 86.44 183 PRO A N 1
ATOM 1438 C CA . PRO A 1 183 ? 5.129 -4.794 26.038 1.00 86.44 183 PRO A CA 1
ATOM 1439 C C . PRO A 1 183 ? 4.897 -5.907 25.001 1.00 86.44 183 PRO A C 1
ATOM 1441 O O . PRO A 1 183 ? 5.677 -6.850 24.916 1.00 86.44 183 PRO A O 1
ATOM 1444 N N . ASP A 1 184 ? 3.842 -5.802 24.194 1.00 88.50 184 ASP A N 1
ATOM 1445 C CA . ASP A 1 184 ? 3.469 -6.760 23.148 1.00 88.50 184 ASP A CA 1
ATOM 1446 C C . ASP A 1 184 ? 4.198 -6.530 21.806 1.00 88.50 184 ASP A C 1
ATOM 1448 O O . ASP A 1 184 ? 4.383 -7.475 21.019 1.00 88.50 184 ASP A O 1
ATOM 1452 N N . GLY A 1 185 ? 4.672 -5.305 21.558 1.00 91.81 185 GLY A N 1
ATOM 1453 C CA . GLY A 1 185 ? 5.402 -4.932 20.351 1.00 91.81 185 GLY A CA 1
ATOM 1454 C C . GLY A 1 185 ? 5.386 -3.433 20.048 1.00 91.81 185 GLY A C 1
ATOM 1455 O O . GLY A 1 185 ? 5.145 -2.589 20.909 1.00 91.81 185 GLY A O 1
ATOM 1456 N N . ILE A 1 186 ? 5.675 -3.096 18.794 1.00 93.62 186 ILE A N 1
ATOM 1457 C CA . ILE A 1 186 ? 5.625 -1.728 18.274 1.00 93.62 186 ILE A CA 1
ATOM 1458 C C . ILE A 1 186 ? 4.236 -1.464 17.701 1.00 93.62 186 ILE A C 1
ATOM 1460 O O . ILE A 1 186 ? 3.730 -2.245 16.901 1.00 93.62 186 ILE A O 1
ATOM 1464 N N . HIS A 1 187 ? 3.656 -0.336 18.089 1.00 94.44 187 HIS A N 1
ATOM 1465 C CA . HIS A 1 187 ? 2.347 0.129 17.644 1.00 94.44 187 HIS A CA 1
ATOM 1466 C C . HIS A 1 187 ? 2.500 1.407 16.837 1.00 94.44 187 HIS A C 1
ATOM 1468 O O . HIS A 1 187 ? 3.264 2.292 17.228 1.00 94.44 187 HIS A O 1
ATOM 1474 N N . LEU A 1 188 ? 1.750 1.520 15.746 1.00 95.00 188 LEU A N 1
ATOM 1475 C CA . LEU A 1 188 ? 1.721 2.720 14.913 1.00 95.00 188 LEU A CA 1
ATOM 1476 C C . LEU A 1 188 ? 0.636 3.683 15.392 1.00 95.00 188 LEU A C 1
ATOM 1478 O O . LEU A 1 188 ? -0.449 3.262 15.802 1.00 95.00 188 LEU A O 1
ATOM 1482 N N . TYR A 1 189 ? 0.922 4.980 15.321 1.00 94.56 189 TYR A N 1
ATOM 1483 C CA . TYR A 1 189 ? -0.080 6.018 15.502 1.00 94.56 189 TYR A CA 1
ATOM 1484 C C . TYR A 1 189 ? -0.798 6.311 14.185 1.00 94.56 189 TYR A C 1
ATOM 1486 O O . TYR A 1 189 ? -0.209 6.291 13.108 1.00 94.56 189 TYR A O 1
ATOM 1494 N N . ASP A 1 190 ? -2.088 6.584 14.307 1.00 93.75 190 ASP A N 1
ATOM 1495 C CA . ASP A 1 190 ? -3.000 6.914 13.228 1.00 93.75 190 ASP A CA 1
ATOM 1496 C C . ASP A 1 190 ? -2.678 8.312 12.672 1.00 93.75 190 ASP A C 1
ATOM 1498 O O . ASP A 1 190 ? -2.874 9.301 13.386 1.00 93.75 190 ASP A O 1
ATOM 1502 N N . PRO A 1 191 ? -2.197 8.419 11.419 1.00 91.38 191 PRO A N 1
ATOM 1503 C CA . PRO A 1 191 ? -1.809 9.699 10.836 1.00 91.38 191 PRO A CA 1
ATOM 1504 C C . PRO A 1 191 ? -3.000 10.612 10.529 1.00 91.38 191 PRO A C 1
ATOM 1506 O O . PRO A 1 191 ? -2.803 11.808 10.336 1.00 91.38 191 PRO A O 1
ATOM 1509 N N . THR A 1 192 ? -4.233 10.093 10.475 1.00 89.38 192 THR A N 1
ATOM 1510 C CA . THR A 1 192 ? -5.424 10.905 10.169 1.00 89.38 192 THR A CA 1
ATOM 1511 C C . THR A 1 192 ? -5.988 11.601 11.408 1.00 89.38 192 THR A C 1
ATOM 1513 O O . THR A 1 192 ? -7.002 12.299 11.334 1.00 89.38 192 THR A O 1
ATOM 1516 N N . TYR A 1 193 ? -5.368 11.392 12.570 1.00 88.75 193 TYR A N 1
ATOM 1517 C CA . TYR A 1 193 ? -5.798 11.947 13.840 1.00 88.75 193 TYR A CA 1
ATOM 1518 C C . TYR A 1 193 ? -4.732 12.867 14.418 1.00 88.75 193 TYR A C 1
ATOM 1520 O O . TYR A 1 193 ? -3.575 12.492 14.554 1.00 88.75 193 TYR A O 1
ATOM 1528 N N . SER A 1 194 ? -5.140 14.066 14.827 1.00 84.38 194 SER A N 1
ATOM 1529 C CA . SER A 1 194 ? -4.233 15.068 15.398 1.00 84.38 194 SER A CA 1
ATOM 1530 C C . SER A 1 194 ? -3.669 14.683 16.773 1.00 84.38 194 SER A C 1
ATOM 1532 O O . SER A 1 194 ? -2.677 15.255 17.216 1.00 84.38 194 SER A O 1
ATOM 1534 N N . GLY A 1 195 ? -4.286 13.722 17.467 1.00 86.38 195 GLY A N 1
ATOM 1535 C CA . GLY A 1 195 ? -3.803 13.205 18.746 1.00 86.38 195 GLY A CA 1
ATOM 1536 C C . GLY A 1 195 ? -2.993 11.911 18.625 1.00 86.38 195 GLY A C 1
ATOM 1537 O O . GLY A 1 195 ? -2.858 11.307 17.568 1.00 86.38 195 GLY A O 1
ATOM 1538 N N . LYS A 1 196 ? -2.505 11.409 19.763 1.00 87.75 196 LYS A N 1
ATOM 1539 C CA . LYS A 1 196 ? -1.799 10.120 19.836 1.00 87.75 196 LYS A CA 1
ATOM 1540 C C . LYS A 1 196 ? -2.794 8.966 19.920 1.00 87.75 196 LYS A C 1
ATOM 1542 O O . LYS A 1 196 ? -3.126 8.500 21.009 1.00 87.75 196 LYS A O 1
ATOM 1547 N N . ARG A 1 197 ? -3.297 8.522 18.768 1.00 91.25 197 ARG A N 1
ATOM 1548 C CA . ARG A 1 197 ? -4.204 7.371 18.662 1.00 91.25 197 ARG A CA 1
ATOM 1549 C C . ARG A 1 197 ? -3.502 6.196 18.010 1.00 91.25 197 ARG A C 1
ATOM 1551 O O . ARG A 1 197 ? -3.003 6.334 16.909 1.00 91.25 197 ARG A O 1
ATOM 1558 N N . ILE A 1 198 ? -3.481 5.053 18.682 1.00 93.38 198 ILE A N 1
ATOM 1559 C CA . ILE A 1 198 ? -2.887 3.829 18.139 1.00 93.38 198 ILE A CA 1
ATOM 1560 C C . ILE A 1 198 ? -3.834 3.200 17.115 1.00 93.38 198 ILE A C 1
ATOM 1562 O O . ILE A 1 198 ? -5.045 3.122 17.354 1.00 93.38 198 ILE A O 1
ATOM 1566 N N . ILE A 1 199 ? -3.273 2.727 16.005 1.00 93.31 199 ILE A N 1
ATOM 1567 C CA . ILE A 1 199 ? -3.980 1.895 15.038 1.00 93.31 199 ILE A CA 1
ATOM 1568 C C . ILE A 1 199 ? -4.137 0.502 15.647 1.00 93.31 199 ILE A C 1
ATOM 1570 O O . ILE A 1 199 ? -3.160 -0.166 15.978 1.00 93.31 199 ILE A O 1
ATOM 1574 N N . ARG A 1 200 ? -5.383 0.073 15.853 1.00 88.75 200 ARG A N 1
ATOM 1575 C CA . ARG A 1 200 ? -5.675 -1.205 16.513 1.00 88.75 200 ARG A CA 1
ATOM 1576 C C . ARG A 1 200 ? -5.199 -2.374 15.649 1.00 88.75 200 ARG A C 1
ATOM 1578 O O . ARG A 1 200 ? -5.184 -2.265 14.430 1.00 88.75 200 ARG A O 1
ATOM 1585 N N . GLN A 1 201 ? -4.834 -3.477 16.303 1.00 88.88 201 GLN A N 1
ATOM 1586 C CA . GLN A 1 201 ? -4.379 -4.747 15.708 1.00 88.88 201 GLN A CA 1
ATOM 1587 C C . GLN A 1 201 ? -3.079 -4.693 14.883 1.00 88.88 201 GLN A C 1
ATOM 1589 O O . GLN A 1 201 ? -2.482 -5.737 14.636 1.00 88.88 201 GLN A O 1
ATOM 1594 N N . LEU A 1 202 ? -2.571 -3.507 14.537 1.00 93.25 202 LEU A N 1
ATOM 1595 C CA . LEU A 1 202 ? -1.257 -3.352 13.918 1.00 93.25 202 LEU A CA 1
ATOM 1596 C C . LEU A 1 202 ? -0.151 -3.360 14.975 1.00 93.25 202 LEU A C 1
ATOM 1598 O O . LEU A 1 202 ? 0.336 -2.313 15.407 1.00 93.25 202 LEU A O 1
ATOM 1602 N N . VAL A 1 203 ? 0.235 -4.569 15.385 1.00 94.25 203 VAL A N 1
ATOM 1603 C CA . VAL A 1 203 ? 1.337 -4.803 16.324 1.00 94.25 203 VAL A CA 1
ATOM 1604 C C . VAL A 1 203 ? 2.508 -5.426 15.588 1.00 94.25 203 VAL A C 1
ATOM 1606 O O . VAL A 1 203 ? 2.377 -6.478 14.973 1.00 94.25 203 VAL A O 1
ATOM 1609 N N . TYR A 1 204 ? 3.679 -4.811 15.684 1.00 95.00 204 TYR A N 1
ATOM 1610 C CA . TYR A 1 204 ? 4.879 -5.258 14.987 1.00 95.00 204 TYR A CA 1
ATOM 1611 C C . TYR A 1 204 ? 5.921 -5.797 15.953 1.00 95.00 204 TYR A C 1
ATOM 1613 O O . TYR A 1 204 ? 6.114 -5.282 17.058 1.00 95.00 204 TYR A O 1
ATOM 1621 N N . SER A 1 205 ? 6.629 -6.843 15.543 1.00 93.31 205 SER A N 1
ATOM 1622 C CA . SER A 1 205 ? 7.669 -7.443 16.366 1.00 93.31 205 SER A CA 1
ATOM 1623 C C . SER A 1 205 ? 8.747 -8.127 15.538 1.00 93.31 205 SER A C 1
ATOM 1625 O O . SER A 1 205 ? 8.610 -8.328 14.338 1.00 93.31 205 SER A O 1
ATOM 1627 N N . SER A 1 206 ? 9.838 -8.483 16.201 1.00 92.69 206 SER A N 1
ATOM 1628 C CA . SER A 1 206 ? 10.901 -9.326 15.661 1.00 92.69 206 SER A CA 1
ATOM 1629 C C . SER A 1 206 ? 11.580 -10.065 16.807 1.00 92.69 206 SER A C 1
ATOM 1631 O O . SER A 1 206 ? 11.524 -9.616 17.957 1.00 92.69 206 SER A O 1
ATOM 1633 N N . ASP A 1 207 ? 12.286 -11.148 16.496 1.00 88.69 207 ASP A N 1
ATOM 1634 C CA . ASP A 1 207 ? 13.102 -11.878 17.473 1.00 88.69 207 ASP A CA 1
ATOM 1635 C C . ASP A 1 207 ? 14.124 -10.969 18.162 1.00 88.69 207 ASP A C 1
ATOM 1637 O O . ASP A 1 207 ? 14.374 -11.079 19.362 1.00 88.69 207 ASP A O 1
ATOM 1641 N N . TRP A 1 208 ? 14.693 -10.024 17.410 1.00 88.88 208 TRP A N 1
ATOM 1642 C CA . TRP A 1 208 ? 15.620 -9.038 17.952 1.00 88.88 208 TRP A CA 1
ATOM 1643 C C . TRP A 1 208 ? 14.941 -8.134 18.984 1.00 88.88 208 TRP A C 1
ATOM 1645 O O . TRP A 1 208 ? 15.492 -7.913 20.063 1.00 88.88 208 TRP A O 1
ATOM 1655 N N . LEU A 1 209 ? 13.728 -7.648 18.696 1.00 87.06 209 LEU A N 1
ATOM 1656 C CA . LEU A 1 209 ? 12.990 -6.788 19.621 1.00 87.06 209 LEU A CA 1
ATOM 1657 C C . LEU A 1 209 ? 12.695 -7.525 20.934 1.00 87.06 209 LEU A C 1
ATOM 1659 O O . LEU A 1 209 ? 12.885 -6.944 22.001 1.00 87.06 209 LEU A O 1
ATOM 1663 N N . GLN A 1 210 ? 12.321 -8.807 20.848 1.00 85.38 210 GLN A N 1
ATOM 1664 C CA . GLN A 1 210 ? 12.071 -9.662 22.013 1.00 85.38 210 GLN A CA 1
ATOM 1665 C C . GLN A 1 210 ? 13.332 -9.856 22.872 1.00 85.38 210 GLN A C 1
ATOM 1667 O O . GLN A 1 210 ? 13.262 -9.776 24.095 1.00 85.38 210 GLN A O 1
ATOM 1672 N N . ARG A 1 211 ? 14.503 -10.049 22.248 1.00 84.81 211 ARG A N 1
ATOM 1673 C CA . ARG A 1 211 ? 15.777 -10.281 22.958 1.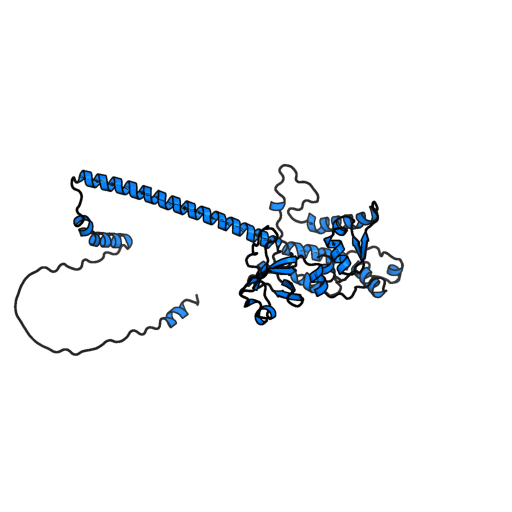00 84.81 211 ARG A CA 1
ATOM 1674 C C . ARG A 1 211 ? 16.457 -9.010 23.467 1.00 84.81 211 ARG A C 1
ATOM 1676 O O . ARG A 1 211 ? 17.212 -9.072 24.428 1.00 84.81 211 ARG A O 1
ATOM 1683 N N . SER A 1 212 ? 16.210 -7.858 22.844 1.00 80.12 212 SER A N 1
ATOM 1684 C CA . SER A 1 212 ? 16.923 -6.605 23.152 1.00 80.12 212 SER A CA 1
ATOM 1685 C C . SER A 1 212 ? 16.585 -5.987 24.516 1.00 80.12 212 SER A C 1
ATOM 1687 O O . SER A 1 212 ? 17.181 -4.980 24.890 1.00 80.12 212 SER A O 1
ATOM 1689 N N . GLY A 1 213 ? 15.586 -6.511 25.237 1.00 73.88 213 GLY A N 1
ATOM 1690 C CA . GLY A 1 213 ? 15.102 -5.921 26.491 1.00 73.88 213 GLY A CA 1
ATOM 1691 C C . GLY A 1 213 ? 14.390 -4.571 26.315 1.00 73.88 213 GLY A C 1
ATOM 1692 O O . GLY A 1 213 ? 13.918 -3.991 27.290 1.00 73.88 213 GLY A O 1
ATOM 1693 N N . SER A 1 214 ? 14.247 -4.076 25.078 1.00 71.69 214 SER A N 1
ATOM 1694 C CA . SER A 1 214 ? 13.590 -2.796 24.771 1.00 71.69 214 SER A CA 1
ATOM 1695 C C . SER A 1 214 ? 12.113 -2.771 25.181 1.00 71.69 214 SER A C 1
ATOM 1697 O O . SER A 1 214 ? 11.585 -1.703 25.485 1.00 71.69 214 SER A O 1
ATOM 1699 N N . LEU A 1 215 ? 11.470 -3.944 25.228 1.00 72.38 215 LEU A N 1
ATOM 1700 C CA . LEU A 1 215 ? 10.085 -4.144 25.674 1.00 72.38 215 LEU A CA 1
ATOM 1701 C C . LEU A 1 215 ? 9.926 -4.075 27.203 1.00 72.38 215 LEU A C 1
ATOM 1703 O O . LEU A 1 215 ? 8.839 -3.782 27.689 1.00 72.38 215 LEU A O 1
ATOM 1707 N N . ALA A 1 216 ? 11.002 -4.318 27.962 1.00 60.81 216 ALA A N 1
ATOM 1708 C CA . ALA A 1 216 ? 10.997 -4.305 29.427 1.00 60.81 216 ALA A CA 1
ATOM 1709 C C . ALA A 1 216 ? 11.143 -2.890 30.014 1.00 60.81 216 ALA A C 1
ATOM 1711 O O . ALA A 1 216 ? 11.019 -2.687 31.224 1.00 60.81 216 ALA A O 1
ATOM 1712 N N . ARG A 1 217 ? 11.406 -1.881 29.172 1.00 61.25 217 ARG A N 1
ATOM 1713 C CA . ARG A 1 217 ? 11.437 -0.484 29.610 1.00 61.25 217 ARG A CA 1
ATOM 1714 C C . ARG A 1 217 ? 10.017 -0.033 29.957 1.00 61.25 217 ARG A C 1
ATOM 1716 O O . ARG A 1 217 ? 9.168 0.097 29.086 1.00 61.25 217 ARG A O 1
ATOM 1723 N N . SER A 1 218 ? 9.795 0.281 31.234 1.00 49.62 218 SER A N 1
ATOM 1724 C CA . SER A 1 218 ? 8.495 0.710 31.788 1.00 49.62 218 SER A CA 1
ATOM 1725 C C . SER A 1 218 ? 7.931 1.998 31.152 1.00 49.62 218 SER A C 1
ATOM 1727 O O . SER A 1 218 ? 6.734 2.277 31.205 1.00 49.62 218 SER A O 1
ATOM 1729 N N . ARG A 1 219 ? 8.779 2.803 30.501 1.00 59.22 219 ARG A N 1
ATOM 1730 C CA . ARG A 1 219 ? 8.382 4.087 29.921 1.00 59.22 219 ARG A CA 1
ATOM 1731 C C . ARG A 1 219 ? 8.051 3.942 28.437 1.00 59.22 219 ARG A C 1
ATOM 1733 O O . ARG A 1 219 ? 8.932 3.643 27.635 1.00 59.22 219 ARG A O 1
ATOM 1740 N N . ARG A 1 220 ? 6.801 4.251 28.066 1.00 64.88 220 ARG A N 1
ATOM 1741 C CA . ARG A 1 220 ? 6.402 4.465 26.665 1.00 64.88 220 ARG A CA 1
ATOM 1742 C C . ARG A 1 220 ? 7.295 5.542 26.059 1.00 64.88 220 ARG A C 1
ATOM 1744 O O . ARG A 1 220 ? 7.283 6.686 26.514 1.00 64.88 220 ARG A O 1
ATOM 1751 N N . TRP A 1 221 ? 8.045 5.182 25.029 1.00 75.81 221 TRP A N 1
ATOM 1752 C CA . TRP A 1 221 ? 8.826 6.128 24.248 1.00 75.81 221 TRP A CA 1
ATOM 1753 C C . TRP A 1 221 ? 8.414 6.043 22.783 1.00 75.81 221 TRP A C 1
ATOM 1755 O O . TRP A 1 221 ? 8.017 4.987 22.281 1.00 75.81 221 TRP A O 1
ATOM 1765 N N . THR A 1 222 ? 8.400 7.209 22.149 1.00 85.50 222 THR A N 1
ATOM 1766 C CA . THR A 1 222 ? 7.982 7.389 20.763 1.00 85.50 222 THR A CA 1
ATOM 1767 C C . THR A 1 222 ? 9.176 7.237 19.839 1.00 85.50 222 THR A C 1
ATOM 1769 O O . THR A 1 222 ? 10.275 7.670 20.178 1.00 85.50 222 THR A O 1
ATOM 1772 N N . LEU A 1 223 ? 8.943 6.653 18.673 1.00 92.00 223 LEU A N 1
ATOM 1773 C CA . LEU A 1 223 ? 9.933 6.472 17.617 1.00 92.00 223 LEU A CA 1
ATOM 1774 C C . LEU A 1 223 ? 9.278 6.677 16.250 1.00 92.00 223 LEU A C 1
ATOM 1776 O O . LEU A 1 223 ? 8.053 6.751 16.156 1.00 92.00 223 LEU A O 1
ATOM 1780 N N . GLU A 1 224 ? 10.089 6.754 15.203 1.00 93.25 224 GLU A N 1
ATOM 1781 C CA . GLU A 1 224 ? 9.611 6.806 13.822 1.00 93.25 224 GLU A CA 1
ATOM 1782 C C . GLU A 1 224 ? 9.701 5.425 13.174 1.00 93.25 224 GLU A C 1
ATOM 1784 O O . GLU A 1 224 ? 10.726 4.741 13.255 1.00 93.25 224 GLU A O 1
ATOM 1789 N N . ALA A 1 225 ? 8.601 5.013 12.550 1.00 94.69 225 ALA A N 1
ATOM 1790 C CA . ALA A 1 225 ? 8.505 3.790 11.776 1.00 94.69 225 ALA A CA 1
ATOM 1791 C C . ALA A 1 225 ? 8.284 4.127 10.303 1.00 94.69 225 ALA A C 1
ATOM 1793 O O . ALA A 1 225 ? 7.417 4.924 9.951 1.00 94.69 225 ALA A O 1
ATOM 1794 N N . HIS A 1 226 ? 9.060 3.486 9.444 1.00 94.69 226 HIS A N 1
ATOM 1795 C CA . HIS A 1 226 ? 8.914 3.526 8.001 1.00 94.69 226 HIS A CA 1
ATOM 1796 C C . HIS A 1 226 ? 8.027 2.357 7.576 1.00 94.69 226 HIS A C 1
ATOM 1798 O O . HIS A 1 226 ? 8.313 1.210 7.929 1.00 94.69 226 HIS A O 1
ATOM 1804 N N . ILE A 1 227 ? 6.959 2.628 6.833 1.00 94.44 227 ILE A N 1
ATOM 1805 C CA . ILE A 1 227 ? 5.999 1.609 6.390 1.00 94.44 227 ILE A CA 1
ATOM 1806 C C . ILE A 1 227 ? 5.689 1.782 4.909 1.00 94.44 227 ILE A C 1
ATOM 1808 O O . ILE A 1 227 ? 5.658 2.902 4.412 1.00 94.44 227 ILE A O 1
ATOM 1812 N N . ASN A 1 228 ? 5.426 0.685 4.204 1.00 93.56 228 ASN A N 1
ATOM 1813 C CA . ASN A 1 228 ? 4.789 0.741 2.895 1.00 93.56 228 ASN A CA 1
ATOM 1814 C C . ASN A 1 228 ? 3.259 0.790 3.096 1.00 93.56 228 ASN A C 1
ATOM 1816 O O . ASN A 1 228 ? 2.690 -0.197 3.551 1.00 93.56 228 ASN A O 1
ATOM 1820 N N . PRO A 1 229 ? 2.549 1.885 2.764 1.00 93.38 229 PRO A N 1
ATOM 1821 C CA . PRO A 1 229 ? 1.098 1.956 2.954 1.00 93.38 229 PRO A CA 1
ATOM 1822 C C . PRO A 1 229 ? 0.321 0.912 2.148 1.00 93.38 229 PRO A C 1
ATOM 1824 O O . PRO A 1 229 ? -0.807 0.595 2.501 1.00 93.38 229 PRO A O 1
ATOM 1827 N N . SER A 1 230 ? 0.908 0.375 1.078 1.00 92.81 230 SER A N 1
ATOM 1828 C CA . SER A 1 230 ? 0.314 -0.688 0.269 1.00 92.81 230 SER A CA 1
ATOM 1829 C C . SER A 1 230 ? 0.673 -2.089 0.764 1.00 92.81 230 SER A C 1
ATOM 1831 O O . SER A 1 230 ? 0.212 -3.051 0.159 1.00 92.81 230 SER A O 1
ATOM 1833 N N . ASP A 1 231 ? 1.513 -2.233 1.796 1.00 92.31 231 ASP A N 1
ATOM 1834 C CA . ASP A 1 231 ? 1.920 -3.511 2.392 1.00 92.31 231 ASP A CA 1
ATOM 1835 C C . ASP A 1 231 ? 2.138 -3.381 3.906 1.00 92.31 231 ASP A C 1
ATOM 1837 O O . ASP A 1 231 ? 3.172 -2.907 4.381 1.00 92.31 231 ASP A O 1
ATOM 1841 N N . LEU A 1 232 ? 1.158 -3.861 4.671 1.00 93.56 232 LEU A N 1
ATOM 1842 C CA . LEU A 1 232 ? 1.169 -3.818 6.131 1.00 93.56 232 LEU A CA 1
ATOM 1843 C C . LEU A 1 232 ? 2.067 -4.875 6.777 1.00 93.56 232 LEU A C 1
ATOM 1845 O O . LEU A 1 232 ? 2.231 -4.849 7.998 1.00 93.56 232 LEU A O 1
ATOM 1849 N N . SER A 1 233 ? 2.640 -5.803 6.005 1.00 92.94 233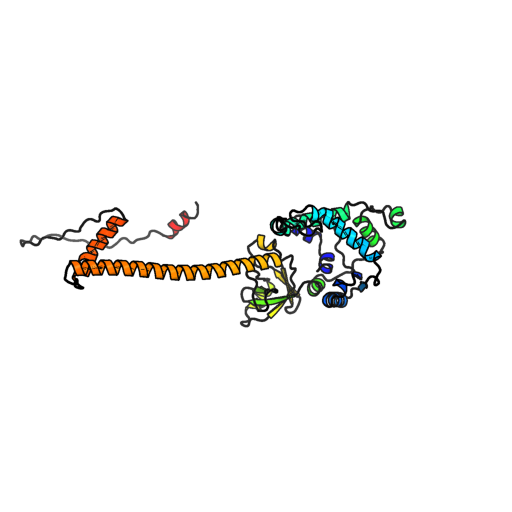 SER A N 1
ATOM 1850 C CA . SER A 1 233 ? 3.346 -6.969 6.541 1.00 92.94 233 SER A CA 1
ATOM 1851 C C . SER A 1 233 ? 4.600 -6.611 7.338 1.00 92.94 233 SER A C 1
ATOM 1853 O O . SER A 1 233 ? 4.990 -7.361 8.243 1.00 92.94 233 SER A O 1
ATOM 1855 N N . ARG A 1 234 ? 5.249 -5.488 7.009 1.00 93.88 234 ARG A N 1
ATOM 1856 C CA . ARG A 1 234 ? 6.549 -5.100 7.560 1.00 93.88 234 ARG A CA 1
ATOM 1857 C C . ARG A 1 234 ? 6.647 -3.606 7.821 1.00 93.88 234 ARG A C 1
ATOM 1859 O O . ARG A 1 234 ? 6.131 -2.784 7.068 1.00 93.88 234 ARG A O 1
ATOM 1866 N N . ILE A 1 235 ? 7.396 -3.274 8.866 1.00 95.38 235 ILE A N 1
ATOM 1867 C CA . ILE A 1 235 ? 7.864 -1.913 9.132 1.00 95.38 235 ILE A CA 1
ATOM 1868 C C . ILE A 1 235 ? 9.365 -1.913 9.377 1.00 95.38 235 ILE A C 1
ATOM 1870 O O . ILE A 1 235 ? 9.948 -2.916 9.796 1.00 95.38 235 ILE A O 1
ATOM 1874 N N . TRP A 1 236 ? 9.977 -0.754 9.182 1.00 94.56 236 TRP A N 1
ATOM 1875 C CA . TRP A 1 236 ? 11.380 -0.526 9.483 1.00 94.56 236 TRP A CA 1
ATOM 1876 C C . TRP A 1 236 ? 11.510 0.574 10.523 1.00 94.56 236 TRP A C 1
ATOM 1878 O O . TRP A 1 236 ? 10.906 1.635 10.403 1.00 94.56 236 TRP A O 1
ATOM 1888 N N . VAL A 1 237 ? 12.297 0.315 11.560 1.00 92.75 237 VAL A N 1
ATOM 1889 C CA . VAL A 1 237 ? 12.511 1.246 12.672 1.00 92.75 237 VAL A CA 1
ATOM 1890 C C . VAL A 1 237 ? 13.998 1.419 12.920 1.00 92.75 237 VAL A C 1
ATOM 1892 O O . VAL A 1 237 ? 14.767 0.464 12.789 1.00 92.75 237 VAL A O 1
ATOM 1895 N N . ASN A 1 238 ? 14.412 2.630 13.288 1.00 88.69 238 ASN A N 1
ATOM 1896 C CA . ASN A 1 238 ? 15.796 2.890 13.664 1.00 88.69 238 ASN A CA 1
ATOM 1897 C C . ASN A 1 238 ? 15.972 2.721 15.179 1.00 88.69 238 ASN A C 1
ATOM 1899 O O . ASN A 1 238 ? 15.537 3.560 15.965 1.00 88.69 238 ASN A O 1
ATOM 1903 N N . LEU A 1 239 ? 16.602 1.618 15.583 1.00 86.25 239 LEU A N 1
ATOM 1904 C CA . LEU A 1 239 ? 16.877 1.273 16.979 1.00 86.25 239 LEU A CA 1
ATOM 1905 C C . LEU A 1 239 ? 18.340 0.834 17.109 1.00 86.25 239 LEU A C 1
ATOM 1907 O O . LEU A 1 239 ? 18.637 -0.353 17.236 1.00 86.25 239 LEU A O 1
ATOM 1911 N N . GLY A 1 240 ? 19.261 1.800 17.018 1.00 80.44 240 GLY A N 1
ATOM 1912 C CA . GLY A 1 240 ? 20.700 1.515 16.927 1.00 80.44 240 GLY A CA 1
ATOM 1913 C C . GLY A 1 240 ? 21.081 0.891 15.579 1.00 80.44 240 GLY A C 1
ATOM 1914 O O . GLY A 1 240 ? 21.921 -0.004 15.521 1.00 80.44 240 GLY A O 1
ATOM 1915 N N . GLY A 1 241 ? 20.398 1.311 14.511 1.00 84.88 241 GLY A N 1
ATOM 1916 C CA . GLY A 1 241 ? 20.462 0.727 13.174 1.00 84.88 241 GLY A CA 1
ATOM 1917 C C . GLY A 1 241 ? 19.071 0.372 12.652 1.00 84.88 241 GLY A C 1
ATOM 1918 O O . GLY A 1 241 ? 18.120 0.226 13.427 1.00 84.88 241 GLY A O 1
ATOM 1919 N N . LEU A 1 242 ? 18.946 0.224 11.331 1.00 88.19 242 LEU A N 1
ATOM 1920 C CA . LEU A 1 242 ? 17.675 -0.140 10.714 1.00 88.19 242 LEU A CA 1
ATOM 1921 C C . LEU A 1 242 ? 17.321 -1.588 11.051 1.00 88.19 242 LEU A C 1
ATOM 1923 O O . LEU A 1 242 ? 18.072 -2.517 10.748 1.00 88.19 242 LEU A O 1
ATOM 1927 N N . LYS A 1 243 ? 16.163 -1.784 11.674 1.00 91.06 243 LYS A N 1
ATOM 1928 C CA . LYS A 1 243 ? 15.628 -3.101 12.012 1.00 91.06 243 LYS A CA 1
ATOM 1929 C C . LYS A 1 243 ? 14.281 -3.291 11.326 1.00 91.06 243 LYS A C 1
ATOM 1931 O O . LYS A 1 243 ? 13.404 -2.436 11.429 1.00 91.06 243 LYS A O 1
ATOM 1936 N N . CYS A 1 244 ? 14.121 -4.426 10.653 1.00 93.19 244 CYS A N 1
ATOM 1937 C CA . CYS A 1 244 ? 12.848 -4.853 10.084 1.00 93.19 244 CYS A CA 1
ATOM 1938 C C . CYS A 1 244 ? 12.011 -5.548 11.165 1.00 93.19 244 CYS A C 1
ATOM 1940 O O . CYS A 1 244 ? 12.517 -6.403 11.892 1.00 93.19 244 CYS A O 1
ATOM 1942 N N . MET A 1 245 ? 10.732 -5.202 11.244 1.00 94.38 245 MET A N 1
ATOM 1943 C CA . MET A 1 245 ? 9.743 -5.838 12.111 1.00 94.38 245 MET A CA 1
ATOM 1944 C C . MET A 1 245 ? 8.629 -6.408 11.241 1.00 94.38 245 MET A C 1
ATOM 1946 O O . MET A 1 245 ? 8.251 -5.789 10.248 1.00 94.38 245 MET A O 1
ATOM 1950 N N . SER A 1 246 ? 8.097 -7.564 11.616 1.00 95.06 246 SER A N 1
ATOM 1951 C CA . SER A 1 246 ? 6.952 -8.189 10.960 1.00 95.06 246 SER A CA 1
ATOM 1952 C C . SER A 1 246 ? 5.674 -7.955 11.758 1.00 95.06 246 SER A C 1
ATOM 1954 O O . SER A 1 246 ? 5.691 -7.840 12.988 1.00 95.06 246 SER A O 1
ATOM 1956 N N . LEU A 1 247 ? 4.556 -7.863 11.045 1.00 94.88 247 LEU A N 1
ATOM 1957 C CA . LEU A 1 247 ? 3.229 -7.764 11.634 1.00 94.88 247 LEU A CA 1
ATOM 1958 C C . LEU A 1 247 ? 2.897 -9.054 12.400 1.00 94.88 247 LEU A C 1
ATOM 1960 O O . LEU A 1 247 ? 2.909 -10.150 11.836 1.00 94.88 247 LEU A O 1
ATOM 1964 N N . LYS A 1 248 ? 2.567 -8.919 13.685 1.00 93.25 248 LYS A N 1
ATOM 1965 C CA . LYS A 1 248 ? 1.976 -9.971 14.513 1.00 93.25 248 LYS A CA 1
ATOM 1966 C C . LYS A 1 248 ? 0.468 -9.974 14.294 1.00 93.25 248 LYS A C 1
ATOM 1968 O O . LYS A 1 248 ? -0.277 -9.389 15.074 1.00 93.25 248 LYS A O 1
ATOM 1973 N N . SER A 1 249 ? 0.028 -10.656 13.245 1.00 88.62 249 SER A N 1
ATOM 1974 C CA . SER A 1 249 ? -1.386 -10.962 13.056 1.00 88.62 249 SER A CA 1
ATOM 1975 C C . SER A 1 249 ? -1.562 -12.422 12.642 1.00 88.62 249 SER A C 1
ATOM 1977 O O . SER A 1 249 ? -0.840 -12.877 11.748 1.00 88.62 249 SER A O 1
ATOM 1979 N N . PRO A 1 250 ? -2.485 -13.166 13.279 1.00 85.56 250 PRO A N 1
ATOM 1980 C CA . PRO A 1 250 ? -2.897 -14.479 12.797 1.00 85.56 250 PRO A CA 1
ATOM 1981 C C . PRO A 1 250 ? -3.815 -14.379 11.571 1.00 85.56 250 PRO A C 1
ATOM 1983 O O . PRO A 1 250 ? -4.011 -15.381 10.894 1.00 85.56 250 PRO A O 1
ATOM 1986 N N . ASP A 1 251 ? -4.370 -13.195 11.301 1.00 88.94 251 ASP A N 1
ATOM 1987 C CA . ASP A 1 251 ? -5.315 -12.956 10.218 1.00 88.94 251 ASP A CA 1
ATOM 1988 C C . ASP A 1 251 ? -4.577 -12.844 8.869 1.00 88.94 251 ASP A C 1
ATOM 1990 O O . ASP A 1 251 ? -3.763 -11.922 8.697 1.00 88.94 251 ASP A O 1
ATOM 1994 N N . PRO A 1 252 ? -4.795 -13.783 7.927 1.00 85.50 252 PRO A N 1
ATOM 1995 C CA . PRO A 1 252 ? -4.210 -13.699 6.597 1.00 85.50 252 PRO A CA 1
ATOM 1996 C C . PRO A 1 252 ? -4.773 -12.522 5.791 1.00 85.50 252 PRO A C 1
ATOM 1998 O O . PRO A 1 252 ? -4.001 -11.889 5.071 1.00 85.50 252 PRO A O 1
ATOM 2001 N N . ASP A 1 253 ? -6.045 -12.166 5.973 1.00 88.12 253 ASP A N 1
ATOM 2002 C CA . ASP A 1 253 ? -6.739 -11.158 5.164 1.00 88.12 253 ASP A CA 1
ATOM 2003 C C . ASP A 1 253 ? -6.195 -9.755 5.458 1.00 88.12 253 ASP A C 1
ATOM 2005 O O . ASP A 1 253 ? -6.094 -8.909 4.573 1.00 88.12 253 ASP A O 1
ATOM 2009 N N . LEU A 1 254 ? -5.715 -9.518 6.683 1.00 87.62 254 LEU A N 1
ATOM 2010 C CA . LEU A 1 254 ? -5.055 -8.263 7.055 1.00 87.62 254 LEU A CA 1
ATOM 2011 C C . LEU A 1 254 ? -3.789 -7.983 6.221 1.00 87.62 254 LEU A C 1
ATOM 2013 O O . LEU A 1 254 ? -3.400 -6.826 6.055 1.00 87.62 254 LEU A O 1
ATOM 2017 N N . LYS A 1 255 ? -3.134 -9.020 5.680 1.00 82.75 255 LYS A N 1
ATOM 2018 C CA . LYS A 1 255 ? -1.976 -8.861 4.777 1.00 82.75 255 LYS A CA 1
ATOM 2019 C C . LYS A 1 255 ? -2.393 -8.415 3.376 1.00 82.75 255 LYS A C 1
ATOM 2021 O O . LYS A 1 255 ? -1.560 -7.874 2.642 1.00 82.75 255 LYS A O 1
ATOM 2026 N N . GLU A 1 256 ? -3.663 -8.623 3.037 1.00 88.19 256 GLU A N 1
ATOM 2027 C CA . GLU A 1 256 ? -4.288 -8.196 1.790 1.00 88.19 256 GLU A CA 1
ATOM 2028 C C . GLU A 1 256 ? -4.922 -6.798 1.876 1.00 88.19 256 GLU A C 1
ATOM 2030 O O . GLU A 1 256 ? -5.551 -6.317 0.936 1.00 88.19 256 GLU A O 1
ATOM 2035 N N . LEU A 1 257 ? -4.729 -6.088 2.988 1.00 91.94 257 LEU A N 1
ATOM 2036 C CA . LEU A 1 257 ? -5.225 -4.727 3.151 1.00 91.94 257 LEU A CA 1
ATOM 2037 C C . LEU A 1 257 ? -4.111 -3.699 2.996 1.00 91.94 257 LEU A C 1
ATOM 2039 O O . LEU A 1 257 ? -2.959 -3.905 3.393 1.00 91.94 257 LEU A O 1
ATOM 2043 N N . THR A 1 258 ? -4.475 -2.544 2.445 1.00 94.25 258 THR A N 1
ATOM 2044 C CA . THR A 1 258 ? -3.636 -1.352 2.541 1.00 94.25 258 THR A CA 1
ATOM 2045 C C . THR A 1 258 ? -3.852 -0.665 3.889 1.00 94.25 258 THR A C 1
ATOM 2047 O O . THR A 1 258 ? -4.856 -0.865 4.578 1.00 94.25 258 THR A O 1
ATOM 2050 N N . LEU A 1 259 ? -2.920 0.206 4.271 1.00 94.62 259 LEU A N 1
ATOM 2051 C CA . LEU A 1 259 ? -3.060 1.052 5.452 1.00 94.62 259 LEU A CA 1
ATOM 2052 C C . LEU A 1 259 ? -4.334 1.897 5.395 1.00 94.62 259 LEU A C 1
ATOM 2054 O O . LEU A 1 259 ? -4.988 2.068 6.418 1.00 94.62 259 LEU A O 1
ATOM 2058 N N . MET A 1 260 ? -4.698 2.401 4.215 1.00 93.38 260 MET A N 1
ATOM 2059 C CA . MET A 1 260 ? -5.915 3.195 4.055 1.00 93.38 260 MET A CA 1
ATOM 2060 C C . MET A 1 260 ? -7.172 2.356 4.272 1.00 93.38 260 MET A C 1
ATOM 2062 O O . MET A 1 260 ? -8.051 2.793 5.012 1.00 93.38 260 MET A O 1
ATOM 2066 N N . ASP A 1 261 ? -7.230 1.146 3.710 1.00 93.44 261 ASP A N 1
ATOM 2067 C CA . ASP A 1 261 ? -8.360 0.234 3.926 1.00 93.44 261 ASP A CA 1
ATOM 2068 C C . ASP A 1 261 ? -8.523 -0.071 5.417 1.00 93.44 261 ASP A C 1
ATOM 2070 O O . ASP A 1 261 ? -9.611 0.062 5.978 1.00 93.44 261 ASP A O 1
ATOM 2074 N N . TRP A 1 262 ? -7.415 -0.391 6.093 1.00 94.56 262 TRP A N 1
ATOM 2075 C CA . TRP A 1 262 ? -7.439 -0.705 7.516 1.00 94.56 262 TRP A CA 1
ATOM 2076 C C . TRP A 1 262 ? -7.829 0.490 8.394 1.00 94.56 262 TRP A C 1
ATOM 2078 O O . TRP A 1 262 ? -8.548 0.325 9.384 1.00 94.56 262 TRP A O 1
ATOM 2088 N N . LEU A 1 263 ? -7.383 1.701 8.050 1.00 94.25 263 LEU A N 1
ATOM 2089 C CA . LEU A 1 263 ? -7.774 2.924 8.753 1.00 94.25 263 LEU A CA 1
ATOM 2090 C C . LEU A 1 263 ? -9.268 3.222 8.583 1.00 94.25 263 LEU A C 1
ATOM 2092 O O . LEU A 1 263 ? -9.912 3.604 9.563 1.00 94.25 263 LEU A O 1
ATOM 2096 N N . THR A 1 264 ? -9.826 2.998 7.390 1.00 93.00 264 THR A N 1
ATOM 2097 C CA . THR A 1 264 ? -11.268 3.130 7.136 1.00 93.00 264 THR A CA 1
ATOM 2098 C C . THR A 1 264 ? -12.058 2.100 7.943 1.00 93.00 264 THR A C 1
ATOM 2100 O O . THR A 1 264 ? -12.928 2.491 8.719 1.00 93.00 264 THR A O 1
ATOM 2103 N N . ILE A 1 265 ? -11.692 0.814 7.876 1.00 92.81 265 ILE A N 1
ATOM 2104 C CA . ILE A 1 265 ? -12.335 -0.263 8.655 1.00 92.81 265 ILE A CA 1
ATOM 2105 C C . ILE A 1 265 ? -12.275 0.045 10.160 1.00 92.81 265 ILE A C 1
ATOM 2107 O O . ILE A 1 265 ? -13.289 0.030 10.859 1.00 92.81 265 ILE A O 1
ATOM 2111 N N . SER A 1 266 ? -11.094 0.422 10.659 1.00 91.44 266 SER A N 1
ATOM 2112 C CA . SER A 1 266 ? -10.887 0.805 12.062 1.00 91.44 266 SER A CA 1
ATOM 2113 C C . SER A 1 266 ? -11.696 2.040 12.475 1.00 91.44 266 SER A C 1
ATOM 2115 O O . SER A 1 266 ? -12.027 2.208 13.656 1.00 91.44 266 SER A O 1
ATOM 2117 N N . GLY A 1 267 ? -11.958 2.947 11.533 1.00 91.00 267 GLY A N 1
ATOM 2118 C CA . GLY A 1 267 ? -12.816 4.112 11.713 1.00 91.00 267 GLY A CA 1
ATOM 2119 C C . GLY A 1 267 ? -14.283 3.714 11.859 1.00 91.00 267 GLY A C 1
ATOM 2120 O O . GLY A 1 267 ? -14.922 4.112 12.837 1.00 91.00 267 GLY A O 1
ATOM 2121 N N . ASP A 1 268 ? -14.778 2.879 10.948 1.00 92.12 268 ASP A N 1
ATOM 2122 C CA . ASP A 1 268 ? -16.160 2.393 10.927 1.00 92.12 268 ASP A CA 1
ATOM 2123 C C . ASP A 1 268 ? -16.492 1.564 12.168 1.00 92.12 268 ASP A C 1
ATOM 2125 O O . ASP A 1 268 ? -17.511 1.795 12.822 1.00 92.12 268 ASP A O 1
ATOM 2129 N N . ASP A 1 269 ? -15.604 0.655 12.570 1.00 92.12 269 ASP A N 1
ATOM 2130 C CA . ASP A 1 269 ? -15.787 -0.145 13.782 1.00 92.12 269 ASP A CA 1
ATOM 2131 C C . ASP A 1 269 ? -15.858 0.726 15.032 1.00 92.12 269 ASP A C 1
ATOM 2133 O O . ASP A 1 269 ? -16.646 0.477 15.948 1.00 92.12 269 ASP A O 1
ATOM 2137 N N . ARG A 1 270 ? -15.073 1.804 15.076 1.00 89.00 270 ARG A N 1
ATOM 2138 C CA . ARG A 1 270 ? -15.134 2.756 16.183 1.00 89.00 270 ARG A CA 1
ATOM 2139 C C . ARG A 1 270 ? -16.468 3.489 16.214 1.00 89.00 270 ARG A C 1
ATOM 2141 O O . ARG A 1 270 ? -17.018 3.664 17.302 1.00 89.00 270 ARG A O 1
ATOM 2148 N N . LEU A 1 271 ? -16.970 3.912 15.056 1.00 91.06 271 LEU A N 1
ATOM 2149 C CA . LEU A 1 271 ? -18.272 4.559 14.949 1.00 91.06 271 LEU A CA 1
ATOM 2150 C C . LEU A 1 271 ? -19.387 3.603 15.391 1.00 91.06 271 LEU A C 1
ATOM 2152 O O . LEU A 1 271 ? -20.210 3.977 16.223 1.00 91.06 271 LEU A O 1
ATOM 2156 N N . ARG A 1 272 ? -19.360 2.347 14.929 1.00 93.06 272 ARG A N 1
ATOM 2157 C CA . ARG A 1 272 ? -20.302 1.298 15.352 1.00 93.06 272 ARG A CA 1
ATOM 2158 C C . ARG A 1 272 ? -20.279 1.086 16.862 1.00 93.06 272 ARG A C 1
ATOM 2160 O O . ARG A 1 272 ? -21.328 1.115 17.495 1.00 93.06 272 ARG A O 1
ATOM 2167 N N . LEU A 1 273 ? -19.094 0.941 17.457 1.00 91.62 273 LEU A N 1
ATOM 2168 C CA . LEU A 1 273 ? -18.943 0.774 18.907 1.00 91.62 273 LEU A CA 1
ATOM 2169 C C . LEU A 1 273 ? -19.416 2.001 19.698 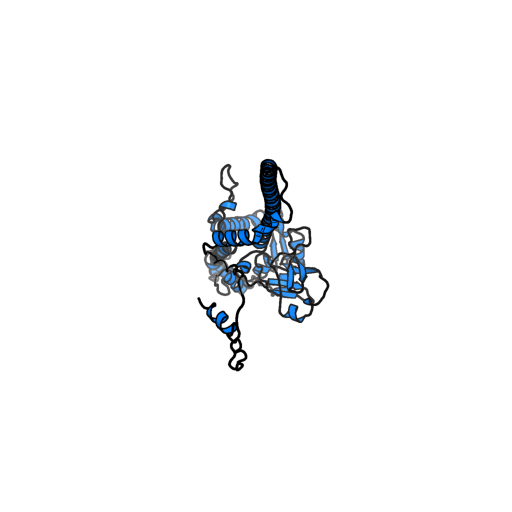1.00 91.62 273 LEU A C 1
ATOM 2171 O O . LEU A 1 273 ? -19.887 1.864 20.826 1.00 91.62 273 LEU A O 1
ATOM 2175 N N . PHE A 1 274 ? -19.264 3.205 19.148 1.00 91.88 274 PHE A N 1
ATOM 2176 C CA . PHE A 1 274 ? -19.782 4.422 19.766 1.00 91.88 274 PHE A CA 1
ATOM 2177 C C . PHE A 1 274 ? -21.317 4.451 19.748 1.00 91.88 274 PHE A C 1
ATOM 2179 O O . PHE A 1 274 ? -21.929 4.708 20.784 1.00 91.88 274 PHE A O 1
ATOM 2186 N N . LEU A 1 275 ? -21.932 4.122 18.608 1.00 93.44 275 LEU A N 1
ATOM 2187 C CA . LEU A 1 275 ? -23.389 4.051 18.463 1.00 93.44 275 LEU A CA 1
ATOM 2188 C C . LEU A 1 275 ? -24.001 2.947 19.336 1.00 93.44 275 LEU A C 1
ATOM 2190 O O . LEU A 1 275 ? -25.001 3.184 20.006 1.00 93.44 275 LEU A O 1
ATOM 2194 N N . ASP A 1 276 ? -23.368 1.775 19.410 1.00 93.25 276 ASP A N 1
ATOM 2195 C CA . ASP A 1 276 ? -23.798 0.673 20.281 1.00 93.25 276 ASP A CA 1
ATOM 2196 C C . ASP A 1 276 ? -23.815 1.082 21.763 1.00 93.25 276 ASP A C 1
ATOM 2198 O O . ASP A 1 276 ? -24.764 0.787 22.488 1.00 93.25 276 ASP A O 1
ATOM 2202 N N . LYS A 1 277 ? -22.809 1.839 22.220 1.00 92.31 277 LYS A N 1
ATOM 2203 C CA . LYS A 1 277 ? -22.803 2.380 23.588 1.00 92.31 277 LYS A CA 1
ATOM 2204 C C . LYS A 1 277 ? -23.972 3.327 23.837 1.00 92.31 277 LYS A C 1
ATOM 2206 O O . LYS A 1 277 ? -24.581 3.246 24.900 1.00 92.31 277 LYS A O 1
ATOM 2211 N N . ALA A 1 278 ? -24.282 4.210 22.888 1.00 90.69 278 ALA A N 1
ATOM 2212 C CA . ALA A 1 278 ? -25.422 5.116 23.007 1.00 90.69 278 ALA A CA 1
ATOM 2213 C C . ALA A 1 278 ? -26.749 4.339 23.069 1.00 90.69 278 ALA A C 1
ATOM 2215 O O . ALA A 1 278 ? -27.570 4.598 23.947 1.00 90.69 278 ALA A O 1
ATOM 2216 N N . ASN A 1 279 ? -26.909 3.325 22.214 1.00 92.56 279 ASN A N 1
ATOM 2217 C CA . ASN A 1 279 ? -28.087 2.458 22.198 1.00 92.56 279 ASN A CA 1
ATOM 2218 C C . ASN A 1 279 ? -28.255 1.692 23.517 1.00 92.56 279 ASN A C 1
ATOM 2220 O O . ASN A 1 279 ? -29.346 1.687 24.076 1.00 92.56 279 ASN A O 1
ATOM 2224 N N . LYS A 1 280 ? -27.175 1.124 24.071 1.00 92.31 280 LYS A N 1
ATOM 2225 C CA . LYS A 1 280 ? -27.202 0.432 25.373 1.00 92.31 280 LYS A CA 1
ATOM 2226 C C . LYS A 1 280 ? -27.622 1.343 26.523 1.00 92.31 280 LYS A C 1
ATOM 2228 O O . LYS A 1 280 ? -28.337 0.914 27.424 1.00 92.31 280 LYS A O 1
ATOM 2233 N N . VAL A 1 281 ? -27.176 2.600 26.511 1.00 92.00 281 VAL A N 1
ATOM 2234 C CA . VAL A 1 281 ? -27.597 3.587 27.514 1.00 92.00 281 VAL A CA 1
ATOM 2235 C C . VAL A 1 281 ? -29.091 3.877 27.379 1.00 92.00 281 VAL A C 1
ATOM 2237 O O . VAL A 1 281 ? -29.797 3.870 28.387 1.00 92.00 281 VAL A O 1
ATOM 2240 N N . GLN A 1 282 ? -29.578 4.077 26.153 1.00 89.19 282 GLN A N 1
ATOM 2241 C CA . GLN A 1 282 ? -30.993 4.327 25.886 1.00 89.19 282 GLN A CA 1
ATOM 2242 C C . GLN A 1 282 ? -31.871 3.140 26.309 1.00 89.19 282 GLN A C 1
ATOM 2244 O O . GLN A 1 282 ? -32.836 3.322 27.046 1.00 89.19 282 GLN A O 1
ATOM 2249 N N . GLU A 1 283 ? -31.479 1.920 25.944 1.00 92.38 283 GLU A N 1
ATOM 2250 C CA . GLU A 1 283 ? -32.164 0.688 26.343 1.00 92.38 283 GLU A CA 1
ATOM 2251 C C . GLU A 1 283 ? -32.221 0.544 27.872 1.00 92.38 283 GLU A C 1
ATOM 2253 O O . GLU A 1 283 ? -33.265 0.209 28.431 1.00 92.38 283 GLU A O 1
ATOM 2258 N N . GLY A 1 284 ? -31.135 0.881 28.576 1.00 90.75 284 GLY A N 1
ATOM 2259 C CA . GLY A 1 284 ? -31.113 0.909 30.039 1.00 90.75 284 GLY A CA 1
ATOM 2260 C C . GLY A 1 284 ? -32.106 1.912 30.639 1.00 90.75 284 GLY A C 1
ATOM 2261 O O . GLY A 1 284 ? -32.795 1.599 31.613 1.00 90.75 284 GLY A O 1
ATOM 2262 N N . VAL A 1 285 ? -32.227 3.107 30.052 1.00 92.94 285 VAL A N 1
ATOM 2263 C CA . VAL A 1 285 ? -33.213 4.118 30.473 1.00 92.94 285 VAL A CA 1
ATOM 2264 C C . VAL A 1 285 ? -34.639 3.622 30.229 1.00 92.94 285 VAL A C 1
ATOM 2266 O O . VAL A 1 285 ? -35.485 3.723 31.124 1.00 92.94 285 VAL A O 1
ATOM 2269 N N . ASP A 1 286 ? -34.900 3.034 29.064 1.00 93.44 286 ASP A N 1
ATOM 2270 C CA . ASP A 1 286 ? -36.214 2.510 28.692 1.00 93.44 286 ASP A CA 1
ATOM 2271 C C . ASP A 1 286 ? -36.619 1.305 29.556 1.00 93.44 286 ASP A C 1
ATOM 2273 O O . ASP A 1 286 ? -37.773 1.206 29.994 1.00 93.44 286 ASP A O 1
ATOM 2277 N N . ALA A 1 287 ? -35.667 0.440 29.916 1.00 91.69 287 ALA A N 1
ATOM 2278 C CA . ALA A 1 287 ? -35.864 -0.650 30.869 1.00 91.69 287 ALA A CA 1
ATOM 2279 C C . ALA A 1 287 ? -36.247 -0.123 32.265 1.00 91.69 287 ALA A C 1
ATOM 2281 O O . ALA A 1 287 ? -37.201 -0.598 32.882 1.00 91.69 287 ALA A O 1
ATOM 2282 N N . VAL A 1 288 ? -35.573 0.921 32.759 1.00 94.06 288 VAL A N 1
ATOM 2283 C CA . VAL A 1 288 ? -35.928 1.543 34.046 1.00 94.06 288 VAL A CA 1
ATOM 2284 C C . VAL A 1 288 ? -37.299 2.225 33.976 1.00 94.06 288 VAL A C 1
ATOM 2286 O O . VAL A 1 288 ? -38.095 2.125 34.915 1.00 94.06 288 VAL A O 1
ATOM 2289 N N . ALA A 1 289 ? -37.603 2.921 32.881 1.00 93.00 289 ALA A N 1
ATOM 2290 C CA . ALA A 1 289 ? -38.875 3.613 32.698 1.00 93.00 289 ALA A CA 1
ATOM 2291 C C . ALA A 1 289 ? -40.059 2.639 32.577 1.00 93.00 289 ALA A C 1
ATOM 2293 O O . ALA A 1 289 ? -41.126 2.894 33.146 1.00 93.00 289 ALA A O 1
ATOM 2294 N N . SER A 1 290 ? -39.882 1.528 31.860 1.00 93.31 290 SER A N 1
ATOM 2295 C CA . SER A 1 290 ? -40.881 0.460 31.757 1.00 93.31 290 SER A CA 1
ATOM 2296 C C . SER A 1 290 ? -41.095 -0.227 33.106 1.00 93.31 290 SER A C 1
ATOM 2298 O O . SER A 1 290 ? -42.238 -0.319 33.556 1.00 93.31 290 SER A O 1
ATOM 2300 N N . LEU A 1 291 ? -40.022 -0.572 33.828 1.00 92.31 291 LEU A N 1
ATOM 2301 C CA . LEU A 1 291 ? -40.114 -1.146 35.172 1.00 92.31 291 LEU A CA 1
ATOM 2302 C C . LEU A 1 291 ? -40.865 -0.218 36.139 1.00 92.31 291 LEU A C 1
ATOM 2304 O O . LEU A 1 291 ? -41.756 -0.663 36.861 1.00 92.31 291 LEU A O 1
ATOM 2308 N N . LYS A 1 292 ? -40.582 1.093 36.124 1.00 93.88 292 LYS A N 1
ATOM 2309 C CA . LYS A 1 292 ? -41.316 2.079 36.939 1.00 93.88 292 LYS A CA 1
ATOM 2310 C C . LYS A 1 292 ? -42.806 2.133 36.596 1.00 93.88 292 LYS A C 1
ATOM 2312 O O . LYS A 1 292 ? -43.625 2.265 37.507 1.00 93.88 292 LYS A O 1
ATOM 2317 N N . ARG A 1 293 ? -43.175 2.033 35.312 1.00 93.00 293 ARG A N 1
ATOM 2318 C CA . ARG A 1 293 ? -44.584 1.980 34.880 1.00 93.00 293 ARG A CA 1
ATOM 2319 C C . ARG A 1 293 ? -45.278 0.731 35.416 1.00 93.00 293 ARG A C 1
ATOM 2321 O O . ARG A 1 293 ? -46.342 0.864 36.016 1.00 93.00 293 ARG A O 1
ATOM 2328 N N . VAL A 1 294 ? -44.648 -0.436 35.283 1.00 92.94 294 VAL A N 1
ATOM 2329 C CA . VAL A 1 294 ? -45.166 -1.706 35.817 1.00 92.94 294 VAL A CA 1
ATOM 2330 C C . VAL A 1 294 ? -45.342 -1.625 37.335 1.00 92.94 294 VAL A C 1
ATOM 2332 O O . VAL A 1 294 ? -46.429 -1.886 37.842 1.00 92.94 294 VAL A O 1
ATOM 2335 N N . ILE A 1 295 ? -44.326 -1.151 38.065 1.00 92.88 295 ILE A N 1
ATOM 2336 C CA . ILE A 1 295 ? -44.394 -0.970 39.525 1.00 92.88 295 ILE A CA 1
ATOM 2337 C C . ILE A 1 295 ? -45.516 0.001 39.920 1.00 92.88 295 ILE A C 1
ATOM 2339 O O . ILE A 1 295 ? -46.173 -0.195 40.943 1.00 92.88 295 ILE A O 1
ATOM 2343 N N . LYS A 1 296 ? -45.757 1.063 39.142 1.00 94.69 296 LYS A N 1
ATOM 2344 C CA . LYS A 1 296 ? -46.838 2.022 39.408 1.00 94.69 296 LYS A CA 1
ATOM 2345 C C . LYS A 1 296 ? -48.218 1.383 39.243 1.00 94.69 296 LYS A C 1
ATOM 2347 O O . LYS A 1 296 ? -49.076 1.615 40.093 1.00 94.69 296 LYS A O 1
ATOM 2352 N N . VAL A 1 297 ? -48.423 0.597 38.184 1.00 93.44 297 VAL A N 1
ATOM 2353 C CA . VAL A 1 297 ? -49.677 -0.140 37.947 1.00 93.44 297 VAL A CA 1
ATOM 2354 C C . VAL A 1 297 ? -49.905 -1.163 39.058 1.00 93.44 297 VAL A C 1
ATOM 2356 O O . VAL A 1 297 ? -50.917 -1.069 39.748 1.00 93.44 297 VAL A O 1
ATOM 2359 N N . ALA A 1 298 ? -48.910 -2.008 39.345 1.00 90.31 298 ALA A N 1
ATOM 2360 C CA . ALA A 1 298 ? -48.984 -3.008 40.410 1.00 90.31 298 ALA A CA 1
ATOM 2361 C C . ALA A 1 298 ? -49.263 -2.378 41.788 1.00 90.31 298 ALA A C 1
ATOM 2363 O O . ALA A 1 298 ? -50.048 -2.889 42.582 1.00 90.31 298 ALA A O 1
ATOM 2364 N N . ASN A 1 299 ? -48.672 -1.215 42.086 1.00 91.19 299 ASN A N 1
ATOM 2365 C CA . ASN A 1 299 ? -48.980 -0.490 43.320 1.00 91.19 299 ASN A CA 1
ATOM 2366 C C . ASN A 1 299 ? -50.401 0.081 43.349 1.00 91.19 299 ASN A C 1
ATOM 2368 O O . ASN A 1 299 ? -50.992 0.154 44.428 1.00 91.19 299 ASN A O 1
ATOM 2372 N N . LYS A 1 300 ? -50.941 0.518 42.206 1.00 92.06 300 LYS A N 1
ATOM 2373 C CA . LYS A 1 300 ? -52.320 1.012 42.105 1.00 92.06 300 LYS A CA 1
ATOM 2374 C C . LYS A 1 300 ? -53.314 -0.123 42.354 1.00 92.06 300 LYS A C 1
ATOM 2376 O O . LYS A 1 300 ? -54.230 0.074 43.145 1.00 92.06 300 LYS A O 1
ATOM 2381 N N . GLU A 1 301 ? -53.091 -1.284 41.744 1.00 89.12 301 GLU A N 1
ATOM 2382 C CA . GLU A 1 301 ? -53.885 -2.506 41.943 1.00 89.12 301 GLU A CA 1
ATOM 2383 C C . GLU A 1 301 ? -53.826 -2.968 43.400 1.00 89.12 301 GLU A C 1
ATOM 2385 O O . GLU A 1 301 ? -54.859 -3.025 44.064 1.00 89.12 301 GLU A O 1
ATOM 2390 N N . ARG A 1 302 ? -52.618 -3.119 43.960 1.00 84.44 302 ARG A N 1
ATOM 2391 C CA . ARG A 1 302 ? -52.410 -3.456 45.378 1.00 84.44 302 ARG A CA 1
ATOM 2392 C C . ARG A 1 302 ? -53.147 -2.500 46.319 1.00 84.44 302 ARG A C 1
ATOM 2394 O O . ARG A 1 302 ? -53.725 -2.910 47.319 1.00 84.44 302 ARG A O 1
ATOM 2401 N N . ASN A 1 303 ? -53.103 -1.196 46.044 1.00 85.94 303 ASN A N 1
ATOM 2402 C CA . ASN A 1 303 ? -53.800 -0.208 46.868 1.00 85.94 303 ASN A CA 1
ATOM 2403 C C . ASN A 1 303 ? -55.330 -0.280 46.705 1.00 85.94 303 ASN A C 1
ATOM 2405 O O . ASN A 1 303 ? -56.039 0.035 47.660 1.00 85.94 303 ASN A O 1
ATOM 2409 N N . ALA A 1 304 ? -55.841 -0.660 45.530 1.00 86.75 304 ALA A N 1
ATOM 2410 C CA . ALA A 1 304 ? -57.268 -0.880 45.306 1.00 86.75 304 ALA A CA 1
ATOM 2411 C C . ALA A 1 304 ? -57.766 -2.125 46.057 1.00 86.75 304 ALA A C 1
ATOM 2413 O O . ALA A 1 304 ? -58.792 -2.044 46.727 1.00 86.75 304 ALA A O 1
ATOM 2414 N N . GLU A 1 305 ? -57.002 -3.221 46.045 1.00 82.44 305 GLU A N 1
ATOM 2415 C CA . GLU A 1 305 ? -57.296 -4.430 46.830 1.00 82.44 305 GLU A CA 1
ATOM 2416 C C . GLU A 1 305 ? -57.331 -4.145 48.332 1.00 82.44 305 GLU A C 1
ATOM 2418 O O . GLU A 1 305 ? -58.285 -4.525 49.008 1.00 82.44 305 GLU A O 1
ATOM 2423 N N . ILE A 1 306 ? -56.338 -3.411 48.851 1.00 79.56 306 ILE A N 1
ATOM 2424 C CA . ILE A 1 306 ? -56.297 -2.998 50.265 1.00 79.56 306 ILE A CA 1
ATOM 2425 C C . ILE A 1 306 ? -57.511 -2.134 50.631 1.00 79.56 306 ILE A C 1
ATOM 2427 O O . ILE A 1 306 ? -58.056 -2.261 51.725 1.00 79.56 306 ILE A O 1
ATOM 2431 N N . LYS A 1 307 ? -57.953 -1.244 49.733 1.00 80.25 307 LYS A N 1
ATOM 2432 C CA . LYS A 1 307 ? -59.174 -0.455 49.956 1.00 80.25 307 LYS A CA 1
ATOM 2433 C C . LYS A 1 307 ? -60.432 -1.324 49.961 1.00 80.25 307 LYS A C 1
ATOM 2435 O O . LYS A 1 307 ? -61.311 -1.065 50.772 1.00 80.25 307 LYS A O 1
ATOM 2440 N N . ALA A 1 308 ? -60.512 -2.334 49.094 1.00 79.62 308 ALA A N 1
ATOM 2441 C CA . ALA A 1 308 ? -61.653 -3.247 49.020 1.00 79.62 308 ALA A CA 1
ATOM 2442 C C . ALA A 1 308 ? -61.765 -4.166 50.251 1.00 79.62 308 ALA A C 1
ATOM 2444 O O . ALA A 1 308 ? -62.869 -4.474 50.684 1.00 79.62 308 ALA A O 1
ATOM 2445 N N . THR A 1 309 ? -60.636 -4.574 50.838 1.00 74.50 309 THR A N 1
ATOM 2446 C CA . THR A 1 309 ? -60.592 -5.416 52.052 1.00 74.50 309 THR A CA 1
ATOM 2447 C C . THR A 1 309 ? -60.686 -4.622 53.358 1.00 74.50 309 THR A C 1
ATOM 2449 O O . THR A 1 309 ? -60.930 -5.204 54.411 1.00 74.50 309 THR A O 1
ATOM 2452 N N . GLY A 1 310 ? -60.525 -3.295 53.317 1.00 69.56 310 GLY A N 1
ATOM 2453 C CA . GLY A 1 310 ? -60.749 -2.387 54.449 1.00 69.56 310 GLY A CA 1
ATOM 2454 C C . GLY A 1 310 ? -59.645 -2.375 55.516 1.00 69.56 310 GLY A C 1
ATOM 2455 O O . GLY A 1 310 ? -59.485 -1.373 56.213 1.00 69.56 310 GLY A O 1
ATOM 2456 N N . THR A 1 311 ? -58.828 -3.425 55.617 1.00 70.38 311 THR A N 1
ATOM 2457 C CA . THR A 1 311 ? -57.675 -3.512 56.525 1.00 70.38 311 THR A CA 1
ATOM 2458 C C . THR A 1 311 ? -56.376 -3.730 55.760 1.00 70.38 311 THR A C 1
ATOM 2460 O O . THR A 1 311 ? -56.294 -4.462 54.777 1.00 70.38 311 THR A O 1
ATOM 2463 N N . LYS A 1 312 ? -55.310 -3.060 56.210 1.00 73.50 312 LYS A N 1
ATOM 2464 C CA . LYS A 1 312 ? -53.981 -3.214 55.615 1.00 73.50 312 LYS A CA 1
ATOM 2465 C C . LYS A 1 312 ? -53.377 -4.534 56.121 1.00 73.50 312 LYS A C 1
ATOM 2467 O O . LYS A 1 312 ? -53.225 -4.658 57.337 1.00 73.50 312 LYS A O 1
ATOM 2472 N N . PRO A 1 313 ? -53.005 -5.482 55.242 1.00 70.75 313 PRO A N 1
ATOM 2473 C CA . PRO A 1 313 ? -52.487 -6.771 55.681 1.00 70.75 313 PRO A CA 1
ATOM 2474 C C . PRO A 1 313 ? -51.215 -6.601 56.516 1.00 70.75 313 PRO A C 1
ATOM 2476 O O . PRO A 1 313 ? -50.337 -5.787 56.198 1.00 70.75 313 PRO A O 1
ATOM 2479 N N . THR A 1 314 ? -51.106 -7.372 57.592 1.00 72.94 314 THR A N 1
ATOM 2480 C CA . THR A 1 314 ? -49.948 -7.349 58.485 1.00 72.94 314 THR A CA 1
ATOM 2481 C C . THR A 1 314 ? -48.736 -8.035 57.852 1.00 72.94 314 THR A C 1
ATOM 2483 O O . THR A 1 314 ? -48.822 -8.874 56.953 1.00 72.94 314 THR A O 1
ATOM 2486 N N . ARG A 1 315 ? -47.540 -7.690 58.347 1.00 67.06 315 ARG A N 1
ATOM 2487 C CA . ARG A 1 315 ? -46.256 -8.229 57.857 1.00 67.06 315 ARG A CA 1
ATOM 2488 C C . ARG A 1 315 ? -46.163 -9.759 57.977 1.00 67.06 315 ARG A C 1
ATOM 2490 O O . ARG A 1 315 ? -45.389 -10.376 57.247 1.00 67.06 315 ARG A O 1
ATOM 2497 N N . SER A 1 316 ? -46.917 -10.334 58.910 1.00 66.94 316 SER A N 1
ATOM 2498 C CA . SER A 1 316 ? -47.036 -11.766 59.190 1.00 66.94 316 SER A CA 1
ATOM 2499 C C . SER A 1 316 ? -47.898 -12.470 58.139 1.00 66.94 316 SER A C 1
ATOM 2501 O O . SER A 1 316 ? -47.487 -13.497 57.604 1.00 66.94 316 SER A O 1
ATOM 2503 N N . GLU A 1 317 ? -49.046 -11.883 57.786 1.00 68.06 317 GLU A N 1
ATOM 2504 C CA . GLU A 1 317 ? -49.991 -12.404 56.785 1.00 68.06 317 GLU A CA 1
ATOM 2505 C C . GLU A 1 317 ? -49.365 -12.432 55.387 1.00 68.06 317 GLU A C 1
ATOM 2507 O O . GLU A 1 317 ? -49.378 -13.468 54.730 1.00 68.06 317 GLU A O 1
ATOM 2512 N N . LEU A 1 318 ? -48.669 -11.358 54.996 1.00 68.25 318 LEU A N 1
ATOM 2513 C CA . LEU A 1 318 ? -47.938 -11.274 53.720 1.00 68.25 318 LEU A CA 1
ATOM 2514 C C . LEU A 1 318 ? -46.836 -12.336 53.559 1.00 68.25 318 LEU A C 1
ATOM 2516 O O . LEU A 1 318 ? -46.402 -12.625 52.446 1.00 68.25 318 LEU A O 1
ATOM 2520 N N . LYS A 1 319 ? -46.327 -12.890 54.665 1.00 70.81 319 LYS A N 1
ATOM 2521 C CA . LYS A 1 319 ? -45.253 -13.896 54.654 1.00 70.81 319 LYS A CA 1
ATOM 2522 C C . LYS A 1 319 ? -45.767 -15.328 54.802 1.00 70.81 319 LYS A C 1
ATOM 2524 O O . LYS A 1 319 ? -45.011 -16.250 54.493 1.00 70.81 319 LYS A O 1
ATOM 2529 N N . ARG A 1 320 ? -47.006 -15.518 55.268 1.00 70.25 320 ARG A N 1
ATOM 2530 C CA . ARG A 1 320 ? -47.553 -16.818 55.687 1.00 70.25 320 ARG A CA 1
ATOM 2531 C C . ARG A 1 320 ? -47.679 -17.807 54.527 1.00 70.25 320 ARG A C 1
ATOM 2533 O O . ARG A 1 320 ? -47.359 -18.978 54.692 1.00 70.25 320 ARG A O 1
ATOM 2540 N N . GLU A 1 321 ? -48.041 -17.319 53.344 1.00 68.12 321 GLU A N 1
ATOM 2541 C CA . GLU A 1 321 ? -48.311 -18.146 52.154 1.00 68.12 321 GLU A CA 1
ATOM 2542 C C . GLU A 1 321 ? -47.180 -18.123 51.122 1.00 68.12 321 GLU A C 1
ATOM 2544 O O . GLU A 1 321 ? -47.279 -18.685 50.034 1.00 68.12 321 GLU A O 1
ATOM 2549 N N . ARG A 1 322 ? -46.044 -17.506 51.456 1.00 67.44 322 ARG A N 1
ATOM 2550 C CA . ARG A 1 322 ? -44.938 -17.373 50.504 1.00 67.44 322 ARG A CA 1
ATOM 2551 C C . ARG A 1 322 ? -44.392 -18.736 50.073 1.00 67.44 322 ARG A C 1
ATOM 2553 O O . ARG A 1 322 ? -44.098 -18.930 48.902 1.00 67.44 322 ARG A O 1
ATOM 2560 N N . ARG A 1 323 ? -44.276 -19.693 51.004 1.00 68.81 323 ARG A N 1
ATOM 2561 C CA . ARG A 1 323 ? -43.777 -21.047 50.703 1.00 68.81 323 ARG A CA 1
ATOM 2562 C C . ARG A 1 323 ? -44.749 -21.852 49.837 1.00 68.81 323 ARG A C 1
ATOM 2564 O O . ARG A 1 323 ? -44.285 -22.538 48.936 1.00 68.81 323 ARG A O 1
ATOM 2571 N N . SER A 1 324 ? -46.057 -21.756 50.078 1.00 71.69 324 SER A N 1
ATOM 2572 C CA . SER A 1 324 ? -47.076 -22.414 49.248 1.00 71.69 324 SER A CA 1
ATOM 2573 C C . SER A 1 324 ? -47.151 -21.793 47.852 1.00 71.69 324 SER A C 1
ATOM 2575 O O . SER A 1 324 ? -47.175 -22.533 46.873 1.00 71.69 324 SER A O 1
ATOM 2577 N N . ASN A 1 325 ? -47.066 -20.462 47.740 1.00 74.94 325 ASN A N 1
ATOM 2578 C CA . ASN A 1 325 ? -47.070 -19.769 46.448 1.00 74.94 325 ASN A CA 1
ATOM 2579 C C . ASN A 1 325 ? -45.815 -20.076 45.626 1.00 74.94 325 ASN A C 1
ATOM 2581 O O . ASN A 1 325 ? -45.928 -20.357 44.443 1.00 74.94 325 ASN A O 1
ATOM 2585 N N . THR A 1 326 ? -44.627 -20.140 46.241 1.00 73.75 326 THR A N 1
ATOM 2586 C CA . THR A 1 326 ? -43.400 -20.552 45.531 1.00 73.75 326 THR A CA 1
ATOM 2587 C C . THR A 1 326 ? -43.471 -21.999 45.027 1.00 73.75 326 THR A C 1
ATOM 2589 O O . THR A 1 326 ? -42.898 -22.320 43.988 1.00 73.75 326 THR A O 1
ATOM 2592 N N . VAL A 1 327 ? -44.160 -22.889 45.747 1.00 73.31 327 VAL A N 1
ATOM 2593 C CA . VAL A 1 327 ? -44.393 -24.269 45.296 1.00 73.31 327 VAL A CA 1
ATOM 2594 C C . VAL A 1 327 ? -45.374 -24.293 44.120 1.00 73.31 327 VAL A C 1
ATOM 2596 O O . VAL A 1 327 ? -45.083 -24.943 43.123 1.00 73.31 327 VAL A O 1
ATOM 2599 N N . LEU A 1 328 ? -46.471 -23.534 44.185 1.00 73.69 328 LEU A N 1
ATOM 2600 C CA . LEU A 1 328 ? -47.435 -23.378 43.088 1.00 73.69 328 LEU A CA 1
ATOM 2601 C C . LEU A 1 328 ? -46.812 -22.761 41.828 1.00 73.69 328 LEU A C 1
ATOM 2603 O O . LEU A 1 328 ? -46.994 -23.298 40.742 1.00 73.69 328 LEU A O 1
ATOM 2607 N N . GLU A 1 329 ? -46.028 -21.690 41.963 1.00 73.19 329 GLU A N 1
ATOM 2608 C CA . GLU A 1 329 ? -45.298 -21.063 40.853 1.00 73.19 329 GLU A CA 1
ATOM 2609 C C . GLU A 1 329 ? -44.299 -22.036 40.220 1.00 73.19 329 GLU A C 1
ATOM 2611 O O . GLU A 1 329 ? -44.198 -22.124 38.999 1.00 73.19 329 GLU A O 1
ATOM 2616 N N . ARG A 1 330 ? -43.587 -22.819 41.041 1.00 69.75 330 ARG A N 1
ATOM 2617 C CA . ARG A 1 330 ? -42.669 -23.850 40.548 1.00 69.75 330 ARG A CA 1
ATOM 2618 C C . ARG A 1 330 ? -43.415 -24.929 39.764 1.00 69.75 330 ARG A C 1
ATOM 2620 O O . ARG A 1 330 ? -42.955 -25.288 38.690 1.00 69.75 330 ARG A O 1
ATOM 2627 N N . VAL A 1 331 ? -44.556 -25.401 40.267 1.00 75.25 331 VAL A N 1
ATOM 2628 C CA . VAL A 1 331 ? -45.411 -26.388 39.584 1.00 75.25 331 VAL A CA 1
ATOM 2629 C C . VAL A 1 331 ? -45.987 -25.818 38.282 1.00 75.25 331 VAL A C 1
ATOM 2631 O O . VAL A 1 331 ? -46.011 -26.524 37.281 1.00 75.25 331 VAL A O 1
ATOM 2634 N N . ALA A 1 332 ? -46.387 -24.544 38.254 1.00 72.88 332 ALA A N 1
ATOM 2635 C CA . ALA A 1 332 ? -46.884 -23.877 37.050 1.00 72.88 332 ALA A CA 1
ATOM 2636 C C . ALA A 1 332 ? -45.790 -23.676 35.982 1.00 72.88 332 ALA A C 1
ATOM 2638 O O . ALA A 1 332 ? -46.066 -23.802 34.794 1.00 72.88 332 ALA A O 1
ATOM 2639 N N . MET A 1 333 ? -44.548 -23.401 36.395 1.00 67.56 333 MET A N 1
ATOM 2640 C CA . MET A 1 333 ? -43.412 -23.192 35.487 1.00 67.56 333 MET A CA 1
ATOM 2641 C C . MET A 1 333 ? -42.816 -24.494 34.940 1.00 67.56 333 MET A C 1
ATOM 2643 O O . MET A 1 333 ? -42.307 -24.503 33.823 1.00 67.56 333 MET A O 1
ATOM 2647 N N . THR A 1 334 ? -42.828 -25.584 35.714 1.00 72.88 334 THR A N 1
ATOM 2648 C CA . THR A 1 334 ? -42.214 -26.861 35.306 1.00 72.88 334 THR A CA 1
ATOM 2649 C C . THR A 1 334 ? -43.224 -27.937 34.912 1.00 72.88 334 THR A C 1
ATOM 2651 O O . THR A 1 334 ? -42.820 -28.955 34.358 1.00 72.88 334 THR A O 1
ATOM 2654 N N . GLY A 1 335 ? -44.517 -27.751 35.201 1.00 68.12 335 GLY A N 1
ATOM 2655 C CA . GLY A 1 335 ? -45.591 -28.710 34.916 1.00 68.12 335 GLY A CA 1
ATOM 2656 C C . GLY A 1 335 ? -45.592 -29.965 35.799 1.00 68.12 335 GLY A C 1
ATOM 2657 O O . GLY A 1 335 ? -46.423 -30.847 35.600 1.00 68.12 335 GLY A O 1
ATOM 2658 N N . ILE A 1 336 ? -44.678 -30.071 36.771 1.00 62.62 336 ILE A N 1
ATOM 2659 C CA . ILE A 1 336 ? -44.500 -31.269 37.605 1.00 62.62 336 ILE A CA 1
ATOM 2660 C C . ILE A 1 336 ? -45.037 -30.986 39.016 1.00 62.62 336 ILE A C 1
ATOM 2662 O O . ILE A 1 336 ? -44.441 -30.170 39.728 1.00 62.62 336 ILE A O 1
ATOM 2666 N N . PRO A 1 337 ? -46.118 -31.655 39.469 1.00 55.44 337 PRO A N 1
ATOM 2667 C CA . PRO A 1 337 ? -46.625 -31.505 40.828 1.00 55.44 337 PRO A CA 1
ATOM 2668 C C . PRO A 1 337 ? -45.588 -31.991 41.845 1.00 55.44 337 PRO A C 1
ATOM 2670 O O . PRO A 1 337 ? -45.096 -33.115 41.758 1.00 55.44 337 PRO A O 1
ATOM 2673 N N . THR A 1 338 ? -45.269 -31.168 42.845 1.00 59.06 338 THR A N 1
ATOM 2674 C CA . THR A 1 338 ? -44.466 -31.624 43.989 1.00 59.06 338 THR A CA 1
ATOM 2675 C C . THR A 1 338 ? -45.398 -32.130 45.085 1.00 59.06 338 THR A C 1
ATOM 2677 O O . THR A 1 338 ? -46.247 -31.396 45.584 1.00 59.06 338 THR A O 1
ATOM 2680 N N . GLY A 1 339 ? -45.263 -33.413 45.433 1.00 45.47 339 GLY A N 1
ATOM 2681 C CA . GLY A 1 339 ? -46.074 -34.066 46.458 1.00 45.47 339 GLY A CA 1
ATOM 2682 C C . GLY A 1 339 ? -45.882 -33.428 47.836 1.00 45.47 339 GLY A C 1
ATOM 2683 O O . GLY A 1 339 ? -44.758 -33.279 48.320 1.00 45.47 339 GLY A O 1
ATOM 2684 N N . SER A 1 340 ? -46.997 -33.057 48.465 1.00 40.09 340 SER A N 1
ATOM 2685 C CA . SER A 1 340 ? -47.068 -32.611 49.858 1.00 40.09 340 SER A CA 1
ATOM 2686 C C . SER A 1 340 ? -46.437 -33.654 50.791 1.00 40.09 340 SER A C 1
ATOM 2688 O O . SER A 1 340 ? -46.846 -34.814 50.795 1.00 40.09 340 SER A O 1
ATOM 2690 N N . LYS A 1 341 ? -45.450 -33.259 51.607 1.00 43.59 341 LYS A N 1
ATOM 2691 C CA . LYS A 1 341 ? -45.022 -34.078 52.750 1.00 43.59 341 LYS A CA 1
ATOM 2692 C C . LYS A 1 341 ? -46.059 -33.919 53.861 1.00 43.59 341 LYS A C 1
ATOM 2694 O O . LYS A 1 341 ? -46.220 -32.822 54.389 1.00 43.59 341 LYS A O 1
ATOM 2699 N N . HIS A 1 342 ? -46.729 -35.022 54.193 1.00 38.69 342 HIS A N 1
ATOM 2700 C CA . HIS A 1 342 ? -47.718 -35.148 55.261 1.00 38.69 342 HIS A CA 1
ATOM 2701 C C . HIS A 1 342 ? -47.362 -34.377 56.543 1.00 38.69 342 HIS A C 1
ATOM 2703 O O . HIS A 1 342 ? -46.337 -34.625 57.182 1.00 38.69 342 HIS A O 1
ATOM 2709 N N . THR A 1 343 ? -48.289 -33.521 56.970 1.00 37.34 343 THR A N 1
ATOM 2710 C CA . THR A 1 343 ? -48.544 -33.207 58.377 1.00 37.34 343 THR A CA 1
ATOM 2711 C C . THR A 1 343 ? -48.888 -34.506 59.109 1.00 37.34 343 THR A C 1
ATOM 2713 O O . THR A 1 343 ? -49.859 -35.175 58.761 1.00 37.34 343 THR A O 1
ATOM 2716 N N . ARG A 1 344 ? -48.083 -34.889 60.107 1.00 29.34 344 ARG A N 1
ATOM 2717 C CA . ARG A 1 344 ? -48.413 -36.007 61.004 1.00 29.34 344 ARG A CA 1
ATOM 2718 C C . ARG A 1 344 ? -49.562 -35.591 61.935 1.00 29.34 344 ARG A C 1
ATOM 2720 O O . ARG A 1 344 ? -49.458 -34.511 62.520 1.00 29.34 344 ARG A O 1
ATOM 2727 N N . PRO A 1 345 ? -50.613 -36.407 62.113 1.00 31.95 345 PRO A N 1
ATOM 2728 C CA . PRO A 1 345 ? -51.557 -36.213 63.203 1.00 31.95 345 PRO A CA 1
ATOM 2729 C C . PRO A 1 345 ? -50.938 -36.677 64.533 1.00 31.95 345 PRO A C 1
ATOM 2731 O O . PRO A 1 345 ? -50.127 -37.601 64.578 1.00 31.95 345 PRO A O 1
ATOM 2734 N N . HIS A 1 346 ? -51.314 -35.986 65.605 1.00 36.81 346 HIS A N 1
ATOM 2735 C CA . HIS A 1 346 ? -51.008 -36.311 66.998 1.00 36.81 346 HIS A CA 1
ATOM 2736 C C . HIS A 1 346 ? -52.010 -37.352 67.528 1.00 36.81 346 HIS A C 1
ATOM 2738 O O . HIS A 1 346 ? -53.206 -37.127 67.369 1.00 36.81 346 HIS A O 1
ATOM 2744 N N . ALA A 1 347 ? -51.508 -38.423 68.158 1.00 29.03 347 ALA A N 1
ATOM 2745 C CA . ALA A 1 347 ? -52.105 -39.331 69.169 1.00 29.03 347 ALA A CA 1
ATOM 2746 C C . ALA A 1 347 ? -51.329 -40.667 69.090 1.00 29.03 347 ALA A C 1
ATOM 2748 O O . ALA A 1 347 ? -50.896 -41.029 68.003 1.00 29.03 347 ALA A O 1
ATOM 2749 N N . GLU A 1 348 ? -51.063 -41.489 70.099 1.00 27.73 348 GLU A N 1
ATOM 2750 C CA . GLU A 1 348 ? -51.181 -41.514 71.559 1.00 27.73 348 GLU A CA 1
ATOM 2751 C C . GLU A 1 348 ? -50.228 -42.646 72.026 1.00 27.73 348 GLU A C 1
ATOM 2753 O O . GLU A 1 348 ? -49.746 -43.448 71.225 1.00 27.73 348 GLU A O 1
ATOM 2758 N N . SER A 1 349 ? -49.910 -42.685 73.316 1.00 35.53 349 SER A N 1
ATOM 2759 C CA . SER A 1 349 ? -49.051 -43.671 73.984 1.00 35.53 349 SER A CA 1
ATOM 2760 C C . SER A 1 349 ? -49.520 -45.128 73.844 1.00 35.53 349 SER A C 1
ATOM 2762 O O . SER A 1 349 ? -50.696 -45.382 74.066 1.00 35.53 349 SER A O 1
ATOM 2764 N N . HIS A 1 350 ? -48.599 -46.084 73.637 1.00 29.98 350 HIS A N 1
ATOM 2765 C CA . HIS A 1 350 ? -48.360 -47.223 74.549 1.00 29.98 350 HIS A CA 1
ATOM 2766 C C . HIS A 1 350 ? -47.235 -48.176 74.080 1.00 29.98 350 HIS A C 1
ATOM 2768 O O . HIS A 1 350 ? -47.143 -48.528 72.913 1.00 29.98 350 HIS A O 1
ATOM 2774 N N . ALA A 1 351 ? -46.484 -48.633 75.092 1.00 28.83 351 ALA A N 1
ATOM 2775 C CA . ALA A 1 351 ? -45.795 -49.919 75.267 1.00 28.83 351 ALA A CA 1
ATOM 2776 C C . ALA A 1 351 ? -44.493 -50.244 74.498 1.00 28.83 351 ALA A C 1
ATOM 2778 O O . ALA A 1 351 ? -44.372 -50.129 73.286 1.00 28.83 351 ALA A O 1
ATOM 2779 N N . LYS A 1 352 ? -43.520 -50.684 75.309 1.00 35.62 352 LYS A N 1
ATOM 2780 C CA . LYS A 1 352 ? -42.193 -51.210 74.980 1.00 35.62 352 LYS A CA 1
ATOM 2781 C C . LYS A 1 352 ? -42.287 -52.566 74.280 1.00 35.62 352 LYS A C 1
ATOM 2783 O O . LYS A 1 352 ? -43.086 -53.383 74.718 1.00 35.62 352 LYS A O 1
ATOM 2788 N N . GLU A 1 353 ? -41.337 -52.845 73.393 1.00 29.66 353 GLU A N 1
ATOM 2789 C CA . GLU A 1 353 ? -40.639 -54.134 73.365 1.00 29.66 353 GLU A CA 1
ATOM 2790 C C . GLU A 1 353 ? -39.250 -53.977 72.723 1.00 29.66 353 GLU A C 1
ATOM 2792 O O . GLU A 1 353 ? -39.075 -53.258 71.739 1.00 29.66 353 GLU A O 1
ATOM 2797 N N . ASP A 1 354 ? -38.264 -54.581 73.386 1.00 31.83 354 ASP A N 1
ATOM 2798 C CA . ASP A 1 354 ? -36.847 -54.644 73.027 1.00 31.83 354 ASP A CA 1
ATOM 2799 C C . ASP A 1 354 ? -36.600 -55.577 71.830 1.00 31.83 354 ASP A C 1
ATOM 2801 O O . ASP A 1 354 ? -37.399 -56.469 71.562 1.00 31.83 354 ASP A O 1
ATOM 2805 N N . TRP A 1 355 ? -35.459 -55.379 71.157 1.00 29.95 355 TRP A N 1
ATOM 2806 C CA . TRP A 1 355 ? -34.390 -56.370 70.904 1.00 29.95 355 TRP A CA 1
ATOM 2807 C C . TRP A 1 355 ? -33.647 -56.087 69.584 1.00 29.95 355 TRP A C 1
ATOM 2809 O O . TRP A 1 355 ? -34.222 -56.137 68.502 1.00 29.95 355 TRP A O 1
ATOM 2819 N N . GLY A 1 356 ? -32.320 -55.925 69.689 1.00 30.72 356 GLY A N 1
ATOM 2820 C CA . GLY A 1 356 ? -31.394 -56.551 68.735 1.00 30.72 356 GLY A CA 1
ATOM 2821 C C . GLY A 1 356 ? -30.542 -55.654 67.828 1.00 30.72 356 GLY A C 1
ATOM 2822 O O . GLY A 1 356 ? -30.885 -55.439 66.675 1.00 30.72 356 GLY A O 1
ATOM 2823 N N . THR A 1 357 ? -29.361 -55.279 68.338 1.00 32.34 357 THR A N 1
ATOM 2824 C CA . THR A 1 357 ? -28.036 -55.309 67.661 1.00 32.34 357 THR A CA 1
ATOM 2825 C C . THR A 1 357 ? -27.861 -54.716 66.250 1.00 32.34 357 THR A C 1
ATOM 2827 O O . THR A 1 357 ? -28.221 -55.325 65.246 1.00 32.34 357 THR A O 1
ATOM 2830 N N . GLU A 1 358 ? -27.122 -53.600 66.186 1.00 35.19 358 GLU A N 1
ATOM 2831 C CA . GLU A 1 358 ? -26.367 -53.149 65.004 1.00 35.19 358 GLU A CA 1
ATOM 2832 C C . GLU A 1 358 ? -25.241 -54.140 64.632 1.00 35.19 358 GLU A C 1
ATOM 2834 O O . GLU A 1 358 ? -24.736 -54.868 65.493 1.00 35.19 358 GLU A O 1
ATOM 2839 N N . PRO A 1 359 ? -24.766 -54.104 63.373 1.00 38.06 359 PRO A N 1
ATOM 2840 C CA . PRO A 1 359 ? -23.452 -53.487 63.215 1.00 38.06 359 PRO A CA 1
ATOM 2841 C C . PRO A 1 359 ? -23.336 -52.504 62.037 1.00 38.06 359 PRO A C 1
ATOM 2843 O O . PRO A 1 359 ? -23.759 -52.739 60.908 1.00 38.06 359 PRO A O 1
ATOM 2846 N N . THR A 1 360 ? -22.677 -51.401 62.370 1.00 34.97 360 THR A N 1
ATOM 2847 C CA . THR A 1 360 ? -21.787 -50.531 61.594 1.00 34.97 360 THR A CA 1
ATOM 2848 C C . THR A 1 360 ? -21.376 -50.989 60.183 1.00 34.97 360 THR A C 1
ATOM 2850 O O . THR A 1 360 ? -20.622 -51.946 60.015 1.00 34.97 360 THR A O 1
ATOM 2853 N N . MET A 1 361 ? -21.693 -50.163 59.178 1.00 31.66 361 MET A N 1
ATOM 2854 C CA . MET A 1 361 ? -20.862 -49.990 57.978 1.00 31.66 361 MET A CA 1
ATOM 2855 C C . MET A 1 361 ? -20.729 -48.500 57.623 1.00 31.66 361 MET A C 1
ATOM 2857 O O . MET A 1 361 ? -21.711 -47.789 57.421 1.00 31.66 361 MET A O 1
ATOM 2861 N N . GLN A 1 362 ? -19.478 -48.042 57.588 1.00 38.62 362 GLN A N 1
ATOM 2862 C CA . GLN A 1 362 ? -19.024 -46.717 57.157 1.00 38.62 362 GLN A CA 1
ATOM 2863 C C . GLN A 1 362 ? -18.830 -46.658 55.619 1.00 38.62 362 GLN A C 1
ATOM 2865 O O . GLN A 1 362 ? -18.883 -47.694 54.957 1.00 38.62 362 GLN A O 1
ATOM 2870 N N . PRO A 1 363 ? -18.667 -45.458 55.024 1.00 38.44 363 PRO A N 1
ATOM 2871 C CA . PRO A 1 363 ? -19.179 -45.137 53.694 1.00 38.44 363 PRO A CA 1
ATOM 2872 C C . PRO A 1 363 ? -18.212 -45.489 52.554 1.00 38.44 363 PRO A C 1
ATOM 2874 O O . PRO A 1 363 ? -17.015 -45.218 52.633 1.00 38.44 363 PRO A O 1
ATOM 2877 N N . ALA A 1 364 ? -18.745 -46.007 51.444 1.00 33.38 364 ALA A N 1
ATOM 2878 C CA . ALA A 1 364 ? -18.004 -46.127 50.192 1.00 33.38 364 ALA A CA 1
ATOM 2879 C C . ALA A 1 364 ? -17.959 -44.766 49.475 1.00 33.38 364 ALA A C 1
ATOM 2881 O O . ALA A 1 364 ? -18.990 -44.159 49.178 1.00 33.38 364 ALA A O 1
ATOM 2882 N N . GLY A 1 365 ? -16.738 -44.286 49.247 1.00 35.41 365 GLY A N 1
ATOM 2883 C CA . GLY A 1 365 ? -16.434 -42.997 48.644 1.00 35.41 365 GLY A CA 1
ATOM 2884 C C . GLY A 1 365 ? -16.818 -42.891 47.169 1.00 35.41 365 GLY A C 1
ATOM 2885 O O . GLY A 1 365 ? -16.692 -43.830 46.385 1.00 35.41 365 GLY A O 1
ATOM 2886 N N . LEU A 1 366 ? -17.243 -41.680 46.811 1.00 38.97 366 LEU A N 1
ATOM 2887 C CA . LEU A 1 366 ? -17.306 -41.168 45.450 1.00 38.97 366 LEU A CA 1
ATOM 2888 C C . LEU A 1 366 ? -15.931 -41.232 44.775 1.00 38.97 366 LEU A C 1
ATOM 2890 O O . LEU A 1 366 ? -14.949 -40.714 45.301 1.00 38.97 366 LEU A O 1
ATOM 2894 N N . GLY A 1 367 ? -15.903 -41.763 43.557 1.00 38.62 367 GLY A N 1
ATOM 2895 C CA . GLY A 1 367 ? -14.751 -41.702 42.665 1.00 38.62 367 GLY A CA 1
ATOM 2896 C C . GLY A 1 367 ? -15.172 -41.934 41.220 1.00 38.62 367 GLY A C 1
ATOM 2897 O O . GLY A 1 367 ? -14.802 -42.941 40.631 1.00 38.62 367 GLY A O 1
ATOM 2898 N N . LEU A 1 368 ? -15.977 -41.028 40.656 1.00 41.19 368 LEU A N 1
ATOM 2899 C CA . LEU A 1 368 ? -16.191 -40.961 39.209 1.00 41.19 368 LEU A CA 1
ATOM 2900 C C . LEU A 1 368 ? -15.486 -39.718 38.663 1.00 41.19 368 LEU A C 1
ATOM 2902 O O . LEU A 1 368 ? -15.811 -38.578 38.990 1.00 41.19 368 LEU A O 1
ATOM 2906 N N . ASP A 1 369 ? -14.457 -40.015 37.880 1.00 55.31 369 ASP A N 1
ATOM 2907 C CA . ASP A 1 369 ? -13.449 -39.140 37.309 1.00 55.31 369 ASP A CA 1
ATOM 2908 C C . ASP A 1 369 ? -14.042 -38.201 36.239 1.00 55.31 369 ASP A C 1
ATOM 2910 O O . ASP A 1 369 ? -14.289 -38.577 35.089 1.00 55.31 369 ASP A O 1
ATOM 2914 N N . LEU A 1 370 ? -14.263 -36.943 36.630 1.00 44.31 370 LEU A N 1
ATOM 2915 C CA . LEU A 1 370 ? -14.791 -35.857 35.794 1.00 44.31 370 LEU A CA 1
ATOM 2916 C C . LEU A 1 370 ? -13.918 -35.587 34.546 1.00 44.31 370 LEU A C 1
ATOM 2918 O O . LEU A 1 370 ? -14.397 -35.028 33.558 1.00 44.31 370 LEU A O 1
ATOM 2922 N N . MET A 1 371 ? -12.650 -36.018 34.545 1.00 46.72 371 MET A N 1
ATOM 2923 C CA . MET A 1 371 ? -11.729 -35.823 33.420 1.00 46.72 371 MET A CA 1
ATOM 2924 C C . MET A 1 371 ? -11.974 -36.793 32.255 1.00 46.72 371 MET A C 1
ATOM 2926 O O . MET A 1 371 ? -11.626 -36.465 31.115 1.00 46.72 371 MET A O 1
ATOM 2930 N N . GLN A 1 372 ? -12.619 -37.943 32.489 1.00 50.72 372 GLN A N 1
ATOM 2931 C CA . GLN A 1 372 ? -13.016 -38.855 31.409 1.00 50.72 372 GLN A CA 1
ATOM 2932 C C . GLN A 1 372 ? -14.277 -38.375 30.674 1.00 50.72 372 GLN A C 1
ATOM 2934 O O . GLN A 1 372 ? -14.341 -38.480 29.448 1.00 50.72 372 GLN A O 1
ATOM 2939 N N . ALA A 1 373 ? -15.227 -37.748 31.375 1.00 48.81 373 ALA A N 1
ATOM 2940 C CA . ALA A 1 373 ? -16.447 -37.208 30.764 1.00 48.81 373 ALA A CA 1
ATOM 2941 C C . ALA A 1 373 ? -16.170 -36.004 29.838 1.00 48.81 373 ALA A C 1
ATOM 2943 O O . ALA A 1 373 ? -16.802 -35.850 28.793 1.00 48.81 373 ALA A O 1
ATOM 2944 N N . ILE A 1 374 ? -15.171 -35.175 30.164 1.00 49.19 374 ILE A N 1
ATOM 2945 C CA . ILE A 1 374 ? -14.836 -33.979 29.372 1.00 49.19 374 ILE A CA 1
ATOM 2946 C C . ILE A 1 374 ? -14.165 -34.345 28.035 1.00 49.19 374 ILE A C 1
ATOM 2948 O O . ILE A 1 374 ? -14.384 -33.661 27.032 1.00 49.19 374 ILE A O 1
ATOM 2952 N N . ARG A 1 375 ? -13.400 -35.446 27.971 1.00 51.25 375 ARG A N 1
ATOM 2953 C CA . ARG A 1 375 ? -12.734 -35.887 26.728 1.00 51.25 375 ARG A CA 1
ATOM 2954 C C . ARG A 1 375 ? -13.700 -36.430 25.669 1.00 51.25 375 ARG A C 1
ATOM 2956 O O . ARG A 1 375 ? -13.370 -36.354 24.489 1.00 51.25 375 ARG A O 1
ATOM 2963 N N . ALA A 1 376 ? -14.883 -36.908 26.057 1.00 53.81 376 ALA A N 1
ATOM 2964 C CA . ALA A 1 376 ? -15.875 -37.440 25.120 1.00 53.81 376 ALA A CA 1
ATOM 2965 C C . ALA A 1 376 ? -16.670 -36.349 24.370 1.00 53.81 376 ALA A C 1
ATOM 2967 O O . ALA A 1 376 ? -17.119 -36.591 23.256 1.00 53.81 376 ALA A O 1
ATOM 2968 N N . SER A 1 377 ? -16.796 -35.131 24.919 1.00 50.66 377 SER A N 1
ATOM 2969 C CA . SER A 1 377 ? -17.618 -34.067 24.302 1.00 50.66 377 SER A CA 1
ATOM 2970 C C . SER A 1 377 ? -16.913 -33.225 23.226 1.00 50.66 377 SER A C 1
ATOM 2972 O O . SER A 1 377 ? -17.550 -32.399 22.585 1.00 50.66 377 SER A O 1
ATOM 2974 N N . ARG A 1 378 ? -15.603 -33.412 23.005 1.00 50.75 378 ARG A N 1
ATOM 2975 C CA . ARG A 1 378 ? -14.815 -32.639 22.018 1.00 50.75 378 ARG A CA 1
ATOM 2976 C C . ARG A 1 378 ? -14.593 -33.350 20.676 1.00 50.75 378 ARG A C 1
ATOM 2978 O O . ARG A 1 378 ? -13.773 -32.897 19.882 1.00 50.75 378 ARG A O 1
ATOM 2985 N N . LYS A 1 379 ? -15.285 -34.462 20.421 1.00 49.47 379 LYS A N 1
ATOM 2986 C CA . LYS A 1 379 ? -15.257 -35.179 19.136 1.00 49.47 379 LYS A CA 1
ATOM 2987 C C . LYS A 1 379 ? -16.675 -35.475 18.634 1.00 49.47 379 LYS A C 1
ATOM 2989 O O . LYS A 1 379 ? -17.026 -36.639 18.460 1.00 49.47 379 LYS A O 1
ATOM 2994 N N . GLN A 1 380 ? -17.469 -34.431 18.419 1.00 42.41 380 GLN A N 1
ATOM 2995 C CA . GLN A 1 380 ? -18.604 -34.446 17.491 1.00 42.41 380 GLN A CA 1
ATOM 2996 C C . GLN A 1 380 ? -18.627 -33.140 16.715 1.00 42.41 380 GLN A C 1
ATOM 2998 O O . GLN A 1 380 ? -18.363 -32.093 17.351 1.00 42.41 380 GLN A O 1
#

Secondary structure (DSSP, 8-state):
-HHHHHHS-HHHHHHTTT----TTSS-----SEEEE-TTGGGSHHHHHHHHHTT-EEEEPPTT-TTTTHHHHHHHHHHHHHTGGGSTT--TTPPPPTTPPPHHHH----HHHHHHHHHHHHHHHHHTS----SSHHHHHTT--SSHHHHHHHHHHTTS--PPP--HHHHHHHHSPEEEEEEETTEEEEE-TTSSS--EEEEEEEE-HHHHHTSGGG-SS--EEEEEEETTEEEEEEEESSSEEEEEE--S-SGGGG--HHHHHHHHHHHHHHHHHHHHHHHHHHHHHHHHHHHHHHHHHHHHHHHHHHHSSPPPTTHHHHTHHHHHHHHHHHHH--PPPP--PPPP---------------PPPPP---HHHHHHHTT--

Organism: NCBI:txid1296669

Foldseek 3Di:
DVQLVLQDDVQVVCVLLVDHDDALLRDRFHALEDEDEPPPCPPPLNVVLCVLVNHHYDYDDPPPCVVVVVVVVVVLVLCVQQVVVFFLGCNPPDDDPPDDRSVVRGDDDPSRRVNRSVVVVSCQAPPDFADDPDVVCVVVVFDRGNSSNVVVCCVVVVDDGDDDDSLSVLVSPFDKFKWKAELQAIWTADPVDPDRHTQPQFGWADPCRVPVCVNVPPDIDMFIWGDDQQASQWIWTDDVHTDIIGGPDPDPVVRRDGNVRSSVVSVVVVVVVVVVVVVVVVVVVVVVVVVVVVVVVVVVVVVVVCVVVVHDDDPCRVPVCPVVVVQVVVCVVPVDHDDDDDDDDDDDDDDDDDDDDDDDDDDDDDDDDPVVVVVVVPPD